Protein AF-0000000086678252 (afdb_homodimer)

Radius of gyration: 26.41 Å; Cα contacts (8 Å, |Δi|>4): 945; chains: 2; bounding box: 83×71×54 Å

Structure (mmCIF, N/CA/C/O backbone):
data_AF-0000000086678252-model_v1
#
loop_
_entity.id
_entity.type
_entity.pdbx_description
1 polymer 'Transcriptional regulator'
#
loop_
_atom_site.group_PDB
_atom_site.id
_atom_site.type_symbol
_atom_site.label_atom_id
_atom_site.label_alt_id
_atom_site.label_comp_id
_atom_site.label_asym_id
_atom_site.label_entity_id
_atom_site.label_seq_id
_atom_site.pdbx_PDB_ins_code
_atom_site.Cartn_x
_atom_site.Cartn_y
_atom_site.Cartn_z
_atom_site.occupancy
_atom_site.B_iso_or_equiv
_atom_site.auth_seq_id
_atom_site.auth_comp_id
_atom_site.auth_asym_id
_atom_site.auth_atom_id
_atom_site.pdbx_PDB_model_num
ATOM 1 N N . MET A 1 1 ? -42.594 -12.164 14.078 1 20.19 1 MET A N 1
ATOM 2 C CA . MET A 1 1 ? -42.688 -10.922 13.312 1 20.19 1 MET A CA 1
ATOM 3 C C . MET A 1 1 ? -41.281 -10.461 12.867 1 20.19 1 MET A C 1
ATOM 5 O O . MET A 1 1 ? -40.531 -9.883 13.656 1 20.19 1 MET A O 1
ATOM 9 N N . THR A 1 2 ? -40.469 -11.289 12.227 1 27.05 2 THR A N 1
ATOM 10 C CA . THR A 1 2 ? -39.094 -11.18 11.719 1 27.05 2 THR A CA 1
ATOM 11 C C . THR A 1 2 ? -38.938 -9.883 10.922 1 27.05 2 THR A C 1
ATOM 13 O O . THR A 1 2 ? -39.562 -9.695 9.891 1 27.05 2 THR A O 1
ATOM 16 N N . THR A 1 3 ? -38.969 -8.734 11.758 1 28.61 3 THR A N 1
ATOM 17 C CA . THR A 1 3 ? -38.844 -7.418 11.133 1 28.61 3 THR A CA 1
ATOM 18 C C . THR A 1 3 ? -37.969 -7.488 9.875 1 28.61 3 THR A C 1
ATOM 20 O O . THR A 1 3 ? -36.875 -8.031 9.906 1 28.61 3 THR A O 1
ATOM 23 N N . ALA A 1 4 ? -38.656 -7.559 8.883 1 27.05 4 ALA A N 1
ATOM 24 C CA . ALA A 1 4 ? -38.062 -7.48 7.555 1 27.05 4 ALA A CA 1
ATOM 25 C C . ALA A 1 4 ? -36.969 -6.434 7.508 1 27.05 4 ALA A C 1
ATOM 27 O O . ALA A 1 4 ? -37.219 -5.234 7.617 1 27.05 4 ALA A O 1
ATOM 28 N N . HIS A 1 5 ? -35.75 -6.414 8.359 1 36.12 5 HIS A N 1
ATOM 29 C CA . HIS A 1 5 ? -34.625 -5.574 8.039 1 36.12 5 HIS A CA 1
ATOM 30 C C . HIS A 1 5 ? -34.594 -5.23 6.555 1 36.12 5 HIS A C 1
ATOM 32 O O . HIS A 1 5 ? -34.125 -6.039 5.738 1 36.12 5 HIS A O 1
ATOM 38 N N . ASN A 1 6 ? -35.406 -4.836 6.051 1 33.75 6 ASN A N 1
ATOM 39 C CA . ASN A 1 6 ? -35.531 -4.328 4.688 1 33.75 6 ASN A CA 1
ATOM 40 C C . ASN A 1 6 ? -34.281 -3.562 4.277 1 33.75 6 ASN A C 1
ATOM 42 O O . ASN A 1 6 ? -33.719 -2.789 5.07 1 33.75 6 ASN A O 1
ATOM 46 N N . GLY A 1 7 ? -33.219 -3.535 3 1 47.19 7 GLY A N 1
ATOM 47 C CA . GLY A 1 7 ? -32.125 -3.742 2.057 1 47.19 7 GLY A CA 1
ATOM 48 C C . GLY A 1 7 ? -30.797 -3.191 2.543 1 47.19 7 GLY A C 1
ATOM 49 O O . GLY A 1 7 ? -29.844 -3.943 2.742 1 47.19 7 GLY A O 1
ATOM 50 N N . SER A 1 8 ? -30.344 -1.73 2.451 1 65.81 8 SER A N 1
ATOM 51 C CA . SER A 1 8 ? -28.969 -1.262 2.301 1 65.81 8 SER A CA 1
ATOM 52 C C . SER A 1 8 ? -28.297 -1.097 3.656 1 65.81 8 SER A C 1
ATOM 54 O O . SER A 1 8 ? -28.953 -0.755 4.645 1 65.81 8 SER A O 1
ATOM 56 N N . GLY A 1 9 ? -27.203 -1.793 4.023 1 78.81 9 GLY A N 1
ATOM 57 C CA . GLY A 1 9 ? -26.359 -1.684 5.199 1 78.81 9 GLY A CA 1
ATOM 58 C C . GLY A 1 9 ? -26.094 -0.249 5.621 1 78.81 9 GLY A C 1
ATOM 59 O O . GLY A 1 9 ? -26.453 0.687 4.898 1 78.81 9 GLY A O 1
ATOM 60 N N . PRO A 1 10 ? -25.812 -0.031 6.859 1 86.38 10 PRO A N 1
ATOM 61 C CA . PRO A 1 10 ? -25.594 1.315 7.395 1 86.38 10 PRO A CA 1
ATOM 62 C C . PRO A 1 10 ? -24.719 2.18 6.48 1 86.38 10 PRO A C 1
ATOM 64 O O . PRO A 1 10 ? -24.984 3.377 6.332 1 86.38 10 PRO A O 1
ATOM 67 N N . THR A 1 11 ? -23.797 1.61 5.898 1 88.06 11 TH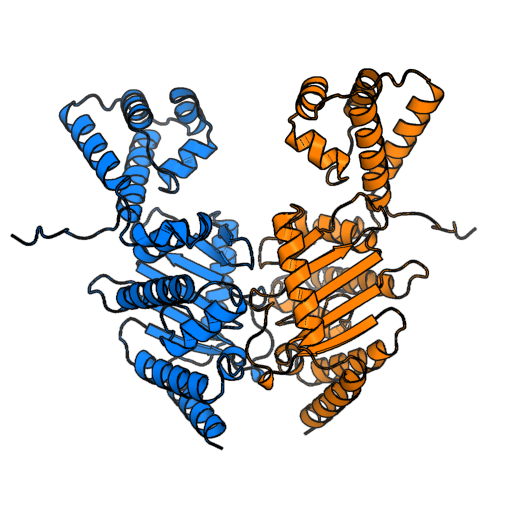R A N 1
ATOM 68 C CA . THR A 1 11 ? -22.891 2.365 5.043 1 88.06 11 THR A CA 1
ATOM 69 C C . THR A 1 11 ? -23.625 2.893 3.809 1 88.06 11 THR A C 1
ATOM 71 O O . THR A 1 11 ? -23.422 4.039 3.404 1 88.06 11 THR A O 1
ATOM 74 N N . VAL A 1 12 ? -24.469 2.111 3.229 1 87.5 12 VAL A N 1
ATOM 75 C CA . VAL A 1 12 ? -25.25 2.553 2.084 1 87.5 12 VAL A CA 1
ATOM 76 C C . VAL A 1 12 ? -26.156 3.717 2.496 1 87.5 12 VAL A C 1
ATOM 78 O O . VAL A 1 12 ? -26.281 4.703 1.765 1 87.5 12 VAL A O 1
ATOM 81 N N . ARG A 1 13 ? -26.719 3.576 3.645 1 89.12 13 ARG A N 1
ATOM 82 C CA . ARG A 1 13 ? -27.578 4.641 4.156 1 89.12 13 ARG A CA 1
ATOM 83 C C . ARG A 1 13 ? -26.781 5.922 4.387 1 89.12 13 ARG A C 1
ATOM 85 O O . ARG A 1 13 ? -27.266 7.02 4.113 1 89.12 13 ARG A O 1
ATOM 92 N N . ARG A 1 14 ? -25.656 5.746 4.871 1 92.5 14 ARG A N 1
ATOM 93 C CA . ARG A 1 14 ? -24.781 6.895 5.07 1 92.5 14 ARG A CA 1
ATOM 94 C C . ARG A 1 14 ? -24.438 7.566 3.744 1 92.5 14 ARG A C 1
ATOM 96 O O . ARG A 1 14 ? -24.453 8.797 3.641 1 92.5 14 ARG A O 1
ATOM 103 N N . MET A 1 15 ? -24.172 6.781 2.809 1 91.56 15 MET A N 1
ATOM 104 C CA . MET A 1 15 ? -23.859 7.297 1.479 1 91.56 15 MET A CA 1
ATOM 105 C C . MET A 1 15 ? -25.062 8.023 0.882 1 91.56 15 MET A C 1
ATOM 107 O O . MET A 1 15 ? -24.922 9.086 0.278 1 91.56 15 MET A O 1
ATOM 111 N N . GLN A 1 16 ? -26.219 7.469 1.061 1 90.38 16 GLN A N 1
ATOM 112 C CA . GLN A 1 16 ? -27.453 8.07 0.56 1 90.38 16 GLN A CA 1
ATOM 113 C C . GLN A 1 16 ? -27.734 9.406 1.237 1 90.38 16 GLN A C 1
ATOM 115 O O . GLN A 1 16 ? -28.078 10.383 0.573 1 90.38 16 GLN A O 1
ATOM 120 N N . LEU A 1 17 ? -27.578 9.383 2.482 1 93.19 17 LEU A N 1
ATOM 121 C CA . LEU A 1 17 ? -27.766 10.625 3.229 1 93.19 17 LEU A CA 1
ATOM 122 C C . LEU A 1 17 ? -26.766 11.688 2.789 1 93.19 17 LEU A C 1
ATOM 124 O O . LEU A 1 17 ? -27.141 12.844 2.594 1 93.19 17 LEU A O 1
ATOM 128 N N . GLY A 1 18 ? -25.578 11.312 2.705 1 94.5 18 GLY A N 1
ATOM 129 C CA . GLY A 1 18 ? -24.547 12.227 2.225 1 94.5 18 GLY A CA 1
ATOM 130 C C . GLY A 1 18 ? -24.875 12.812 0.864 1 94.5 18 GLY A C 1
ATOM 131 O O . GLY A 1 18 ? -24.734 14.023 0.657 1 94.5 18 GLY A O 1
ATOM 132 N N . ALA A 1 19 ? -25.328 11.977 -0.01 1 92.38 19 ALA A N 1
ATOM 133 C CA . ALA A 1 19 ? -25.703 12.414 -1.352 1 92.38 19 ALA A CA 1
ATOM 134 C C . ALA A 1 19 ? -26.844 13.414 -1.3 1 92.38 19 ALA A C 1
ATOM 136 O O . ALA A 1 19 ? -26.859 14.391 -2.053 1 92.38 19 ALA A O 1
ATOM 137 N N . LYS A 1 20 ? -27.75 13.164 -0.479 1 93.31 20 LYS A N 1
ATOM 138 C CA . LYS A 1 20 ? -28.875 14.07 -0.322 1 93.31 20 LYS A CA 1
ATOM 139 C C . LYS A 1 20 ? -28.422 15.438 0.188 1 93.31 20 LYS A C 1
ATOM 141 O O . LYS A 1 20 ? -28.875 16.469 -0.31 1 93.31 20 LYS A O 1
ATOM 146 N N . LEU A 1 21 ? -27.562 15.422 1.12 1 95.94 21 LEU A N 1
ATOM 147 C CA . LEU A 1 21 ? -27.047 16.672 1.656 1 95.94 21 LEU A CA 1
ATOM 148 C C . LEU A 1 21 ? -26.266 17.438 0.587 1 95.94 21 LEU A C 1
ATOM 150 O O . LEU A 1 21 ? -26.375 18.656 0.5 1 95.94 21 LEU A O 1
ATOM 154 N N . ARG A 1 22 ? -25.531 16.75 -0.145 1 95.31 22 ARG A N 1
ATOM 155 C CA . ARG A 1 22 ? -24.812 17.375 -1.239 1 95.31 22 ARG A CA 1
ATOM 156 C C . ARG A 1 22 ? -25.766 18.047 -2.221 1 95.31 22 ARG A C 1
ATOM 158 O O . ARG A 1 22 ? -25.547 19.188 -2.633 1 95.31 22 ARG A O 1
ATOM 165 N N . ALA A 1 23 ? -26.766 17.312 -2.604 1 94.62 23 ALA A N 1
ATOM 166 C CA . ALA A 1 23 ? -27.75 17.844 -3.547 1 94.62 23 ALA A CA 1
ATOM 167 C C . ALA A 1 23 ? -28.375 19.125 -3.014 1 94.62 23 ALA A C 1
ATOM 169 O O . ALA A 1 23 ? -28.562 20.094 -3.758 1 94.62 23 ALA A O 1
ATOM 170 N N . LEU A 1 24 ? -28.703 19.109 -1.791 1 96.19 24 LEU A N 1
ATOM 171 C CA . LEU A 1 24 ? -29.297 20.281 -1.156 1 96.19 24 LEU A CA 1
ATOM 172 C C . LEU A 1 24 ? -28.328 21.453 -1.154 1 96.19 24 LEU A C 1
ATOM 174 O O . LEU A 1 24 ? -28.703 22.594 -1.446 1 96.19 24 LEU A O 1
ATOM 178 N N . ARG A 1 25 ? -27.078 21.109 -0.819 1 97.69 25 ARG A N 1
ATOM 179 C CA . ARG A 1 25 ? -26.047 22.156 -0.797 1 97.69 25 ARG A CA 1
ATOM 180 C C . ARG A 1 25 ? -25.875 22.781 -2.176 1 97.69 25 ARG A C 1
ATOM 182 O O . ARG A 1 25 ? -25.875 24 -2.314 1 97.69 25 ARG A O 1
ATOM 189 N N . GLU A 1 26 ? -25.781 21.938 -3.135 1 96.5 26 GLU A N 1
ATOM 190 C CA . GLU A 1 26 ? -25.547 22.391 -4.504 1 96.5 26 GLU A CA 1
ATOM 191 C C . GLU A 1 26 ? -26.734 23.156 -5.051 1 96.5 26 GLU A C 1
ATOM 193 O O . GLU A 1 26 ? -26.578 24.125 -5.793 1 96.5 26 GLU A O 1
ATOM 198 N N . ALA A 1 27 ? -27.875 22.781 -4.727 1 96 27 ALA A N 1
ATOM 199 C CA . ALA A 1 27 ? -29.094 23.438 -5.184 1 96 27 ALA A CA 1
ATOM 200 C C . ALA A 1 27 ? -29.156 24.875 -4.695 1 96 27 ALA A C 1
ATOM 202 O O . ALA A 1 27 ? -29.781 25.734 -5.336 1 96 27 ALA A O 1
ATOM 203 N N . ARG A 1 28 ? -28.422 25.172 -3.605 1 96.5 28 ARG A N 1
ATOM 204 C CA . ARG A 1 28 ? -28.438 26.5 -3.023 1 96.5 28 ARG A CA 1
ATOM 205 C C . ARG A 1 28 ? -27.172 27.281 -3.381 1 96.5 28 ARG A C 1
ATOM 207 O O . ARG A 1 28 ? -26.953 28.375 -2.881 1 96.5 28 ARG A O 1
ATOM 214 N N . GLY A 1 29 ? -26.297 26.594 -4.121 1 97.12 29 GLY A N 1
ATOM 215 C CA . GLY A 1 29 ? -25.047 27.234 -4.539 1 97.12 29 GLY A CA 1
ATOM 216 C C . GLY A 1 29 ? -24.094 27.469 -3.391 1 97.12 29 GLY A C 1
ATOM 217 O O . GLY A 1 29 ? -23.281 28.406 -3.424 1 97.12 29 GLY A O 1
ATOM 218 N N . ILE A 1 30 ? -24.203 26.703 -2.439 1 97.56 30 ILE A N 1
ATOM 219 C CA . ILE A 1 30 ? -23.359 26.844 -1.264 1 97.56 30 ILE A CA 1
ATOM 220 C C . ILE A 1 30 ? -22.078 26.016 -1.448 1 97.56 30 ILE A C 1
ATOM 222 O O . ILE A 1 30 ? -22.141 24.875 -1.904 1 97.56 30 ILE A O 1
ATOM 226 N N . THR A 1 31 ? -21 26.609 -1.121 1 97.44 31 THR A N 1
ATOM 227 C CA . THR A 1 31 ? -19.734 25.906 -1.237 1 97.44 31 THR A CA 1
ATOM 228 C C . THR A 1 31 ? -19.5 25 -0.033 1 97.44 31 THR A C 1
ATOM 230 O O . THR A 1 31 ? -20.141 25.172 1.011 1 97.44 31 THR A O 1
ATOM 233 N N . ARG A 1 32 ? -18.656 24 -0.153 1 96.5 32 ARG A N 1
ATOM 234 C CA . ARG A 1 32 ? -18.281 23.141 0.969 1 96.5 32 ARG A CA 1
ATOM 235 C C . ARG A 1 32 ? -17.641 23.953 2.09 1 96.5 32 ARG A C 1
ATOM 237 O O . ARG A 1 32 ? -17.828 23.656 3.27 1 96.5 32 ARG A O 1
ATOM 244 N N . GLU A 1 33 ? -16.906 24.922 1.659 1 95.94 33 GLU A N 1
ATOM 245 C CA . GLU A 1 33 ? -16.25 25.781 2.637 1 95.94 33 GLU A CA 1
ATOM 246 C C . GLU A 1 33 ? -17.281 26.484 3.525 1 95.94 33 GLU A C 1
ATOM 248 O O . GLU A 1 33 ? -17.141 26.484 4.75 1 95.94 33 GLU A O 1
ATOM 253 N N . ALA A 1 34 ? -18.203 27.031 2.916 1 96.56 34 ALA A N 1
ATOM 254 C CA . ALA A 1 34 ? -19.25 27.734 3.65 1 96.56 34 ALA A CA 1
ATOM 255 C C . ALA A 1 34 ? -20.016 26.781 4.562 1 96.56 34 ALA A C 1
ATOM 257 O O . ALA A 1 34 ? -20.344 27.125 5.699 1 96.56 34 ALA A O 1
ATOM 258 N N . ALA A 1 35 ? -20.375 25.641 4.051 1 97.69 35 ALA A N 1
ATOM 259 C CA . ALA A 1 35 ? -21.062 24.625 4.848 1 97.69 35 ALA A CA 1
ATOM 260 C C . ALA A 1 35 ? -20.234 24.203 6.051 1 97.69 35 ALA A C 1
ATOM 262 O O . ALA A 1 35 ? -20.75 24.031 7.152 1 97.69 35 ALA A O 1
ATOM 263 N N . GLY A 1 36 ? -18.938 23.938 5.754 1 97 36 GLY A N 1
ATOM 264 C CA . GLY A 1 36 ? -18.031 23.594 6.836 1 97 36 GLY A CA 1
ATOM 265 C C . GLY A 1 36 ? -18.016 24.625 7.945 1 97 36 GLY A C 1
ATOM 266 O O . GLY A 1 36 ? -18.062 24.281 9.125 1 97 36 GLY A O 1
ATOM 267 N N . HIS A 1 37 ? -17.922 25.844 7.527 1 94.81 37 HIS A N 1
ATOM 268 C CA . HIS A 1 37 ? -17.922 26.938 8.484 1 94.81 37 HIS A CA 1
ATOM 269 C C . HIS A 1 37 ? -19.188 26.906 9.359 1 94.81 37 HIS A C 1
ATOM 271 O O . HIS A 1 37 ? -19.109 27.141 10.57 1 94.81 37 HIS A O 1
ATOM 277 N N . GLU A 1 38 ? -20.266 26.625 8.781 1 94.19 38 GLU A N 1
ATOM 278 C CA . GLU A 1 38 ? -21.531 26.625 9.492 1 94.19 38 GLU A CA 1
ATOM 279 C C . GLU A 1 38 ? -21.531 25.609 10.641 1 94.19 38 GLU A C 1
ATOM 281 O O . GLU A 1 38 ? -22.141 25.859 11.688 1 94.19 38 GLU A O 1
ATOM 286 N N . ILE A 1 39 ? -20.891 24.578 10.484 1 94.5 39 ILE A N 1
ATOM 287 C CA . ILE A 1 39 ? -20.922 23.531 11.508 1 94.5 39 ILE A CA 1
ATOM 288 C C . ILE A 1 39 ? -19.594 23.5 12.242 1 94.5 39 ILE A C 1
ATOM 290 O O . ILE A 1 39 ? -19.234 22.484 12.844 1 94.5 39 ILE A O 1
ATOM 294 N N . ARG A 1 40 ? -18.75 24.516 12.062 1 93.38 40 ARG A N 1
ATOM 295 C CA . ARG A 1 40 ? -17.453 24.656 12.711 1 93.38 40 ARG A CA 1
ATOM 296 C C . ARG A 1 40 ? -16.516 23.516 12.312 1 93.38 40 ARG A C 1
ATOM 298 O O . ARG A 1 40 ? -15.852 22.922 13.164 1 93.38 40 ARG A O 1
ATOM 305 N N . GLY A 1 41 ? -16.672 23.172 11.086 1 92.69 41 GLY A N 1
ATOM 306 C CA . GLY A 1 41 ? -15.836 22.141 10.523 1 92.69 41 GLY A CA 1
ATOM 307 C C . GLY A 1 41 ? -15.078 22.594 9.289 1 92.69 41 GLY A C 1
ATOM 308 O O . GLY A 1 41 ? -14.977 23.781 9.016 1 92.69 41 GLY A O 1
ATOM 309 N N . SER A 1 42 ? -14.469 21.719 8.641 1 93.56 42 SER A N 1
ATOM 310 C CA . SER A 1 42 ? -13.641 22 7.465 1 93.56 42 SER A CA 1
ATOM 311 C C . SER A 1 42 ? -14.359 21.594 6.184 1 93.56 42 SER A C 1
ATOM 313 O O . SER A 1 42 ? -15.383 20.906 6.227 1 93.56 42 SER A O 1
ATOM 315 N N . GLU A 1 43 ? -13.828 22.141 5.145 1 93.62 43 GLU A N 1
ATOM 316 C CA . GLU A 1 43 ? -14.266 21.703 3.822 1 93.62 43 GLU A CA 1
ATOM 317 C C . GLU A 1 43 ? -14.102 20.203 3.656 1 93.62 43 GLU A C 1
ATOM 319 O O . GLU A 1 43 ? -14.969 19.531 3.078 1 93.62 43 GLU A O 1
ATOM 324 N N . SER A 1 44 ? -13.047 19.734 4.223 1 91.94 44 SER A N 1
ATOM 325 C CA . SER A 1 44 ? -12.766 18.297 4.121 1 91.94 44 SER A CA 1
ATOM 326 C C . SER A 1 44 ? -13.812 17.484 4.871 1 91.94 44 SER A C 1
ATOM 328 O O . SER A 1 44 ? -14.211 16.406 4.414 1 91.94 44 SER A O 1
ATOM 330 N N . LYS A 1 45 ? -14.117 17.938 5.961 1 93.25 45 LYS A N 1
ATOM 331 C CA . LYS A 1 45 ? -15.141 17.25 6.734 1 93.25 45 LYS A CA 1
ATOM 332 C C . LYS A 1 45 ? -16.453 17.156 5.949 1 93.25 45 LYS A C 1
ATOM 334 O O . LYS A 1 45 ? -17.094 16.094 5.922 1 93.25 45 LYS A O 1
ATOM 339 N N . ILE A 1 46 ? -16.891 18.281 5.309 1 95.81 46 ILE A N 1
ATOM 340 C CA . ILE A 1 46 ? -18.109 18.297 4.516 1 95.81 46 ILE A CA 1
ATOM 341 C C . ILE A 1 46 ? -18 17.312 3.359 1 95.81 46 ILE A C 1
ATOM 343 O O . ILE A 1 46 ? -18.938 16.547 3.092 1 95.81 46 ILE A O 1
ATOM 347 N N . SER A 1 47 ? -16.906 17.281 2.762 1 92.5 47 SER A N 1
ATOM 348 C CA . SER A 1 47 ? -16.688 16.359 1.664 1 92.5 47 SER A CA 1
ATOM 349 C C . SER A 1 47 ? -16.828 14.906 2.131 1 92.5 47 SER A C 1
ATOM 351 O O . SER A 1 47 ? -17.531 14.109 1.496 1 92.5 47 SER A O 1
ATOM 353 N N . ARG A 1 48 ? -16.25 14.586 3.242 1 90.75 48 ARG A N 1
ATOM 354 C CA . ARG A 1 48 ? -16.312 13.227 3.771 1 90.75 48 ARG A CA 1
ATOM 355 C C . ARG A 1 48 ? -17.734 12.852 4.176 1 90.75 48 ARG A C 1
ATOM 357 O O . ARG A 1 48 ? -18.156 11.719 3.982 1 90.75 48 ARG A O 1
ATOM 364 N N . MET A 1 49 ? -18.391 13.758 4.711 1 93.06 49 MET A N 1
ATOM 365 C CA . MET A 1 49 ? -19.797 13.555 5.059 1 93.06 49 MET A CA 1
ATOM 366 C C . MET A 1 49 ? -20.641 13.273 3.812 1 93.06 49 MET A C 1
ATOM 368 O O . MET A 1 49 ? -21.406 12.312 3.781 1 93.06 49 MET A O 1
ATOM 372 N N . GLU A 1 50 ? -20.469 14.055 2.82 1 93.25 50 GLU A N 1
ATOM 373 C CA . GLU A 1 50 ? -21.266 13.961 1.605 1 93.25 50 GLU A CA 1
ATOM 374 C C . GLU A 1 50 ? -20.969 12.664 0.852 1 93.25 50 GLU A C 1
ATOM 376 O O . GLU A 1 50 ? -21.797 12.188 0.08 1 93.25 50 GLU A O 1
ATOM 381 N N . LEU A 1 51 ? -19.812 12.133 1.13 1 88.12 51 LEU A N 1
ATOM 382 C CA . LEU A 1 51 ? -19.422 10.875 0.498 1 88.12 51 LEU A CA 1
ATOM 383 C C . LEU A 1 51 ? -19.766 9.688 1.385 1 88.12 51 LEU A C 1
ATOM 385 O O . LEU A 1 51 ? -19.562 8.531 0.997 1 88.12 51 LEU A O 1
ATOM 389 N N . GLY A 1 52 ? -20.281 9.961 2.553 1 89.44 52 GLY A N 1
ATOM 390 C CA . GLY A 1 52 ? -20.688 8.906 3.465 1 89.44 52 GLY A CA 1
ATOM 391 C C . GLY A 1 52 ? -19.5 8.219 4.133 1 89.44 52 GLY A C 1
ATOM 392 O O . GLY A 1 52 ? -19.578 7.031 4.461 1 89.44 52 GLY A O 1
ATOM 393 N N . ARG A 1 53 ? -18.453 8.961 4.32 1 86.62 53 ARG A N 1
ATOM 394 C CA . ARG A 1 53 ? -17.219 8.352 4.836 1 86.62 53 ARG A CA 1
ATOM 395 C C . ARG A 1 53 ? -17.125 8.523 6.348 1 86.62 53 ARG A C 1
ATOM 397 O O . ARG A 1 53 ? -16.297 7.883 6.996 1 86.62 53 ARG A O 1
ATOM 404 N N . VAL A 1 54 ? -17.922 9.359 6.887 1 88.5 54 VAL A N 1
ATOM 405 C CA . VAL A 1 54 ? -17.922 9.57 8.336 1 88.5 54 VAL A CA 1
ATOM 406 C C . VAL A 1 54 ? -19.344 9.555 8.859 1 88.5 54 VAL A C 1
ATOM 408 O O . VAL A 1 54 ? -20.297 9.742 8.094 1 88.5 54 VAL A O 1
ATOM 411 N N . SER A 1 55 ? -19.438 9.289 10.102 1 90.19 55 SER A N 1
ATOM 412 C CA . SER A 1 55 ? -20.75 9.344 10.742 1 90.19 55 SER A CA 1
ATOM 413 C C . SER A 1 55 ? -21.266 10.773 10.812 1 90.19 55 SER A C 1
ATOM 415 O O . SER A 1 55 ? -20.516 11.727 10.617 1 90.19 55 SER A O 1
ATOM 417 N N . PHE A 1 56 ? -22.609 10.852 11.016 1 94.12 56 PHE A N 1
ATOM 418 C CA . PHE A 1 56 ? -23.281 12.141 11.07 1 94.12 56 PHE A CA 1
ATOM 419 C C . PHE A 1 56 ? -23.641 12.508 12.508 1 94.12 56 PHE A C 1
ATOM 421 O O . PHE A 1 56 ? -24.234 11.703 13.227 1 94.12 56 PHE A O 1
ATOM 428 N N . LYS A 1 57 ? -23.203 13.641 12.844 1 95.12 57 LYS A N 1
ATOM 429 C CA . LYS A 1 57 ? -23.766 14.188 14.078 1 95.12 57 LYS A CA 1
ATOM 430 C C . LYS A 1 57 ? -25.109 14.867 13.82 1 95.12 57 LYS A C 1
ATOM 432 O O . LYS A 1 57 ? -25.219 15.695 12.914 1 95.12 57 LYS A O 1
ATOM 437 N N . GLU A 1 58 ? -26 14.531 14.664 1 94.94 58 GLU A N 1
ATOM 438 C CA . GLU A 1 58 ? -27.344 15.078 14.477 1 94.94 58 GLU A CA 1
ATOM 439 C C . GLU A 1 58 ? -27.328 16.594 14.461 1 94.94 58 GLU A C 1
ATOM 441 O O . GLU A 1 58 ? -27.984 17.219 13.633 1 94.94 58 GLU A O 1
ATOM 446 N N . ARG A 1 59 ? -26.594 17.125 15.328 1 94.69 59 ARG A N 1
ATOM 447 C CA . ARG A 1 59 ? -26.516 18.578 15.414 1 94.69 59 ARG A CA 1
ATOM 448 C C . ARG A 1 59 ? -25.984 19.172 14.117 1 94.69 59 ARG A C 1
ATOM 450 O O . ARG A 1 59 ? -26.453 20.219 13.656 1 94.69 59 ARG A O 1
ATOM 457 N N . ASP A 1 60 ? -25.031 18.562 13.562 1 96.56 60 ASP A N 1
ATOM 458 C CA . ASP A 1 60 ? -24.453 19.047 12.305 1 96.56 60 ASP A CA 1
ATOM 459 C C . ASP A 1 60 ? -25.484 18.969 11.172 1 96.56 60 ASP A C 1
ATOM 461 O O . ASP A 1 60 ? -25.578 19.891 10.367 1 96.56 60 ASP A O 1
ATOM 465 N N . VAL A 1 61 ? -26.25 17.875 11.156 1 96.62 61 VAL A N 1
ATOM 466 C CA . VAL A 1 61 ? -27.234 17.688 10.102 1 96.62 61 VAL A CA 1
ATOM 467 C C . VAL A 1 61 ? -28.312 18.766 10.219 1 96.62 61 VAL A C 1
ATOM 469 O O . VAL A 1 61 ? -28.703 19.359 9.211 1 96.62 61 VAL A O 1
ATOM 472 N N . VAL A 1 62 ? -28.703 19.078 11.398 1 95.62 62 VAL A N 1
ATOM 473 C CA . VAL A 1 62 ? -29.719 20.094 11.625 1 95.62 62 VAL A CA 1
ATOM 474 C C . VAL A 1 62 ? -29.203 21.453 11.141 1 95.62 62 VAL A C 1
ATOM 476 O O . VAL A 1 62 ? -29.922 22.172 10.43 1 95.62 62 VAL A O 1
ATOM 479 N N . ASP A 1 63 ? -28.031 21.75 11.469 1 96.81 63 ASP A N 1
ATOM 480 C CA . ASP A 1 63 ? -27.438 23.031 11.078 1 96.81 63 ASP A CA 1
ATOM 481 C C . ASP A 1 63 ? -27.312 23.125 9.555 1 96.81 63 ASP A C 1
ATOM 483 O O . ASP A 1 63 ? -27.562 24.188 8.977 1 96.81 63 ASP A O 1
ATOM 487 N N . LEU A 1 64 ? -26.969 22.047 8.992 1 97.75 64 LEU A N 1
ATOM 488 C CA . LEU A 1 64 ? -26.812 22.047 7.543 1 97.75 64 LEU A CA 1
ATOM 489 C C . LEU A 1 64 ? -28.156 22.203 6.855 1 97.75 64 LEU A C 1
ATOM 491 O O . LEU A 1 64 ? -28.281 22.922 5.867 1 97.75 64 LEU A O 1
ATOM 495 N N . LEU A 1 65 ? -29.141 21.5 7.367 1 97.06 65 LEU A N 1
ATOM 496 C CA . LEU A 1 65 ? -30.469 21.609 6.781 1 97.06 65 LEU A CA 1
ATOM 497 C C . LEU A 1 65 ? -30.984 23.047 6.867 1 97.06 65 LEU A C 1
ATOM 499 O O . LEU A 1 65 ? -31.578 23.547 5.918 1 97.06 65 LEU A O 1
ATOM 503 N N . LYS A 1 66 ? -30.672 23.672 7.941 1 96.5 66 LYS A N 1
ATOM 504 C CA . LYS A 1 66 ? -31.031 25.078 8.094 1 96.5 66 LYS A CA 1
ATOM 505 C C . LYS A 1 66 ? -30.312 25.938 7.066 1 96.5 66 LYS A C 1
ATOM 507 O O . LYS A 1 66 ? -30.922 26.781 6.414 1 96.5 66 LYS A O 1
ATOM 512 N N . LEU A 1 67 ? -29.094 25.672 6.969 1 97.31 67 LEU A N 1
ATOM 513 C CA . LEU A 1 67 ? -28.297 26.406 6 1 97.31 67 LEU A CA 1
ATOM 514 C C . LEU A 1 67 ? -28.812 26.203 4.586 1 97.31 67 LEU A C 1
ATOM 516 O O . LEU A 1 67 ? -28.797 27.125 3.764 1 97.31 67 LEU A O 1
ATOM 520 N N . TYR A 1 68 ? -29.297 25.016 4.355 1 97.81 68 TYR A N 1
ATOM 521 C CA . TYR A 1 68 ? -29.75 24.656 3.018 1 97.81 68 TYR A CA 1
ATOM 522 C C . TYR A 1 68 ? -31.203 25.047 2.811 1 97.81 68 TYR A C 1
ATOM 524 O O . TYR A 1 68 ? -31.797 24.734 1.782 1 97.81 68 TYR A O 1
ATOM 532 N N . ARG A 1 69 ? -31.812 25.656 3.76 1 96.5 69 ARG A N 1
ATOM 533 C CA . ARG A 1 69 ? -33.156 26.219 3.705 1 96.5 69 ARG A CA 1
ATOM 534 C C . ARG A 1 69 ? -34.219 25.125 3.631 1 96.5 69 ARG A C 1
ATOM 536 O O . ARG A 1 69 ? -35.188 25.234 2.889 1 96.5 69 ARG A O 1
ATOM 543 N N . VAL A 1 70 ? -33.875 24.094 4.23 1 95.44 70 VAL A N 1
ATOM 544 C CA . VAL A 1 70 ? -34.875 23.047 4.434 1 95.44 70 VAL A CA 1
ATOM 545 C C . VAL A 1 70 ? -35.656 23.328 5.719 1 95.44 70 VAL A C 1
ATOM 547 O O . VAL A 1 70 ? -35.25 22.922 6.805 1 95.44 70 VAL A O 1
ATOM 550 N N . ASP A 1 71 ? -36.812 23.828 5.668 1 89.38 71 ASP A N 1
ATOM 551 C CA . ASP A 1 71 ? -37.562 24.359 6.805 1 89.38 71 ASP A CA 1
ATOM 552 C C . ASP A 1 71 ? -38.75 23.453 7.152 1 89.38 71 ASP A C 1
ATOM 554 O O . ASP A 1 71 ? -39.312 23.547 8.25 1 89.38 71 ASP A O 1
ATOM 558 N N . ASP A 1 72 ? -39.125 22.625 6.23 1 94.44 72 ASP A N 1
ATOM 559 C CA . ASP A 1 72 ? -40.25 21.734 6.477 1 94.44 72 ASP A CA 1
ATOM 560 C C . ASP A 1 72 ? -39.969 20.766 7.613 1 94.44 72 ASP A C 1
ATOM 562 O O . ASP A 1 72 ? -39.062 19.938 7.504 1 94.44 72 ASP A O 1
ATOM 566 N N . PRO A 1 73 ? -40.688 20.859 8.688 1 94.38 73 PRO A N 1
ATOM 567 C CA . PRO A 1 73 ? -40.438 20 9.852 1 94.38 73 PRO A CA 1
ATOM 568 C C . PRO A 1 73 ? -40.5 18.516 9.523 1 94.38 73 PRO A C 1
ATOM 570 O O . PRO A 1 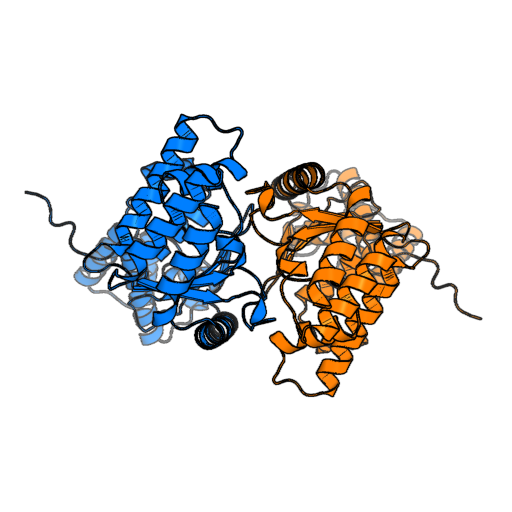73 ? -39.781 17.703 10.109 1 94.38 73 PRO A O 1
ATOM 573 N N . VAL A 1 74 ? -41.344 18.219 8.648 1 95.25 74 VAL A N 1
ATOM 574 C CA . VAL A 1 74 ? -41.5 16.828 8.25 1 95.25 74 VAL A CA 1
ATOM 575 C C . VAL A 1 74 ? -40.219 16.344 7.562 1 95.25 74 VAL A C 1
ATOM 577 O O . VAL A 1 74 ? -39.75 15.227 7.824 1 95.25 74 VAL A O 1
ATOM 580 N N . GLU A 1 75 ? -39.75 17.172 6.699 1 93.81 75 GLU A N 1
ATOM 581 C CA . GLU A 1 75 ? -38.5 16.812 5.984 1 93.81 75 GLU A CA 1
ATOM 582 C C . GLU A 1 75 ? -37.312 16.734 6.938 1 93.81 75 GLU A C 1
ATOM 584 O O . GLU A 1 75 ? -36.469 15.852 6.805 1 93.81 75 GLU A O 1
ATOM 589 N N . VAL A 1 76 ? -37.25 17.609 7.836 1 95.38 76 VAL A N 1
ATOM 590 C CA . VAL A 1 76 ? -36.156 17.609 8.82 1 95.38 76 VAL A CA 1
ATOM 591 C C . VAL A 1 76 ? -36.219 16.328 9.656 1 95.38 76 VAL A C 1
ATOM 593 O O . VAL A 1 76 ? -35.219 15.664 9.859 1 95.38 76 VAL A O 1
ATOM 596 N N . GLU A 1 77 ? -37.375 16.031 10.062 1 94.75 77 GLU A N 1
ATOM 597 C CA . GLU A 1 77 ? -37.562 14.812 10.859 1 94.75 77 GLU A CA 1
ATOM 598 C C . GLU A 1 77 ? -37.156 13.57 10.062 1 94.75 77 GLU A C 1
ATOM 600 O O . GLU A 1 77 ? -36.562 12.648 10.602 1 94.75 77 GLU A O 1
ATOM 605 N N . ARG A 1 78 ? -37.562 13.562 8.867 1 94.06 78 ARG A N 1
ATOM 606 C CA . ARG A 1 78 ? -37.219 12.453 7.988 1 94.06 78 ARG A CA 1
ATOM 607 C C . ARG A 1 78 ? -35.719 12.32 7.855 1 94.06 78 ARG A C 1
ATOM 609 O O . ARG A 1 78 ? -35.156 11.219 7.93 1 94.06 78 ARG A O 1
ATOM 616 N N . MET A 1 79 ? -35.031 13.422 7.688 1 94.06 79 MET A N 1
ATOM 617 C CA . MET A 1 79 ? -33.562 13.422 7.527 1 94.06 79 MET A CA 1
ATOM 618 C C . MET A 1 79 ? -32.875 12.977 8.812 1 94.06 79 MET A C 1
ATOM 620 O O . MET A 1 79 ? -31.859 12.289 8.773 1 94.06 79 MET A O 1
ATOM 624 N N . LEU A 1 80 ? -33.406 13.328 9.867 1 94.81 80 LEU A N 1
ATOM 625 C CA . LEU A 1 80 ? -32.844 12.93 11.156 1 94.81 80 LEU A CA 1
ATOM 626 C C . LEU A 1 80 ? -33.062 11.43 11.383 1 94.81 80 LEU A C 1
ATOM 628 O O . LEU A 1 80 ? -32.188 10.773 11.961 1 94.81 80 LEU A O 1
ATOM 632 N N . ALA A 1 81 ? -34.188 10.977 10.945 1 93.56 81 ALA A N 1
ATOM 633 C CA . ALA A 1 81 ? -34.406 9.531 11.016 1 93.56 81 ALA A CA 1
ATOM 634 C C . ALA A 1 81 ? -33.406 8.781 10.156 1 93.56 81 ALA A C 1
ATOM 636 O O . ALA A 1 81 ? -32.875 7.758 10.578 1 93.56 81 ALA A O 1
ATOM 637 N N . LEU A 1 82 ? -33.156 9.305 9 1 91.25 82 LEU A N 1
ATOM 638 C CA . LEU A 1 82 ? -32.156 8.727 8.117 1 91.25 82 LEU A CA 1
ATOM 639 C C . LEU A 1 82 ? -30.781 8.773 8.758 1 91.25 82 LEU A C 1
ATOM 641 O O . LEU A 1 82 ? -29.969 7.855 8.578 1 91.25 82 LEU A O 1
ATOM 645 N N . THR A 1 83 ? -30.469 9.828 9.453 1 94.12 83 THR A N 1
ATOM 646 C CA . THR A 1 83 ? -29.203 9.992 10.156 1 94.12 83 THR A CA 1
ATOM 647 C C . THR A 1 83 ? -29.016 8.891 11.195 1 94.12 83 THR A C 1
ATOM 649 O O . THR A 1 83 ? -27.938 8.297 11.297 1 94.12 83 THR A O 1
ATOM 652 N N . LYS A 1 84 ? -30.031 8.625 11.922 1 93.31 84 LYS A N 1
ATOM 653 C CA . LYS A 1 84 ? -29.969 7.57 12.93 1 93.31 84 LYS A CA 1
ATOM 654 C C . LYS A 1 84 ? -29.719 6.211 12.289 1 93.31 84 LYS A C 1
ATOM 656 O O . LYS A 1 84 ? -28.922 5.418 12.789 1 93.31 84 LYS A O 1
ATOM 661 N N . GLU A 1 85 ? -30.375 5.973 11.219 1 91.38 85 GLU A N 1
ATOM 662 C CA . GLU A 1 85 ? -30.188 4.723 10.484 1 91.38 85 GLU A CA 1
ATOM 663 C C . GLU A 1 85 ? -28.781 4.633 9.914 1 91.38 85 GLU A C 1
ATOM 665 O O . GLU A 1 85 ? -28.156 3.562 9.93 1 91.38 85 GLU A O 1
ATOM 670 N N . ALA A 1 86 ? -28.328 5.723 9.414 1 91.5 86 ALA A N 1
ATOM 671 C CA . ALA A 1 86 ? -27 5.793 8.812 1 91.5 86 ALA A CA 1
ATOM 672 C C . ALA A 1 86 ? -25.922 5.539 9.852 1 91.5 86 ALA A C 1
ATOM 674 O O . ALA A 1 86 ? -24.828 5.051 9.516 1 91.5 86 ALA A O 1
ATOM 675 N N . ASN A 1 87 ? -26.25 5.82 11.078 1 91.69 87 ASN A N 1
ATOM 676 C CA . ASN A 1 87 ? -25.266 5.691 12.156 1 91.69 87 ASN A CA 1
ATOM 677 C C . ASN A 1 87 ? -25.391 4.352 12.867 1 91.69 87 ASN A C 1
ATOM 679 O O . ASN A 1 87 ? -24.656 4.078 13.82 1 91.69 87 ASN A O 1
ATOM 683 N N . ALA A 1 88 ? -26.328 3.514 12.445 1 90.75 88 ALA A N 1
ATOM 684 C CA . ALA A 1 88 ? -26.516 2.209 13.078 1 90.75 88 ALA A CA 1
ATOM 685 C C . ALA A 1 88 ? -25.281 1.335 12.906 1 90.75 88 ALA A C 1
ATOM 687 O O . ALA A 1 88 ? -24.578 1.426 11.891 1 90.75 88 ALA A O 1
ATOM 688 N N . PRO A 1 89 ? -25.047 0.501 13.93 1 90.25 89 PRO A N 1
ATOM 689 C CA . PRO A 1 89 ? -23.891 -0.391 13.805 1 90.25 89 PRO A CA 1
ATOM 690 C C . PRO A 1 89 ? -24.078 -1.436 12.703 1 90.25 89 PRO A C 1
ATOM 692 O O . PRO A 1 89 ? -25.188 -1.898 12.461 1 90.25 89 PRO A O 1
ATOM 695 N N . GLY A 1 90 ? -22.984 -1.803 12.055 1 89.69 90 GLY A N 1
ATOM 696 C CA . GLY A 1 90 ? -23.016 -2.873 11.07 1 89.69 90 GLY A CA 1
ATOM 697 C C . GLY A 1 90 ? -23 -4.258 11.695 1 89.69 90 GLY A C 1
ATOM 698 O O . GLY A 1 90 ? -22.812 -4.398 12.906 1 89.69 90 GLY A O 1
ATOM 699 N N . TRP A 1 91 ? -23.297 -5.258 10.898 1 91.62 91 TRP A N 1
ATOM 700 C CA . TRP A 1 91 ? -23.359 -6.637 11.375 1 91.62 91 TRP A CA 1
ATOM 701 C C . TRP A 1 91 ? -22.016 -7.074 11.969 1 91.62 91 TRP A C 1
ATOM 703 O O . TRP A 1 91 ? -21.953 -8.055 12.711 1 91.62 91 TRP A O 1
ATOM 713 N N . TRP A 1 92 ? -20.938 -6.414 11.617 1 93.75 92 TRP A N 1
ATOM 714 C CA . TRP A 1 92 ? -19.609 -6.812 12.047 1 93.75 92 TRP A CA 1
ATOM 715 C C . TRP A 1 92 ? -19.266 -6.203 13.406 1 93.75 92 TRP A C 1
ATOM 717 O O . TRP A 1 92 ? -18.156 -6.395 13.922 1 93.75 92 TRP A O 1
ATOM 727 N N . GLN A 1 93 ? -20.156 -5.441 14.016 1 92.94 93 GLN A N 1
ATOM 728 C CA . GLN A 1 93 ? -19.906 -4.711 15.25 1 92.94 93 GLN A CA 1
ATOM 729 C C . GLN A 1 93 ? -19.344 -5.637 16.328 1 92.94 93 GLN A C 1
ATOM 731 O O . GLN A 1 93 ? -18.422 -5.258 17.062 1 92.94 93 GLN A O 1
ATOM 736 N N . PRO A 1 94 ? -19.797 -6.883 16.438 1 92.19 94 PRO A N 1
ATOM 737 C CA . PRO A 1 94 ? -19.266 -7.773 17.469 1 92.19 94 PRO A CA 1
ATOM 738 C C . PRO A 1 94 ? -17.781 -8.086 17.281 1 92.19 94 PRO A C 1
ATOM 740 O O . PRO A 1 94 ? -17.125 -8.539 18.203 1 92.19 94 PRO A O 1
ATOM 743 N N . TYR A 1 95 ? -17.281 -7.863 16.125 1 91.94 95 TYR A N 1
ATOM 744 C CA . TYR A 1 95 ? -15.898 -8.203 15.805 1 91.94 95 TYR A CA 1
ATOM 745 C C . TYR A 1 95 ? -14.992 -6.984 15.945 1 91.94 95 TYR A C 1
ATOM 747 O O . TYR A 1 95 ? -13.789 -7.062 15.68 1 91.94 95 TYR A O 1
ATOM 755 N N . ASN A 1 96 ? -15.469 -5.824 16.359 1 90.5 96 ASN A N 1
ATOM 756 C CA . ASN A 1 96 ? -14.766 -4.543 16.312 1 90.5 96 ASN A CA 1
ATOM 757 C C . ASN A 1 96 ? -13.516 -4.559 17.188 1 90.5 96 ASN A C 1
ATOM 759 O O . ASN A 1 96 ? -12.523 -3.908 16.859 1 90.5 96 ASN A O 1
ATOM 763 N N . GLU A 1 97 ? -13.508 -5.32 18.156 1 89.06 97 GLU A N 1
ATOM 764 C CA . GLU A 1 97 ? -12.367 -5.352 19.062 1 89.06 97 GLU A CA 1
ATOM 765 C C . GLU A 1 97 ? -11.172 -6.051 18.406 1 89.06 97 GLU A C 1
ATOM 767 O O . GLU A 1 97 ? -10.023 -5.801 18.781 1 89.06 97 GLU A O 1
ATOM 772 N N . GLN A 1 98 ? -11.383 -6.863 17.406 1 88.06 98 GLN A N 1
ATOM 773 C CA . GLN A 1 98 ? -10.344 -7.699 16.812 1 88.06 98 GLN A CA 1
ATOM 774 C C . GLN A 1 98 ? -9.688 -7.004 15.625 1 88.06 98 GLN A C 1
ATOM 776 O O . GLN A 1 98 ? -8.609 -7.402 15.188 1 88.06 98 GLN A O 1
ATOM 781 N N . TYR A 1 99 ? -10.328 -5.988 15.18 1 91.19 99 TYR A N 1
ATOM 782 C CA . TYR A 1 99 ? -9.82 -5.41 13.938 1 91.19 99 TYR A CA 1
ATOM 783 C C . TYR A 1 99 ? -9.641 -3.904 14.07 1 91.19 99 TYR A C 1
ATOM 785 O O . TYR A 1 99 ? -10.422 -3.238 14.758 1 91.19 99 TYR A O 1
ATOM 793 N N . PRO A 1 100 ? -8.609 -3.447 13.398 1 91.44 100 PRO A N 1
ATOM 794 C CA . PRO A 1 100 ? -8.414 -1.997 13.398 1 91.44 100 PRO A CA 1
ATOM 795 C C . PRO A 1 100 ? -9.547 -1.244 12.711 1 91.44 100 PRO A C 1
ATOM 797 O O . PRO A 1 100 ? -10.289 -1.83 11.922 1 91.44 100 PRO A O 1
ATOM 800 N N . THR A 1 101 ? -9.641 0.04 12.984 1 91 101 THR A N 1
ATOM 801 C CA . THR A 1 101 ? -10.727 0.878 12.477 1 91 101 THR A CA 1
ATOM 802 C C . THR A 1 101 ? -10.703 0.916 10.953 1 91 101 THR A C 1
ATOM 804 O O . THR A 1 101 ? -11.758 0.944 10.312 1 91 101 THR A O 1
ATOM 807 N N . TRP A 1 102 ? -9.516 0.898 10.438 1 90.25 102 TRP A N 1
ATOM 808 C CA . TRP A 1 102 ? -9.445 0.981 8.984 1 90.25 102 TRP A CA 1
ATOM 809 C C . TRP A 1 102 ? -10.039 -0.263 8.336 1 90.25 102 TRP A C 1
ATOM 811 O O . TRP A 1 102 ? -10.625 -0.186 7.254 1 90.25 102 TRP A O 1
ATOM 821 N N . PHE A 1 103 ? -9.93 -1.393 8.898 1 94.75 103 PHE A N 1
ATOM 822 C CA . PHE A 1 103 ? -10.531 -2.584 8.312 1 94.75 103 PHE A CA 1
ATOM 823 C C . PHE A 1 103 ? -12.039 -2.584 8.531 1 94.75 103 PHE A C 1
ATOM 825 O O . PHE A 1 103 ? -12.797 -3.029 7.668 1 94.75 103 PHE A O 1
ATOM 832 N N . GLN A 1 104 ? -12.445 -2.092 9.688 1 92.38 104 GLN A N 1
ATOM 833 C CA . GLN A 1 104 ? -13.883 -1.964 9.93 1 92.38 104 GLN A CA 1
ATOM 834 C C . GLN A 1 104 ? -14.547 -1.116 8.852 1 92.38 104 GLN A C 1
ATOM 836 O O . GLN A 1 104 ? -15.641 -1.445 8.383 1 92.38 104 GLN A O 1
ATOM 841 N N . ASN A 1 105 ? -13.914 -0.043 8.484 1 91.19 105 ASN A N 1
ATOM 842 C CA . ASN A 1 105 ? -14.406 0.798 7.398 1 91.19 105 ASN A CA 1
ATOM 843 C C . ASN A 1 105 ? -14.539 0.012 6.098 1 91.19 105 ASN A C 1
ATOM 845 O O . ASN A 1 105 ? -15.516 0.171 5.367 1 91.19 105 ASN A O 1
ATOM 849 N N . TYR A 1 106 ? -13.594 -0.812 5.855 1 96.06 106 TYR A N 1
ATOM 850 C CA . TYR A 1 106 ? -13.633 -1.635 4.652 1 96.06 106 TYR A CA 1
ATOM 851 C C . TYR A 1 106 ? -14.852 -2.543 4.648 1 96.06 106 TYR A C 1
ATOM 853 O O . TYR A 1 106 ? -15.508 -2.715 3.613 1 96.06 106 TYR A O 1
ATOM 861 N N . LEU A 1 107 ? -15.148 -3.143 5.777 1 95.38 107 LEU A N 1
ATOM 862 C CA . LEU A 1 107 ? -16.281 -4.055 5.879 1 95.38 107 LEU A CA 1
ATOM 863 C C . LEU A 1 107 ? -17.578 -3.367 5.465 1 95.38 107 LEU A C 1
ATOM 865 O O . LEU A 1 107 ? -18.406 -3.959 4.77 1 95.38 107 LEU A O 1
ATOM 869 N N . GLY A 1 108 ? -17.734 -2.145 5.906 1 92.88 108 GLY A N 1
ATOM 870 C CA . GLY A 1 108 ? -18.906 -1.366 5.504 1 92.88 108 GLY A CA 1
ATOM 871 C C . GLY A 1 108 ? -18.953 -1.094 4.012 1 92.88 108 GLY A C 1
ATOM 872 O O . GLY A 1 108 ? -20 -1.23 3.387 1 92.88 108 GLY A O 1
ATOM 873 N N . LEU A 1 109 ? -17.859 -0.758 3.453 1 93.88 109 LEU A N 1
ATOM 874 C CA . LEU A 1 109 ? -17.781 -0.477 2.025 1 93.88 109 LEU A CA 1
ATOM 875 C C . LEU A 1 109 ? -18.016 -1.741 1.207 1 93.88 109 LEU A C 1
ATOM 877 O O . LEU A 1 109 ? -18.734 -1.711 0.208 1 93.88 109 LEU A O 1
ATOM 881 N N . GLU A 1 110 ? -17.406 -2.799 1.644 1 95.94 110 GLU A N 1
ATOM 882 C CA . GLU A 1 110 ? -17.594 -4.082 0.978 1 95.94 110 GLU A CA 1
ATOM 883 C C . GLU A 1 110 ? -19.062 -4.477 0.945 1 95.94 110 GLU A C 1
ATOM 885 O O . GLU A 1 110 ? -19.578 -4.879 -0.099 1 95.94 110 GLU A O 1
ATOM 890 N N . GLU A 1 111 ? -19.672 -4.301 2.037 1 93.06 111 GLU A N 1
ATOM 891 C CA . GLU A 1 111 ? -21.094 -4.629 2.135 1 93.06 111 GLU A CA 1
ATOM 892 C C . GLU A 1 111 ? -21.922 -3.758 1.198 1 93.06 111 GLU A C 1
ATOM 894 O O . GLU A 1 111 ? -22.906 -4.227 0.611 1 93.06 111 GLU A O 1
ATOM 899 N N . ALA A 1 112 ? -21.562 -2.566 1.071 1 92.12 112 ALA A N 1
ATOM 900 C CA . ALA A 1 112 ? -22.328 -1.587 0.296 1 92.12 112 ALA A CA 1
ATOM 901 C C . ALA A 1 112 ? -22.047 -1.731 -1.196 1 92.12 112 ALA A C 1
ATOM 903 O O . ALA A 1 112 ? -22.75 -1.159 -2.027 1 92.12 112 ALA A O 1
ATOM 904 N N . SER A 1 113 ? -21.062 -2.5 -1.572 1 95.06 113 SER A N 1
ATOM 905 C CA . SER A 1 113 ? -20.594 -2.557 -2.953 1 95.06 113 SER A CA 1
ATOM 906 C C . SER A 1 113 ? -21.547 -3.369 -3.826 1 95.06 113 SER A C 1
ATOM 908 O O . SER A 1 113 ? -22.156 -4.34 -3.359 1 95.06 113 SER A O 1
ATOM 910 N N . THR A 1 114 ? -21.672 -2.951 -5.082 1 95.31 114 THR A N 1
ATOM 911 C CA . THR A 1 114 ? -22.391 -3.727 -6.082 1 95.31 114 THR A CA 1
ATOM 912 C C . THR A 1 114 ? -21.422 -4.488 -6.98 1 95.31 114 THR A C 1
ATOM 914 O O . THR A 1 114 ? -21.781 -5.512 -7.566 1 95.31 114 THR A O 1
ATOM 917 N N . LEU A 1 115 ? -20.234 -3.961 -7.109 1 97.38 115 LEU A N 1
ATOM 918 C CA . LEU A 1 115 ? -19.188 -4.594 -7.895 1 97.38 115 LEU A CA 1
ATOM 919 C C . LEU A 1 115 ? -17.844 -4.488 -7.184 1 97.38 115 LEU A C 1
ATOM 921 O O . LEU A 1 115 ? -17.453 -3.406 -6.742 1 97.38 115 LEU A O 1
ATOM 925 N N . ILE A 1 116 ? -17.219 -5.605 -7.027 1 98.44 116 ILE A N 1
ATOM 926 C CA . ILE A 1 116 ? -15.891 -5.688 -6.445 1 98.44 116 ILE A CA 1
ATOM 927 C C . ILE A 1 116 ? -14.906 -6.227 -7.484 1 98.44 116 ILE A C 1
ATOM 929 O O . ILE A 1 116 ? -15.062 -7.348 -7.977 1 98.44 116 ILE A O 1
ATOM 933 N N . ARG A 1 117 ? -13.938 -5.461 -7.863 1 98.62 117 ARG A N 1
ATOM 934 C CA . ARG A 1 117 ? -12.836 -5.879 -8.734 1 98.62 117 ARG A CA 1
ATOM 935 C C . ARG A 1 117 ? -11.523 -5.961 -7.957 1 98.62 117 ARG A C 1
ATOM 937 O O . ARG A 1 117 ? -11.133 -5.004 -7.289 1 98.62 117 ARG A O 1
ATOM 944 N N . THR A 1 118 ? -10.891 -7.121 -8.008 1 97.94 118 THR A N 1
ATOM 945 C CA . THR A 1 118 ? -9.711 -7.254 -7.16 1 97.94 118 THR A CA 1
ATOM 946 C C . THR A 1 118 ? -8.609 -8.016 -7.887 1 97.94 118 THR A C 1
ATOM 948 O O . THR A 1 118 ? -8.891 -8.906 -8.695 1 97.94 118 THR A O 1
ATOM 951 N N . TYR A 1 119 ? -7.422 -7.602 -7.715 1 97.56 119 TYR A N 1
ATOM 952 C CA . TYR A 1 119 ? -6.203 -8.312 -8.094 1 97.56 119 TYR A CA 1
ATOM 953 C C . TYR A 1 119 ? -5.426 -8.742 -6.855 1 97.56 119 TYR A C 1
ATOM 955 O O . TYR A 1 119 ? -5.145 -7.93 -5.973 1 97.56 119 TYR A O 1
ATOM 963 N N . GLU A 1 120 ? -5.098 -10.039 -6.781 1 96.62 120 GLU A N 1
ATOM 964 C CA . GLU A 1 120 ? -4.379 -10.586 -5.633 1 96.62 120 GLU A CA 1
ATOM 965 C C . GLU A 1 120 ? -3.082 -11.266 -6.066 1 96.62 120 GLU A C 1
ATOM 967 O O . GLU A 1 120 ? -3.08 -12.07 -7 1 96.62 120 GLU A O 1
ATOM 972 N N . VAL A 1 121 ? -2.072 -11 -5.309 1 94.5 121 VAL A N 1
ATOM 973 C CA . VAL A 1 121 ? -0.741 -11.438 -5.711 1 94.5 121 VAL A CA 1
ATOM 974 C C . VAL A 1 121 ? -0.268 -12.562 -4.793 1 94.5 121 VAL A C 1
ATOM 976 O O . VAL A 1 121 ? 0.485 -13.445 -5.219 1 94.5 121 VAL A O 1
ATOM 979 N N . GLN A 1 122 ? -0.783 -12.562 -3.572 1 93.38 122 GLN A N 1
ATOM 980 C CA . GLN A 1 122 ? -0.197 -13.484 -2.607 1 93.38 122 GLN A CA 1
ATOM 981 C C . GLN A 1 122 ? -1.263 -14.391 -1.992 1 93.38 122 GLN A C 1
ATOM 983 O O . GLN A 1 122 ? -0.957 -15.484 -1.522 1 93.38 122 GLN A O 1
ATOM 988 N N . PHE A 1 123 ? -2.484 -13.93 -2.039 1 95.25 123 PHE A N 1
ATOM 989 C CA . PHE A 1 123 ? -3.543 -14.648 -1.345 1 95.25 123 PHE A CA 1
ATOM 990 C C . PHE A 1 123 ? -4.762 -14.82 -2.244 1 95.25 123 PHE A C 1
ATOM 992 O O . PHE A 1 123 ? -4.973 -14.039 -3.17 1 95.25 123 PHE A O 1
ATOM 999 N N . VAL A 1 124 ? -5.492 -15.898 -1.908 1 98.06 124 VAL A N 1
ATOM 1000 C CA . VAL A 1 124 ? -6.848 -15.977 -2.439 1 98.06 124 VAL A CA 1
ATOM 1001 C C . VAL A 1 124 ? -7.699 -14.844 -1.863 1 98.06 124 VAL A C 1
ATOM 1003 O O . VAL A 1 124 ? -7.613 -14.547 -0.67 1 98.06 124 VAL A O 1
ATOM 1006 N N . PRO A 1 125 ? -8.5 -14.172 -2.701 1 97.69 125 PRO A N 1
ATOM 1007 C CA . PRO A 1 125 ? -9.367 -13.125 -2.154 1 97.69 125 PRO A CA 1
ATOM 1008 C C . PRO A 1 125 ? -10.18 -13.609 -0.953 1 97.69 125 PRO A C 1
ATOM 1010 O O . PRO A 1 125 ? -10.672 -14.734 -0.947 1 97.69 125 PRO A O 1
ATOM 1013 N N . GLY A 1 126 ? -10.305 -12.734 0.026 1 97.5 126 GLY A N 1
ATOM 1014 C CA . GLY A 1 126 ? -10.977 -13.094 1.267 1 97.5 126 GLY A CA 1
ATOM 1015 C C . GLY A 1 126 ? -12.344 -13.711 1.05 1 97.5 126 GLY A C 1
ATOM 1016 O O . GLY A 1 126 ? -12.703 -14.68 1.721 1 97.5 126 GLY A O 1
ATOM 1017 N N . LEU A 1 127 ? -13.109 -13.219 0.139 1 98.06 127 LEU A N 1
ATOM 1018 C CA . LEU A 1 127 ? -14.477 -13.656 -0.105 1 98.06 127 LEU A CA 1
ATOM 1019 C C . LEU A 1 127 ? -14.508 -15.055 -0.695 1 98.06 127 LEU A C 1
ATOM 1021 O O . LEU A 1 127 ? -15.57 -15.695 -0.745 1 98.06 127 LEU A O 1
ATOM 1025 N N . LEU A 1 128 ? -13.344 -15.578 -1.131 1 98.5 128 LEU A N 1
ATOM 1026 C CA . LEU A 1 128 ? -13.297 -16.875 -1.796 1 98.5 128 LEU A CA 1
ATOM 1027 C C . LEU A 1 128 ? -12.492 -17.875 -0.979 1 98.5 128 LEU A C 1
ATOM 1029 O O . LEU A 1 128 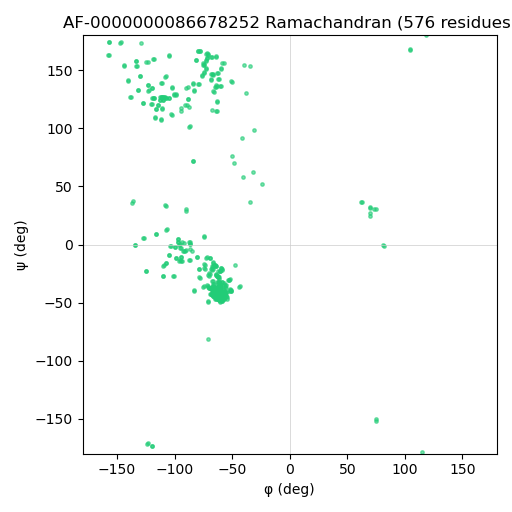? -12.219 -18.984 -1.447 1 98.5 128 LEU A O 1
ATOM 1033 N N . GLN A 1 129 ? -12.148 -17.547 0.177 1 98.62 129 GLN A N 1
ATOM 1034 C CA . GLN A 1 129 ? -11.297 -18.422 0.991 1 98.62 129 GLN A CA 1
ATOM 1035 C C . GLN A 1 129 ? -12.117 -19.484 1.711 1 98.62 129 GLN A C 1
ATOM 1037 O O . GLN A 1 129 ? -13.211 -19.203 2.195 1 98.62 129 GLN A O 1
ATOM 1042 N N . THR A 1 130 ? -11.586 -20.703 1.739 1 98.56 130 THR A N 1
ATOM 1043 C CA . THR A 1 130 ? -12.125 -21.703 2.648 1 98.56 130 THR A CA 1
ATOM 1044 C C . THR A 1 130 ? -11.766 -21.375 4.094 1 98.56 130 THR A C 1
ATOM 1046 O O . THR A 1 130 ? -10.906 -20.531 4.348 1 98.56 130 THR A O 1
ATOM 1049 N N . GLU A 1 131 ? -12.492 -22.016 4.988 1 98.56 131 GLU A N 1
ATOM 1050 C CA . GLU A 1 131 ? -12.219 -21.781 6.402 1 98.56 131 GLU A CA 1
ATOM 1051 C C . GLU A 1 131 ? -10.773 -22.141 6.75 1 98.56 131 GLU A C 1
ATOM 1053 O O . GLU A 1 131 ? -10.086 -21.391 7.438 1 98.56 131 GLU A O 1
ATOM 1058 N N . ALA A 1 132 ? -10.297 -23.266 6.281 1 98.5 132 ALA A N 1
ATOM 1059 C CA . ALA A 1 132 ? -8.945 -23.734 6.578 1 98.5 132 ALA A CA 1
ATOM 1060 C C . ALA A 1 132 ? -7.902 -22.781 6.008 1 98.5 132 ALA A C 1
ATOM 1062 O O . ALA A 1 132 ? -6.906 -22.484 6.668 1 98.5 132 ALA A O 1
ATOM 1063 N N . TYR A 1 133 ? -8.078 -22.359 4.824 1 98.31 133 TYR A N 1
ATOM 1064 C CA . TYR A 1 133 ? -7.164 -21.406 4.199 1 98.31 133 TYR A CA 1
ATOM 1065 C C . TYR A 1 133 ? -7.156 -20.078 4.945 1 98.31 133 TYR A C 1
ATOM 1067 O O . TYR A 1 133 ? -6.094 -19.516 5.219 1 98.31 133 TYR A O 1
ATOM 1075 N N . ALA A 1 134 ? -8.367 -19.609 5.309 1 97.94 134 ALA A N 1
ATOM 1076 C CA . ALA A 1 134 ? -8.484 -18.375 6.07 1 97.94 134 ALA A CA 1
ATOM 1077 C C . ALA A 1 134 ? -7.727 -18.469 7.395 1 97.94 134 ALA A C 1
ATOM 1079 O O . ALA A 1 134 ? -7.016 -17.547 7.781 1 97.94 134 ALA A O 1
ATOM 1080 N N . ARG A 1 135 ? -7.91 -19.578 8.047 1 97.38 135 ARG A N 1
ATOM 1081 C CA . ARG A 1 135 ? -7.223 -19.797 9.312 1 97.38 135 ARG A CA 1
ATOM 1082 C C . ARG A 1 135 ? -5.711 -19.734 9.133 1 97.38 135 ARG A C 1
ATOM 1084 O O . ARG A 1 135 ? -5.016 -19.094 9.922 1 97.38 135 ARG A O 1
ATOM 1091 N N . ALA A 1 136 ? -5.219 -20.375 8.133 1 96.81 136 ALA A N 1
ATOM 1092 C CA . ALA A 1 136 ? -3.783 -20.375 7.852 1 96.81 136 ALA A CA 1
ATOM 1093 C C . ALA A 1 136 ? -3.27 -18.969 7.555 1 96.81 136 ALA A C 1
ATOM 1095 O O . ALA A 1 136 ? -2.201 -18.578 8.031 1 96.81 136 ALA A O 1
ATOM 1096 N N . VAL A 1 137 ? -4.02 -18.203 6.758 1 95.94 137 VAL A N 1
ATOM 1097 C CA . VAL A 1 137 ? -3.627 -16.844 6.391 1 95.94 137 VAL A CA 1
ATOM 1098 C C . VAL A 1 137 ? -3.596 -15.953 7.633 1 95.94 137 VAL A C 1
ATOM 1100 O O . VAL A 1 137 ? -2.631 -15.227 7.855 1 95.94 137 VAL A O 1
ATOM 1103 N N . ILE A 1 138 ? -4.637 -16.031 8.453 1 94.62 138 ILE A N 1
ATOM 1104 C CA . ILE A 1 138 ? -4.758 -15.188 9.641 1 94.62 138 ILE A CA 1
ATOM 1105 C C . ILE A 1 138 ? -3.623 -15.508 10.617 1 94.62 138 ILE A C 1
ATOM 1107 O O . ILE A 1 138 ? -3.086 -14.602 11.266 1 94.62 138 ILE A O 1
ATOM 1111 N N . MET A 1 139 ? -3.193 -16.703 10.641 1 93.12 139 MET A N 1
ATOM 1112 C CA . MET A 1 139 ? -2.145 -17.141 11.555 1 93.12 139 MET A CA 1
ATOM 1113 C C . MET A 1 139 ? -0.797 -16.531 11.172 1 93.12 139 MET A C 1
ATOM 1115 O O . MET A 1 139 ? 0.096 -16.406 12.008 1 93.12 139 MET A O 1
ATOM 1119 N N . LEU A 1 140 ? -0.626 -16.188 9.977 1 89.94 140 LEU A N 1
ATOM 1120 C CA . LEU A 1 140 ? 0.635 -15.617 9.523 1 89.94 140 LEU A CA 1
ATOM 1121 C C . LEU A 1 140 ? 0.938 -14.32 10.266 1 89.94 140 LEU A C 1
ATOM 1123 O O . LEU A 1 140 ? 2.102 -14.016 10.539 1 89.94 140 LEU A O 1
ATOM 1127 N N . GLY A 1 141 ? -0.05 -13.562 10.578 1 84.88 141 GLY A N 1
ATOM 1128 C CA . GLY A 1 141 ? 0.145 -12.281 11.25 1 84.88 141 GLY A CA 1
ATOM 1129 C C . GLY A 1 141 ? -0.224 -12.32 12.719 1 84.88 141 GLY A C 1
ATOM 1130 O O . GLY A 1 141 ? 0.039 -11.367 13.453 1 84.88 141 GLY A O 1
ATOM 1131 N N . HIS A 1 142 ? -0.844 -13.391 13.203 1 85.19 142 HIS A N 1
ATOM 1132 C CA . HIS A 1 142 ? -1.394 -13.414 14.555 1 85.19 142 HIS A CA 1
ATOM 1133 C C . HIS A 1 142 ? -1.062 -14.727 15.258 1 85.19 142 HIS A C 1
ATOM 1135 O O . HIS A 1 142 ? -1.896 -15.273 15.984 1 85.19 142 HIS A O 1
ATOM 1141 N N . ALA A 1 143 ? 0.107 -15.141 14.969 1 78.88 143 ALA A N 1
ATOM 1142 C CA . ALA A 1 143 ? 0.52 -16.438 15.516 1 78.88 143 ALA A CA 1
ATOM 1143 C C . ALA A 1 143 ? 0.505 -16.406 17.047 1 78.88 143 ALA A C 1
ATOM 1145 O O . ALA A 1 143 ? 0.298 -17.438 17.688 1 78.88 143 ALA A O 1
ATOM 1146 N N . GLN A 1 144 ? 0.598 -15.242 17.594 1 82.12 144 GLN A N 1
ATOM 1147 C CA . GLN A 1 144 ? 0.722 -15.133 19.047 1 82.12 144 GLN A CA 1
ATOM 1148 C C . GLN A 1 144 ? -0.645 -14.961 19.703 1 82.12 144 GLN A C 1
ATOM 1150 O O . GLN A 1 144 ? -0.763 -15.039 20.922 1 82.12 144 GLN A O 1
ATOM 1155 N N . ASN A 1 145 ? -1.627 -14.836 18.875 1 82.94 145 ASN A N 1
ATOM 1156 C CA . ASN A 1 145 ? -2.961 -14.625 19.438 1 82.94 145 ASN A CA 1
ATOM 1157 C C . ASN A 1 145 ? -3.527 -15.914 20.031 1 82.94 145 ASN A C 1
ATOM 1159 O O . ASN A 1 145 ? -3.123 -17.016 19.656 1 82.94 145 ASN A O 1
ATOM 1163 N N . ASP A 1 146 ? -4.391 -15.711 20.938 1 87.94 146 ASP A N 1
ATOM 1164 C CA . ASP A 1 146 ? -5.051 -16.875 21.5 1 87.94 146 ASP A CA 1
ATOM 1165 C C . ASP A 1 146 ? -6.039 -17.5 20.516 1 87.94 146 ASP A C 1
ATOM 1167 O O . ASP A 1 146 ? -6.367 -16.875 19.5 1 87.94 146 ASP A O 1
ATOM 1171 N N . ALA A 1 147 ? -6.406 -18.688 20.844 1 91.5 147 ALA A N 1
ATOM 1172 C CA . ALA A 1 147 ? -7.246 -19.484 19.953 1 91.5 147 ALA A CA 1
ATOM 1173 C C . ALA A 1 147 ? -8.609 -18.828 19.75 1 91.5 147 ALA A C 1
ATOM 1175 O O . ALA A 1 147 ? -9.18 -18.891 18.656 1 91.5 147 ALA A O 1
ATOM 1176 N N . ALA A 1 148 ? -9.109 -18.234 20.734 1 92.56 148 ALA A N 1
ATOM 1177 C CA . ALA A 1 148 ? -10.422 -17.594 20.656 1 92.56 148 ALA A CA 1
ATOM 1178 C C . ALA A 1 148 ? -10.391 -16.422 19.688 1 92.56 148 ALA A C 1
ATOM 1180 O O . ALA A 1 148 ? -11.328 -16.219 18.906 1 92.56 148 ALA A O 1
ATOM 1181 N N . ASP A 1 149 ? -9.383 -15.711 19.75 1 93.62 149 ASP A N 1
ATOM 1182 C CA . ASP A 1 149 ? -9.211 -14.594 18.828 1 93.62 149 ASP A CA 1
ATOM 1183 C C . ASP A 1 149 ? -9.117 -15.078 17.391 1 93.62 149 ASP A C 1
ATOM 1185 O O . ASP A 1 149 ? -9.75 -14.516 16.484 1 93.62 149 ASP A O 1
ATOM 1189 N N . LEU A 1 150 ? -8.336 -16.094 17.219 1 94.75 150 LEU A N 1
ATOM 1190 C CA . LEU A 1 150 ? -8.211 -16.672 15.891 1 94.75 150 LEU A CA 1
ATOM 1191 C C . LEU A 1 150 ? -9.562 -17.141 15.375 1 94.75 150 LEU A C 1
ATOM 1193 O O . LEU A 1 150 ? -9.93 -16.844 14.234 1 94.75 150 LEU A O 1
ATOM 1197 N N . ASP A 1 151 ? -10.297 -17.797 16.188 1 96.06 151 ASP A N 1
ATOM 1198 C CA . ASP A 1 151 ? -11.609 -18.312 15.797 1 96.06 151 ASP A CA 1
ATOM 1199 C C . ASP A 1 151 ? -12.547 -17.172 15.414 1 96.06 151 ASP A C 1
ATOM 1201 O O . ASP A 1 151 ? -13.32 -17.281 14.461 1 96.06 151 ASP A O 1
ATOM 1205 N N . ARG A 1 152 ? -12.5 -16.094 16.125 1 95.75 152 ARG A N 1
ATOM 1206 C CA . ARG A 1 152 ? -13.352 -14.945 15.844 1 95.75 152 ARG A CA 1
ATOM 1207 C C . ARG A 1 152 ? -12.992 -14.305 14.508 1 95.75 152 ARG A C 1
ATOM 1209 O O . ARG A 1 152 ? -13.875 -13.914 13.742 1 95.75 152 ARG A O 1
ATOM 1216 N N . ARG A 1 153 ? -11.727 -14.25 14.273 1 96.25 153 ARG A N 1
ATOM 1217 C CA . ARG A 1 153 ? -11.273 -13.688 13 1 96.25 153 ARG A CA 1
ATOM 1218 C C . ARG A 1 153 ? -11.695 -14.57 11.836 1 96.25 153 ARG A C 1
ATOM 1220 O O . ARG A 1 153 ? -12.125 -14.062 10.789 1 96.25 153 ARG A O 1
ATOM 1227 N N . VAL A 1 154 ? -11.555 -15.828 12.047 1 97.25 154 VAL A N 1
ATOM 1228 C CA . VAL A 1 154 ? -11.977 -16.766 11.008 1 97.25 154 VAL A CA 1
ATOM 1229 C C . VAL A 1 154 ? -13.484 -16.672 10.797 1 97.25 154 VAL A C 1
ATOM 1231 O O . VAL A 1 154 ? -13.961 -16.656 9.664 1 97.25 154 VAL A O 1
ATOM 1234 N N . ALA A 1 155 ? -14.211 -16.531 11.867 1 97.19 155 ALA A N 1
ATOM 1235 C CA . ALA A 1 155 ? -15.664 -16.406 11.797 1 97.19 155 ALA A CA 1
ATOM 1236 C C . ALA A 1 155 ? -16.062 -15.172 10.992 1 97.19 155 ALA A C 1
ATOM 1238 O O . ALA A 1 155 ? -17.016 -15.211 10.211 1 97.19 155 ALA A O 1
ATOM 1239 N N . LEU A 1 156 ? -15.398 -14.109 11.227 1 97.06 156 LEU A N 1
ATOM 1240 C CA . LEU A 1 156 ? -15.695 -12.906 10.453 1 97.06 156 LEU A CA 1
ATOM 1241 C C . LEU A 1 156 ? -15.453 -13.133 8.969 1 97.06 156 LEU A C 1
ATOM 1243 O O . LEU A 1 156 ? -16.266 -12.734 8.133 1 97.06 156 LEU A O 1
ATOM 1247 N N . ARG A 1 157 ? -14.328 -13.789 8.688 1 97.25 157 ARG A N 1
ATOM 1248 C CA . ARG A 1 157 ? -14.023 -14.094 7.297 1 97.25 157 ARG A CA 1
ATOM 1249 C C . ARG A 1 157 ? -15.125 -14.938 6.664 1 97.25 157 ARG A C 1
ATOM 1251 O O . ARG A 1 157 ? -15.555 -14.664 5.543 1 97.25 157 ARG A O 1
ATOM 1258 N N . MET A 1 158 ? -15.578 -15.867 7.344 1 97.5 158 MET A N 1
ATOM 1259 C CA . MET A 1 158 ? -16.625 -16.734 6.828 1 97.5 158 MET A CA 1
ATOM 1260 C C . MET A 1 158 ? -17.938 -15.977 6.672 1 97.5 158 MET A C 1
ATOM 1262 O O . MET A 1 158 ? -18.672 -16.188 5.711 1 97.5 158 MET A O 1
ATOM 1266 N N . ALA A 1 159 ? -18.172 -15.109 7.609 1 96.31 159 ALA A N 1
ATOM 1267 C CA . ALA A 1 159 ? -19.375 -14.281 7.516 1 96.31 159 ALA A CA 1
ATOM 1268 C C . ALA A 1 159 ? -19.328 -13.383 6.281 1 96.31 159 ALA A C 1
ATOM 1270 O O . ALA A 1 159 ? -20.344 -13.195 5.605 1 96.31 159 ALA A O 1
ATOM 1271 N N . ARG A 1 160 ? -18.188 -12.844 5.965 1 96.94 160 ARG A N 1
ATOM 1272 C CA . ARG A 1 160 ? -18 -12 4.789 1 96.94 160 ARG A CA 1
ATOM 1273 C C . ARG A 1 160 ? -18.328 -12.766 3.508 1 96.94 160 ARG A C 1
ATOM 1275 O O . ARG A 1 160 ? -18.891 -12.203 2.57 1 96.94 160 ARG A O 1
ATOM 1282 N N . ARG A 1 161 ? -18 -13.945 3.455 1 95.5 161 ARG A N 1
ATOM 1283 C CA . ARG A 1 161 ? -18.188 -14.781 2.27 1 95.5 161 ARG A CA 1
ATOM 1284 C C . ARG A 1 161 ? -19.656 -14.844 1.874 1 95.5 161 ARG A C 1
ATOM 1286 O O . ARG A 1 161 ? -19.984 -14.984 0.693 1 95.5 161 ARG A O 1
ATOM 1293 N N . THR A 1 162 ? -20.5 -14.781 2.855 1 93.88 162 THR A N 1
ATOM 1294 C CA . THR A 1 162 ? -21.922 -14.922 2.617 1 93.88 162 THR A CA 1
ATOM 1295 C C . THR A 1 162 ? -22.453 -13.766 1.772 1 93.88 162 THR A C 1
ATOM 1297 O O . THR A 1 162 ? -23.547 -13.852 1.202 1 93.88 162 THR A O 1
ATOM 1300 N N . LEU A 1 163 ? -21.719 -12.719 1.727 1 93.44 163 LEU A N 1
ATOM 1301 C CA . LEU A 1 163 ? -22.094 -11.57 0.92 1 93.44 163 LEU A CA 1
ATOM 1302 C C . LEU A 1 163 ? -22.344 -11.977 -0.527 1 93.44 163 LEU A C 1
ATOM 1304 O O . LEU A 1 163 ? -23.281 -11.477 -1.165 1 93.44 163 LEU A O 1
ATOM 1308 N N . LEU A 1 164 ? -21.516 -12.852 -1.063 1 94.75 164 LEU A N 1
ATOM 1309 C CA . LEU A 1 164 ? -21.594 -13.266 -2.463 1 94.75 164 LEU A CA 1
ATOM 1310 C C . LEU A 1 164 ? -22.875 -14.055 -2.73 1 94.75 164 LEU A C 1
ATOM 1312 O O . LEU A 1 164 ? -23.312 -14.164 -3.875 1 94.75 164 LEU A O 1
ATOM 1316 N N . ASP A 1 165 ? -23.453 -14.594 -1.681 1 92.88 165 ASP A N 1
ATOM 1317 C CA . ASP A 1 165 ? -24.594 -15.484 -1.843 1 92.88 165 ASP A CA 1
ATOM 1318 C C . ASP A 1 165 ? -25.906 -14.758 -1.589 1 92.88 165 ASP A C 1
ATOM 1320 O O . ASP A 1 165 ? -26.984 -15.328 -1.753 1 92.88 165 ASP A O 1
ATOM 1324 N N . ARG A 1 166 ? -25.828 -13.539 -1.249 1 90.19 166 ARG A N 1
ATOM 1325 C CA . ARG A 1 166 ? -27.016 -12.734 -1.03 1 90.19 166 ARG A CA 1
ATOM 1326 C C . ARG A 1 166 ? -27.672 -12.367 -2.355 1 90.19 166 ARG A C 1
ATOM 1328 O O . ARG A 1 166 ? -27 -12.227 -3.375 1 90.19 166 ARG A O 1
ATOM 1335 N N . ALA A 1 167 ? -29.016 -12.234 -2.4 1 86.44 167 ALA A N 1
ATOM 1336 C CA . ALA A 1 167 ? -29.781 -11.867 -3.592 1 86.44 167 ALA A CA 1
ATOM 1337 C C . ALA A 1 167 ? -29.281 -10.539 -4.172 1 86.44 167 ALA A C 1
ATOM 1339 O O . ALA A 1 167 ? -29.141 -10.406 -5.387 1 86.44 167 ALA A O 1
ATOM 1340 N N . ASN A 1 168 ? -29 -9.609 -3.303 1 85.25 168 ASN A N 1
ATOM 1341 C CA . ASN A 1 168 ? -28.484 -8.312 -3.748 1 85.25 168 ASN A CA 1
ATOM 1342 C C . ASN A 1 168 ? -27.016 -8.148 -3.414 1 85.25 168 ASN A C 1
ATOM 1344 O O . ASN A 1 168 ? -26.562 -7.043 -3.115 1 85.25 168 ASN A O 1
ATOM 1348 N N . GLY A 1 169 ? -26.297 -9.273 -3.461 1 90.88 169 GLY A N 1
ATOM 1349 C CA . GLY A 1 169 ? -24.875 -9.211 -3.158 1 90.88 169 GLY A CA 1
ATOM 1350 C C . GLY A 1 169 ? -24.047 -8.672 -4.309 1 90.88 169 GLY A C 1
ATOM 1351 O O . GLY A 1 169 ? -24.531 -8.555 -5.434 1 90.88 169 GLY A O 1
ATOM 1352 N N . PRO A 1 170 ? -22.859 -8.344 -4.02 1 95.94 170 PRO A N 1
ATOM 1353 C CA . PRO A 1 170 ? -22 -7.781 -5.055 1 95.94 170 PRO A CA 1
ATOM 1354 C C . PRO A 1 170 ? -21.547 -8.82 -6.082 1 95.94 170 PRO A C 1
ATOM 1356 O O . PRO A 1 170 ? -21.531 -10.016 -5.785 1 95.94 170 PRO A O 1
ATOM 1359 N N . ARG A 1 171 ? -21.281 -8.359 -7.305 1 97.62 171 ARG A N 1
ATOM 1360 C CA . ARG A 1 171 ? -20.5 -9.148 -8.25 1 97.62 171 ARG A CA 1
ATOM 1361 C C . ARG A 1 171 ? -19 -9.039 -7.938 1 97.62 171 ARG A C 1
ATOM 1363 O O . ARG A 1 171 ? -18.516 -7.961 -7.594 1 97.62 171 ARG A O 1
ATOM 1370 N N . LEU A 1 172 ? -18.328 -10.156 -8.023 1 98.44 172 LEU A N 1
ATOM 1371 C CA . LEU A 1 172 ? -16.891 -10.195 -7.781 1 98.44 172 LEU A CA 1
ATOM 1372 C C . LEU A 1 172 ? -16.141 -10.555 -9.062 1 98.44 172 LEU A C 1
ATOM 1374 O O . LEU A 1 172 ? -16.391 -11.594 -9.672 1 98.44 172 LEU A O 1
ATOM 1378 N N . TRP A 1 173 ? -15.305 -9.688 -9.477 1 98.56 173 TRP A N 1
ATOM 1379 C CA . TRP A 1 173 ? -14.344 -9.953 -10.547 1 98.56 173 TRP A CA 1
ATOM 1380 C C . TRP A 1 173 ? -12.914 -9.984 -10 1 98.56 173 TRP A C 1
ATOM 1382 O O . TRP A 1 173 ? -12.344 -8.938 -9.695 1 98.56 173 TRP A O 1
ATOM 1392 N N . ALA A 1 174 ? -12.344 -11.172 -9.93 1 98.5 174 ALA A N 1
ATOM 1393 C CA . ALA A 1 174 ? -11.039 -11.352 -9.297 1 98.5 174 ALA A CA 1
ATOM 1394 C C . ALA A 1 174 ? -10.016 -11.898 -10.281 1 98.5 174 ALA A C 1
ATOM 1396 O O . ALA A 1 174 ? -10.336 -12.781 -11.086 1 98.5 174 ALA A O 1
ATOM 1397 N N . VAL A 1 175 ? -8.859 -11.359 -10.297 1 98.31 175 VAL A N 1
ATOM 1398 C CA . VAL A 1 175 ? -7.703 -11.922 -10.992 1 98.31 175 VAL A CA 1
ATOM 1399 C C . VAL A 1 175 ? -6.656 -12.375 -9.977 1 98.31 175 VAL A C 1
ATOM 1401 O O . VAL A 1 175 ? -6.227 -11.586 -9.133 1 98.31 175 VAL A O 1
ATOM 1404 N N . LEU A 1 176 ? -6.266 -13.641 -10.055 1 97.94 176 LEU A N 1
ATOM 1405 C CA . LEU A 1 176 ? -5.215 -14.195 -9.203 1 97.94 176 LEU A CA 1
ATOM 1406 C C . LEU A 1 176 ? -3.895 -14.281 -9.969 1 97.94 176 LEU A C 1
ATOM 1408 O O . LEU A 1 176 ? -3.854 -14.789 -11.086 1 97.94 176 LEU A O 1
ATOM 1412 N N . ASP A 1 177 ? -2.869 -13.758 -9.375 1 96.94 177 ASP A N 1
ATOM 1413 C CA . ASP A 1 177 ? -1.533 -14.117 -9.844 1 96.94 177 ASP A CA 1
ATOM 1414 C C . ASP A 1 177 ? -1.277 -15.609 -9.688 1 96.94 177 ASP A C 1
ATOM 1416 O O . ASP A 1 177 ? -1.698 -16.219 -8.703 1 96.94 177 ASP A O 1
ATOM 1420 N N . GLU A 1 178 ? -0.615 -16.188 -10.594 1 97 178 GLU A N 1
ATOM 1421 C CA . GLU A 1 178 ? -0.287 -17.609 -10.523 1 97 178 GLU A CA 1
ATOM 1422 C C . GLU A 1 178 ? 0.4 -17.953 -9.203 1 97 178 GLU A C 1
ATOM 1424 O O . GLU A 1 178 ? 0.258 -19.078 -8.695 1 97 178 GLU A O 1
ATOM 1429 N N . ALA A 1 179 ? 1.122 -17.047 -8.641 1 96.06 179 ALA A N 1
ATOM 1430 C CA . ALA A 1 179 ? 1.832 -17.25 -7.375 1 96.06 179 ALA A CA 1
ATOM 1431 C C . ALA A 1 179 ? 0.875 -17.688 -6.27 1 96.06 179 ALA A C 1
ATOM 1433 O O . ALA A 1 179 ? 1.247 -18.469 -5.395 1 96.06 179 ALA A O 1
ATOM 1434 N N . VAL A 1 180 ? -0.341 -17.188 -6.289 1 97 180 VAL A N 1
ATOM 1435 C CA . VAL A 1 180 ? -1.347 -17.484 -5.273 1 97 180 VAL A CA 1
ATOM 1436 C C . VAL A 1 180 ? -1.649 -18.984 -5.273 1 97 180 VAL A C 1
ATOM 1438 O O . VAL A 1 180 ? -1.884 -19.578 -4.219 1 97 180 VAL A O 1
ATOM 1441 N N . LEU A 1 181 ? -1.562 -19.578 -6.449 1 97.81 181 LEU A N 1
ATOM 1442 C CA . LEU A 1 181 ? -1.939 -20.984 -6.617 1 97.81 181 LEU A CA 1
ATOM 1443 C C . LEU A 1 181 ? -0.742 -21.906 -6.395 1 97.81 181 LEU A C 1
ATOM 1445 O O . LEU A 1 181 ? -0.89 -23.125 -6.367 1 97.81 181 LEU A O 1
ATOM 1449 N N . ARG A 1 182 ? 0.402 -21.297 -6.199 1 96.06 182 ARG A N 1
ATOM 1450 C CA . ARG A 1 182 ? 1.614 -22.094 -6.078 1 96.06 182 ARG A CA 1
ATOM 1451 C C . ARG A 1 182 ? 2.111 -22.125 -4.637 1 96.06 182 ARG A C 1
ATOM 1453 O O . ARG A 1 182 ? 2.971 -22.938 -4.285 1 96.06 182 ARG A O 1
ATOM 1460 N N . ARG A 1 183 ? 1.648 -21.281 -3.848 1 96 183 ARG A N 1
ATOM 1461 C CA . ARG A 1 183 ? 2.119 -21.156 -2.471 1 96 183 ARG A CA 1
ATOM 1462 C C . ARG A 1 183 ? 1.235 -21.953 -1.519 1 96 183 ARG A C 1
ATOM 1464 O O . ARG A 1 183 ? 0.06 -21.625 -1.335 1 96 183 ARG A O 1
ATOM 1471 N N . PRO A 1 184 ? 1.739 -22.969 -0.875 1 96.75 184 PRO A N 1
ATOM 1472 C CA . PRO A 1 184 ? 0.89 -23.781 -0.009 1 96.75 184 PRO A CA 1
ATOM 1473 C C . PRO A 1 184 ? 0.727 -23.203 1.389 1 96.75 184 PRO A C 1
ATOM 1475 O O . PRO A 1 184 ? 1.201 -23.781 2.369 1 96.75 184 PRO A O 1
ATOM 1478 N N . ILE A 1 185 ? 0.001 -22.141 1.479 1 96.06 185 ILE A N 1
ATOM 1479 C CA . ILE A 1 185 ? -0.344 -21.562 2.773 1 96.06 185 ILE A CA 1
ATOM 1480 C C . ILE A 1 185 ? -1.179 -22.547 3.578 1 96.06 185 ILE A C 1
ATOM 1482 O O . ILE A 1 185 ? -2.246 -22.984 3.133 1 96.06 185 ILE A O 1
ATOM 1486 N N . GLY A 1 186 ? -0.705 -22.891 4.758 1 95.5 186 GLY A N 1
ATOM 1487 C CA . GLY A 1 186 ? -1.393 -23.875 5.574 1 95.5 186 GLY A CA 1
ATOM 1488 C C . GLY A 1 186 ? -1.067 -25.297 5.184 1 95.5 186 GLY A C 1
ATOM 1489 O O . GLY A 1 186 ? -1.629 -26.25 5.738 1 95.5 186 GLY A O 1
ATOM 1490 N N . GLY A 1 187 ? -0.256 -25.516 4.184 1 96.12 187 GLY A N 1
ATOM 1491 C CA . GLY A 1 187 ? 0.125 -26.828 3.723 1 96.12 187 GLY A CA 1
ATOM 1492 C C . GLY A 1 187 ? -0.562 -27.234 2.432 1 96.12 187 GLY A C 1
ATOM 1493 O O . GLY A 1 187 ? -1.538 -26.609 2.018 1 96.12 187 GLY A O 1
ATOM 1494 N N . HIS A 1 188 ? -0.095 -28.297 1.828 1 96.56 188 HIS A N 1
ATOM 1495 C CA . HIS A 1 188 ? -0.559 -28.734 0.516 1 96.56 188 HIS A CA 1
ATOM 1496 C C . HIS A 1 188 ? -2.027 -29.141 0.559 1 96.56 188 HIS A C 1
ATOM 1498 O O . HIS A 1 188 ? -2.779 -28.875 -0.382 1 96.56 188 HIS A O 1
ATOM 1504 N N . ASP A 1 189 ? -2.393 -29.75 1.614 1 97.38 189 ASP A N 1
ATOM 1505 C CA . ASP A 1 189 ? -3.779 -30.188 1.718 1 97.38 189 ASP A CA 1
ATOM 1506 C C . ASP A 1 189 ? -4.734 -29 1.76 1 97.38 189 ASP A C 1
ATOM 1508 O O . ASP A 1 189 ? -5.781 -29.016 1.103 1 97.38 189 ASP A O 1
ATOM 1512 N N . VAL A 1 190 ? -4.367 -28.031 2.516 1 98.12 190 VAL A N 1
ATOM 1513 C CA . VAL A 1 190 ? -5.184 -26.828 2.623 1 98.12 190 VAL A CA 1
ATOM 1514 C C . VAL A 1 190 ? -5.27 -26.141 1.263 1 98.12 190 VAL A C 1
ATOM 1516 O O . VAL A 1 190 ? -6.348 -25.719 0.837 1 98.12 190 VAL A O 1
ATOM 1519 N N . LEU A 1 191 ? -4.16 -26.078 0.589 1 98.19 191 LEU A N 1
ATOM 1520 C CA . LEU A 1 191 ? -4.156 -25.453 -0.729 1 98.19 191 LEU A CA 1
ATOM 1521 C C . LEU A 1 191 ? -5.012 -26.25 -1.711 1 98.19 191 LEU A C 1
ATOM 1523 O O . LEU A 1 191 ? -5.766 -25.672 -2.494 1 98.19 191 LEU A O 1
ATOM 1527 N N . ARG A 1 192 ? -4.867 -27.531 -1.646 1 98.19 192 ARG A N 1
ATOM 1528 C CA . ARG A 1 192 ? -5.66 -28.375 -2.527 1 98.19 192 ARG A CA 1
ATOM 1529 C C . ARG A 1 192 ? -7.152 -28.125 -2.334 1 98.19 192 ARG A C 1
ATOM 1531 O O . ARG A 1 192 ? -7.891 -27.953 -3.307 1 98.19 192 ARG A O 1
ATOM 1538 N N . GLN A 1 193 ? -7.582 -28.078 -1.109 1 98.44 193 GLN A N 1
ATOM 1539 C CA . GLN A 1 193 ? -8.984 -27.812 -0.792 1 98.44 193 GLN A CA 1
ATOM 1540 C C . GLN A 1 193 ? -9.406 -26.438 -1.267 1 98.44 193 GLN A C 1
ATOM 1542 O O . GLN A 1 193 ? -10.508 -26.25 -1.784 1 98.44 193 GLN A O 1
ATOM 1547 N N . GLN A 1 194 ? -8.539 -25.531 -1.076 1 98.75 194 GLN A N 1
ATOM 1548 C CA . GLN A 1 194 ? -8.82 -24.156 -1.482 1 98.75 194 GLN A CA 1
ATOM 1549 C C . GLN A 1 194 ? -8.969 -24.047 -2.998 1 98.75 194 GLN A C 1
ATOM 1551 O O . GLN A 1 194 ? -9.891 -23.391 -3.49 1 98.75 194 GLN A O 1
ATOM 1556 N N . VAL A 1 195 ? -8.078 -24.688 -3.725 1 98.75 195 VAL A N 1
ATOM 1557 C CA . VAL A 1 195 ? -8.141 -24.656 -5.184 1 98.75 195 VAL A CA 1
ATOM 1558 C C . VAL A 1 195 ? -9.406 -25.359 -5.664 1 98.75 195 VAL A C 1
ATOM 1560 O O . VAL A 1 195 ? -10.07 -24.891 -6.586 1 98.75 195 VAL A O 1
ATOM 1563 N N . ALA A 1 196 ? -9.719 -26.438 -5.02 1 98.69 196 ALA A N 1
ATOM 1564 C CA . ALA A 1 196 ? -10.961 -27.125 -5.344 1 98.69 196 ALA A CA 1
ATOM 1565 C C . ALA A 1 196 ? -12.164 -26.219 -5.117 1 98.69 196 ALA A C 1
ATOM 1567 O O . ALA A 1 196 ? -13.102 -26.203 -5.918 1 98.69 196 ALA A O 1
ATOM 1568 N N . HIS A 1 197 ? -12.102 -25.531 -4.043 1 98.62 197 HIS A N 1
ATOM 1569 C CA . HIS A 1 197 ? -13.172 -24.594 -3.734 1 98.62 197 HIS A CA 1
ATOM 1570 C C . HIS A 1 197 ? -13.273 -23.5 -4.797 1 98.62 197 HIS A C 1
ATOM 1572 O O . HIS A 1 197 ? -14.375 -23.125 -5.203 1 98.62 197 HIS A O 1
ATOM 1578 N N . LEU A 1 198 ? -12.125 -22.953 -5.223 1 98.81 198 LEU A N 1
ATOM 1579 C CA . LEU A 1 198 ? -12.117 -21.969 -6.293 1 98.81 198 LEU A CA 1
ATOM 1580 C C . LEU A 1 198 ? -12.773 -22.516 -7.551 1 98.81 198 LEU A C 1
ATOM 1582 O O . LEU A 1 198 ? -13.516 -21.797 -8.234 1 98.81 198 LEU A O 1
ATOM 1586 N N . LEU A 1 199 ? -12.438 -23.75 -7.832 1 98.56 199 LEU A N 1
ATOM 1587 C CA . LEU A 1 199 ? -13.023 -24.406 -9 1 98.56 199 LEU A CA 1
ATOM 1588 C C . LEU A 1 199 ? -14.547 -24.406 -8.914 1 98.56 199 LEU A C 1
ATOM 1590 O O . LEU A 1 199 ? -15.227 -24.094 -9.898 1 98.56 199 LEU A O 1
ATOM 1594 N N . GLU A 1 200 ? -15.047 -24.703 -7.762 1 98.12 200 GLU A N 1
ATOM 1595 C CA . GLU A 1 200 ? -16.484 -24.672 -7.539 1 98.12 200 GLU A CA 1
ATOM 1596 C C . GLU A 1 200 ? -17.047 -23.266 -7.723 1 98.12 200 GLU A C 1
ATOM 1598 O O . GLU A 1 200 ? -18.109 -23.078 -8.328 1 98.12 200 GLU A O 1
ATOM 1603 N N . ARG A 1 201 ? -16.344 -22.281 -7.277 1 97.56 201 ARG A N 1
ATOM 1604 C CA . ARG A 1 201 ? -16.828 -20.906 -7.277 1 97.56 201 ARG A CA 1
ATOM 1605 C C . ARG A 1 201 ? -16.812 -20.328 -8.688 1 97.56 201 ARG A C 1
ATOM 1607 O O . ARG A 1 201 ? -17.469 -19.312 -8.953 1 97.56 201 ARG A O 1
ATOM 1614 N N . CYS A 1 202 ? -16.094 -20.938 -9.586 1 97.5 202 CYS A N 1
ATOM 1615 C CA . CYS A 1 202 ? -16.078 -20.5 -10.977 1 97.5 202 CYS A CA 1
ATOM 1616 C C . CYS A 1 202 ? -17.484 -20.562 -11.578 1 97.5 202 CYS A C 1
ATOM 1618 O O . CYS A 1 202 ? -17.781 -19.859 -12.539 1 97.5 202 CYS A O 1
ATOM 1620 N N . GLN A 1 203 ? -18.344 -21.359 -10.945 1 96.12 203 GLN A N 1
ATOM 1621 C CA . GLN A 1 203 ? -19.688 -21.562 -11.477 1 96.12 203 GLN A CA 1
ATOM 1622 C C . GLN A 1 203 ? -20.688 -20.594 -10.844 1 96.12 203 GLN A C 1
ATOM 1624 O O . GLN A 1 203 ? -21.844 -20.5 -11.273 1 96.12 203 GLN A O 1
ATOM 1629 N N . HIS A 1 204 ? -20.25 -19.953 -9.852 1 95.5 204 HIS A N 1
ATOM 1630 C CA . HIS A 1 204 ? -21.141 -19.031 -9.164 1 95.5 204 HIS A CA 1
ATOM 1631 C C . HIS A 1 204 ? -21.516 -17.859 -10.062 1 95.5 204 HIS A C 1
ATOM 1633 O O . HIS A 1 204 ? -20.656 -17.25 -10.688 1 95.5 204 HIS A O 1
ATOM 1639 N N . PRO A 1 205 ? -22.719 -17.5 -10.188 1 94.19 205 PRO A N 1
ATOM 1640 C CA . PRO A 1 205 ? -23.172 -16.484 -11.141 1 94.19 205 PRO A CA 1
ATOM 1641 C C . PRO A 1 205 ? -22.578 -15.102 -10.852 1 94.19 205 PRO A C 1
ATOM 1643 O O . PRO A 1 205 ? -22.438 -14.289 -11.766 1 94.19 205 PRO A O 1
ATOM 1646 N N . ASN A 1 206 ? -22.219 -14.797 -9.602 1 95.75 206 ASN A N 1
ATOM 1647 C CA . ASN A 1 206 ? -21.719 -13.477 -9.234 1 95.75 206 ASN A CA 1
ATOM 1648 C C . ASN A 1 206 ? -20.188 -13.445 -9.211 1 95.75 206 ASN A C 1
ATOM 1650 O O . ASN A 1 206 ? -19.594 -12.453 -8.797 1 95.75 206 ASN A O 1
ATOM 1654 N N . VAL A 1 207 ? -19.562 -14.523 -9.602 1 97.88 207 VAL A N 1
ATOM 1655 C CA . VAL A 1 207 ? -18.109 -14.602 -9.477 1 97.88 207 VAL A CA 1
ATOM 1656 C C . VAL A 1 207 ? -17.469 -14.789 -10.852 1 97.88 207 VAL A C 1
ATOM 1658 O O . VAL A 1 207 ? -17.828 -15.727 -11.578 1 97.88 207 VAL A O 1
ATOM 1661 N N . ARG A 1 208 ? -16.672 -13.922 -11.195 1 98.25 208 ARG A N 1
ATOM 1662 C CA . ARG A 1 208 ? -15.758 -14.062 -12.328 1 98.25 208 ARG A CA 1
ATOM 1663 C C . ARG A 1 208 ? -14.312 -14.172 -11.859 1 98.25 208 ARG A C 1
ATOM 1665 O O . ARG A 1 208 ? -13.789 -13.25 -11.227 1 98.25 208 ARG A O 1
ATOM 1672 N N . LEU A 1 209 ? -13.719 -15.258 -12.117 1 98.62 209 LEU A N 1
ATOM 1673 C CA . LEU A 1 209 ? -12.367 -15.539 -11.641 1 98.62 209 LEU A CA 1
ATOM 1674 C C . LEU A 1 209 ? -11.414 -15.758 -12.805 1 98.62 209 LEU A C 1
ATOM 1676 O O . LEU A 1 209 ? -11.703 -16.531 -13.727 1 98.62 209 LEU A O 1
ATOM 1680 N N . GLN A 1 210 ? -10.328 -15.016 -12.836 1 98.69 210 GLN A N 1
ATOM 1681 C CA . GLN A 1 210 ? -9.273 -15.172 -13.828 1 98.69 210 GLN A CA 1
ATOM 1682 C C . GLN A 1 210 ? -7.922 -15.422 -13.164 1 98.69 210 GLN A C 1
ATOM 1684 O O . GLN A 1 210 ? -7.762 -15.172 -11.961 1 98.69 210 GLN A O 1
ATOM 1689 N N . VAL A 1 211 ? -7.039 -16.016 -13.891 1 98.5 211 VAL A N 1
ATOM 1690 C CA . VAL A 1 211 ? -5.668 -16.25 -13.453 1 98.5 211 VAL A CA 1
ATOM 1691 C C . VAL A 1 211 ? -4.695 -15.609 -14.453 1 98.5 211 VAL A C 1
ATOM 1693 O O . VAL A 1 211 ? -4.883 -15.719 -15.664 1 98.5 211 VAL A O 1
ATOM 1696 N N . ILE A 1 212 ? -3.754 -14.891 -13.953 1 97.5 212 ILE A N 1
ATOM 1697 C CA . ILE A 1 212 ? -2.678 -14.406 -14.812 1 97.5 212 ILE A CA 1
ATOM 1698 C C . ILE A 1 212 ? -1.428 -15.258 -14.602 1 97.5 212 ILE A C 1
ATOM 1700 O O . ILE A 1 212 ? -0.825 -15.234 -13.523 1 97.5 212 ILE A O 1
ATOM 1704 N N . PRO A 1 213 ? -1.044 -16.031 -15.602 1 96.69 213 PRO A N 1
ATOM 1705 C CA . PRO A 1 213 ? 0.121 -16.922 -15.469 1 96.69 213 PRO A CA 1
ATOM 1706 C C . PRO A 1 213 ? 1.441 -16.141 -15.477 1 96.69 213 PRO A C 1
ATOM 1708 O O . PRO A 1 213 ? 1.507 -15.023 -15.984 1 96.69 213 PRO A O 1
ATOM 1711 N N . PHE A 1 214 ? 2.484 -16.703 -14.961 1 95.56 214 PHE A N 1
ATOM 1712 C CA . PHE A 1 214 ? 3.814 -16.109 -14.969 1 95.56 214 PHE A CA 1
ATOM 1713 C C . PHE A 1 214 ? 4.27 -15.812 -16.391 1 95.56 214 PHE A C 1
ATOM 1715 O O . PHE A 1 214 ? 4.887 -14.773 -16.656 1 95.56 214 PHE A O 1
ATOM 1722 N N . LEU A 1 215 ? 3.955 -16.656 -17.219 1 93.88 215 LEU A N 1
ATOM 1723 C CA . LEU A 1 215 ? 4.445 -16.578 -18.594 1 93.88 215 LEU A CA 1
ATOM 1724 C C . LEU A 1 215 ? 3.885 -15.352 -19.297 1 93.88 215 LEU A C 1
ATOM 1726 O O . LEU A 1 215 ? 4.391 -14.953 -20.344 1 93.88 215 LEU A O 1
ATOM 1730 N N . SER A 1 216 ? 2.826 -14.766 -18.766 1 93.06 216 SER A N 1
ATOM 1731 C CA . SER A 1 216 ? 2.266 -13.547 -19.312 1 93.06 216 SER A CA 1
ATOM 1732 C C . SER A 1 216 ? 3.229 -12.375 -19.156 1 93.06 216 SER A C 1
ATOM 1734 O O . SER A 1 216 ? 3.059 -11.328 -19.797 1 93.06 216 SER A O 1
ATOM 1736 N N . GLY A 1 217 ? 4.234 -12.547 -18.297 1 93 217 GLY A N 1
ATOM 1737 C CA . GLY A 1 217 ? 5.191 -11.469 -18.078 1 93 217 GLY A CA 1
ATOM 1738 C C . GLY A 1 217 ? 4.633 -10.344 -17.234 1 93 217 GLY A C 1
ATOM 1739 O O . GLY A 1 217 ? 3.859 -10.578 -16.297 1 93 217 GLY A O 1
ATOM 1740 N N . GLY A 1 218 ? 5.184 -9.156 -17.5 1 91.44 218 GLY A N 1
ATOM 1741 C CA . GLY A 1 218 ? 4.711 -7.992 -16.766 1 91.44 218 GLY A CA 1
ATOM 1742 C C . GLY A 1 218 ? 3.344 -7.516 -17.219 1 91.44 218 GLY A C 1
ATOM 1743 O O . GLY A 1 218 ? 2.936 -7.77 -18.359 1 91.44 218 GLY A O 1
ATOM 1744 N N . HIS A 1 219 ? 2.656 -6.855 -16.312 1 89.81 219 HIS A N 1
ATOM 1745 C CA . HIS A 1 219 ? 1.316 -6.371 -16.625 1 89.81 219 HIS A CA 1
ATOM 1746 C C . HIS A 1 219 ? 1.026 -5.055 -15.914 1 89.81 219 HIS A C 1
ATOM 1748 O O . HIS A 1 219 ? 1.819 -4.609 -15.078 1 89.81 219 HIS A O 1
ATOM 1754 N N . ALA A 1 220 ? -0.082 -4.492 -16.219 1 81.81 220 ALA A N 1
ATOM 1755 C CA . ALA A 1 220 ? -0.396 -3.119 -15.836 1 81.81 220 ALA A CA 1
ATOM 1756 C C . ALA A 1 220 ? -0.65 -3.012 -14.336 1 81.81 220 ALA A C 1
ATOM 1758 O O . ALA A 1 220 ? -0.504 -1.937 -13.75 1 81.81 220 ALA A O 1
ATOM 1759 N N . ALA A 1 221 ? -1.085 -4.078 -13.68 1 79.31 221 ALA A N 1
ATOM 1760 C CA . ALA A 1 221 ? -1.396 -4.051 -12.25 1 79.31 221 ALA A CA 1
ATOM 1761 C C . ALA A 1 221 ? -0.168 -4.402 -11.414 1 79.31 221 ALA A C 1
ATOM 1763 O O . ALA A 1 221 ? -0.293 -4.93 -10.305 1 79.31 221 ALA A O 1
ATOM 1764 N N . ALA A 1 222 ? 0.982 -4.094 -11.867 1 75.38 222 ALA A N 1
ATOM 1765 C CA . ALA A 1 222 ? 2.244 -4.504 -11.258 1 75.38 222 ALA A CA 1
ATOM 1766 C C . ALA A 1 222 ? 2.523 -3.707 -9.984 1 75.38 222 ALA A C 1
ATOM 1768 O O . ALA A 1 222 ? 3.512 -3.957 -9.289 1 75.38 222 ALA A O 1
ATOM 1769 N N . GLY A 1 223 ? 1.659 -2.928 -9.5 1 78.19 223 GLY A N 1
ATOM 1770 C CA . GLY A 1 223 ? 1.857 -2.148 -8.289 1 78.19 223 GLY A CA 1
ATOM 1771 C C . GLY A 1 223 ? 1.485 -2.904 -7.023 1 78.19 223 GLY A C 1
ATOM 1772 O O . GLY A 1 223 ? 1.707 -2.416 -5.914 1 78.19 223 GLY A O 1
ATOM 1773 N N . GLY A 1 224 ? 0.966 -4.094 -7.18 1 90.06 224 GLY A N 1
ATOM 1774 C CA . GLY A 1 224 ? 0.555 -4.887 -6.031 1 90.06 224 GLY A CA 1
ATOM 1775 C C . GLY A 1 224 ? -0.94 -5.137 -5.984 1 90.06 224 GLY A C 1
ATOM 1776 O O . GLY A 1 224 ? -1.669 -4.754 -6.902 1 90.06 224 GLY A O 1
ATOM 1777 N N . ALA A 1 225 ? -1.294 -5.828 -4.918 1 95.81 225 ALA A N 1
ATOM 1778 C CA . ALA A 1 225 ? -2.697 -6.191 -4.746 1 95.81 225 ALA A CA 1
ATOM 1779 C C . ALA A 1 225 ? -3.553 -4.957 -4.465 1 95.81 225 ALA A C 1
ATOM 1781 O O . ALA A 1 225 ? -3.131 -4.055 -3.74 1 95.81 225 ALA A O 1
ATOM 1782 N N . PHE A 1 226 ? -4.754 -4.906 -5.012 1 97.12 226 PHE A N 1
ATOM 1783 C CA . PHE A 1 226 ? -5.711 -3.842 -4.734 1 97.12 226 PHE A CA 1
ATOM 1784 C C . PHE A 1 226 ? -7.133 -4.301 -5.023 1 97.12 226 PHE A C 1
ATOM 1786 O O . PHE A 1 226 ? -7.34 -5.312 -5.699 1 97.12 226 PHE A O 1
ATOM 1793 N N . THR A 1 227 ? -8.102 -3.582 -4.492 1 98.12 227 THR A N 1
ATOM 1794 C CA . THR A 1 227 ? -9.531 -3.814 -4.703 1 98.12 227 THR A CA 1
ATOM 1795 C C . THR A 1 227 ? -10.242 -2.514 -5.062 1 98.12 227 THR A C 1
ATOM 1797 O O . THR A 1 227 ? -9.984 -1.471 -4.461 1 98.12 227 THR A O 1
ATOM 1800 N N . ILE A 1 228 ? -11.047 -2.551 -6.074 1 98.25 228 ILE A N 1
ATOM 1801 C CA . ILE A 1 228 ? -11.891 -1.419 -6.445 1 98.25 228 ILE A CA 1
ATOM 1802 C C . ILE A 1 228 ? -13.352 -1.736 -6.121 1 98.25 228 ILE A C 1
ATOM 1804 O O . ILE A 1 228 ? -13.883 -2.756 -6.566 1 98.25 228 ILE A O 1
ATOM 1808 N N . LEU A 1 229 ? -13.984 -0.849 -5.379 1 97.31 229 LEU A N 1
ATOM 1809 C CA . LEU A 1 229 ? -15.367 -1.013 -4.957 1 97.31 229 LEU A CA 1
ATOM 1810 C C . LEU A 1 229 ? -16.281 -0.013 -5.668 1 97.31 229 LEU A C 1
ATOM 1812 O O . LEU A 1 229 ? -16.016 1.191 -5.652 1 97.31 229 LEU A O 1
ATOM 1816 N N . ARG A 1 230 ? -17.312 -0.527 -6.281 1 95.94 230 ARG A N 1
ATOM 1817 C CA . ARG A 1 230 ? -18.328 0.305 -6.898 1 95.94 230 ARG A CA 1
ATOM 1818 C C . ARG A 1 230 ? -19.625 0.269 -6.09 1 95.94 230 ARG A C 1
ATOM 1820 O O . ARG A 1 230 ? -20.031 -0.789 -5.602 1 95.94 230 ARG A O 1
ATOM 1827 N N . PHE A 1 231 ? -20.297 1.358 -6.059 1 92.81 231 PHE A N 1
ATOM 1828 C CA . PHE A 1 231 ? -21.484 1.494 -5.219 1 92.81 231 PHE A CA 1
ATOM 1829 C C . PHE A 1 231 ? -22.719 1.783 -6.066 1 92.81 231 PHE A C 1
ATOM 1831 O O . PHE A 1 231 ? -22.609 2.119 -7.246 1 92.81 231 PHE A O 1
ATOM 1838 N N . PRO A 1 232 ? -23.906 1.537 -5.539 1 87.06 232 PRO A N 1
ATOM 1839 C CA . PRO A 1 232 ? -25.141 1.642 -6.312 1 87.06 232 PRO A CA 1
ATOM 1840 C C . PRO A 1 232 ? -25.531 3.088 -6.617 1 87.06 232 PRO A C 1
ATOM 1842 O O . PRO A 1 232 ? -26.344 3.338 -7.516 1 87.06 232 PRO A O 1
ATOM 1845 N N . LEU A 1 233 ? -24.922 3.984 -6.012 1 84.75 233 LEU A N 1
ATOM 1846 C CA . LEU A 1 233 ? -25.234 5.383 -6.273 1 84.75 233 LEU A CA 1
ATOM 1847 C C . LEU A 1 233 ? -24.391 5.934 -7.41 1 84.75 233 LEU A C 1
ATOM 1849 O O . LEU A 1 233 ? -23.156 5.934 -7.32 1 84.75 233 LEU A O 1
ATOM 1853 N N . GLU A 1 234 ? -24.953 6.402 -8.469 1 77.94 234 GLU A N 1
ATOM 1854 C CA . GLU A 1 234 ? -24.281 6.805 -9.695 1 77.94 234 GLU A CA 1
ATOM 1855 C C . GLU A 1 234 ? -23.312 7.961 -9.445 1 77.94 234 GLU A C 1
ATOM 1857 O O . GLU A 1 234 ? -22.266 8.055 -10.086 1 77.94 234 GLU A O 1
ATOM 1862 N N . ASP A 1 235 ? -23.578 8.734 -8.5 1 78.56 235 ASP A N 1
ATOM 1863 C CA . ASP A 1 235 ? -22.781 9.938 -8.32 1 78.56 235 ASP A CA 1
ATOM 1864 C C . ASP A 1 235 ? -21.641 9.695 -7.344 1 78.56 235 ASP A C 1
ATOM 1866 O O . ASP A 1 235 ? -20.812 10.578 -7.109 1 78.56 235 ASP A O 1
ATOM 1870 N N . LEU A 1 236 ? -21.641 8.484 -6.965 1 83.25 236 LEU A N 1
ATOM 1871 C CA . LEU A 1 236 ? -20.562 8.195 -6.027 1 83.25 236 LEU A CA 1
ATOM 1872 C C . LEU A 1 236 ? -19.391 7.547 -6.742 1 83.25 236 LEU A C 1
ATOM 1874 O O . LEU A 1 236 ? -19.562 6.605 -7.523 1 83.25 236 LEU A O 1
ATOM 1878 N N . ALA A 1 237 ? -18.25 8.062 -6.539 1 85.31 237 ALA A N 1
ATOM 1879 C CA . ALA A 1 237 ? -17.031 7.531 -7.125 1 85.31 237 ALA A CA 1
ATOM 1880 C C . ALA A 1 237 ? -16.703 6.156 -6.555 1 85.31 237 ALA A C 1
ATOM 1882 O O . ALA A 1 237 ? -17 5.875 -5.391 1 85.31 237 ALA A O 1
ATOM 1883 N N . ASP A 1 238 ? -16.125 5.336 -7.383 1 94.38 238 ASP A N 1
ATOM 1884 C CA . ASP A 1 238 ? -15.539 4.098 -6.879 1 94.38 238 ASP A CA 1
ATOM 1885 C C . ASP A 1 238 ? -14.469 4.391 -5.828 1 94.38 238 ASP A C 1
ATOM 1887 O O . ASP A 1 238 ? -13.922 5.496 -5.777 1 94.38 238 ASP A O 1
ATOM 1891 N N . THR A 1 239 ? -14.211 3.418 -4.965 1 95.44 239 THR A N 1
ATOM 1892 C CA . THR A 1 239 ? -13.141 3.512 -3.975 1 95.44 239 THR A CA 1
ATOM 1893 C C . THR A 1 239 ? -12.102 2.42 -4.195 1 95.44 239 THR A C 1
ATOM 1895 O O . THR A 1 239 ? -12.445 1.246 -4.34 1 95.44 239 THR A O 1
ATOM 1898 N N . VAL A 1 240 ? -10.828 2.848 -4.32 1 97.44 240 VAL A N 1
ATOM 1899 C CA . VAL A 1 240 ? -9.727 1.89 -4.363 1 97.44 240 VAL A CA 1
ATOM 1900 C C . VAL A 1 240 ? -9.25 1.586 -2.947 1 97.44 240 VAL A C 1
ATOM 1902 O O . VAL A 1 240 ? -8.977 2.502 -2.168 1 97.44 240 VAL A O 1
ATOM 1905 N N . TYR A 1 241 ? -9.242 0.323 -2.646 1 97.06 241 TYR A N 1
ATOM 1906 C CA . TYR A 1 241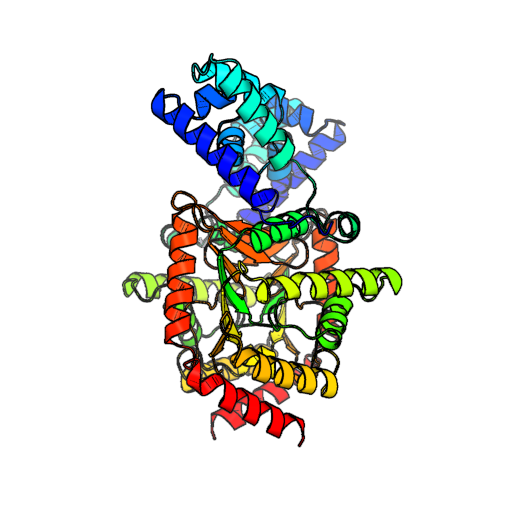 ? -8.773 -0.16 -1.353 1 97.06 241 TYR A CA 1
ATOM 1907 C C . TYR A 1 241 ? -7.461 -0.921 -1.499 1 97.06 241 TYR A C 1
ATOM 1909 O O . TYR A 1 241 ? -7.367 -1.859 -2.293 1 97.06 241 TYR A O 1
ATOM 1917 N N . ILE A 1 242 ? -6.391 -0.534 -0.715 1 96.62 242 ILE A N 1
ATOM 1918 C CA . ILE A 1 242 ? -5.094 -1.2 -0.678 1 96.62 242 ILE A CA 1
ATOM 1919 C C . ILE A 1 242 ? -4.719 -1.525 0.767 1 96.62 242 ILE A C 1
ATOM 1921 O O . ILE A 1 242 ? -4.578 -0.623 1.595 1 96.62 242 ILE A O 1
ATOM 1925 N N . GLU A 1 243 ? -4.512 -2.809 0.981 1 94.25 243 GLU A N 1
ATOM 1926 C CA . GLU A 1 243 ? -4.227 -3.254 2.342 1 94.25 243 GLU A CA 1
ATOM 1927 C C . GLU A 1 243 ? -2.736 -3.523 2.535 1 94.25 243 GLU A C 1
ATOM 1929 O O . GLU A 1 243 ? -2.084 -4.09 1.656 1 94.25 243 GLU A O 1
ATOM 1934 N N . GLN A 1 244 ? -2.217 -3.039 3.652 1 93.31 244 GLN A N 1
ATOM 1935 C CA . GLN A 1 244 ? -0.842 -3.307 4.062 1 93.31 244 GLN A CA 1
ATOM 1936 C C . GLN A 1 244 ? -0.8 -4.02 5.41 1 93.31 244 GLN A C 1
ATOM 1938 O O . GLN A 1 244 ? -1.842 -4.383 5.961 1 93.31 244 GLN A O 1
ATOM 1943 N N . LEU A 1 245 ? 0.398 -4.203 5.965 1 92.94 245 LEU A N 1
ATOM 1944 C CA . LEU A 1 245 ? 0.578 -4.961 7.199 1 92.94 245 LEU A CA 1
ATOM 1945 C C . LEU A 1 245 ? -0.061 -4.238 8.375 1 92.94 245 LEU A C 1
ATOM 1947 O O . LEU A 1 245 ? -0.692 -4.867 9.227 1 92.94 245 LEU A O 1
ATOM 1951 N N . THR A 1 246 ? 0.067 -2.914 8.414 1 93.44 246 THR A N 1
ATOM 1952 C CA . THR A 1 246 ? -0.391 -2.203 9.602 1 93.44 246 THR A CA 1
ATOM 1953 C C . THR A 1 246 ? -1.354 -1.08 9.227 1 93.44 246 THR A C 1
ATOM 1955 O O . THR A 1 246 ? -1.74 -0.274 10.078 1 93.44 246 THR A O 1
ATOM 1958 N N . SER A 1 247 ? -1.692 -1.012 7.93 1 92.94 247 SER A N 1
ATOM 1959 C CA . SER A 1 247 ? -2.521 0.101 7.48 1 92.94 247 SER A CA 1
ATOM 1960 C C . SER A 1 247 ? -3.264 -0.246 6.195 1 92.94 247 SER A C 1
ATOM 1962 O O . SER A 1 247 ? -3.125 -1.354 5.672 1 92.94 247 SER A O 1
ATOM 1964 N N . ALA A 1 248 ? -4.109 0.657 5.805 1 94.5 248 ALA A N 1
ATOM 1965 C CA . ALA A 1 248 ? -4.777 0.57 4.508 1 94.5 248 ALA A CA 1
ATOM 1966 C C . ALA A 1 248 ? -4.961 1.954 3.891 1 94.5 248 ALA A C 1
ATOM 1968 O O . ALA A 1 248 ? -4.957 2.963 4.602 1 94.5 248 ALA A O 1
ATOM 1969 N N . LEU A 1 249 ? -5.031 1.941 2.592 1 94.31 249 LEU A N 1
ATOM 1970 C CA . LEU A 1 249 ? -5.348 3.162 1.86 1 94.31 249 LEU A CA 1
ATOM 1971 C C . LEU A 1 249 ? -6.73 3.072 1.223 1 94.31 249 LEU A C 1
ATOM 1973 O O . LEU A 1 249 ? -7.117 2.02 0.712 1 94.31 249 LEU A O 1
ATOM 1977 N N . TYR A 1 250 ? -7.441 4.168 1.293 1 93.75 250 TYR A N 1
ATOM 1978 C CA . TYR A 1 250 ? -8.68 4.395 0.562 1 93.75 250 TYR A CA 1
ATOM 1979 C C . TYR A 1 250 ? -8.539 5.559 -0.411 1 93.75 250 TYR A C 1
ATOM 1981 O O . TYR A 1 250 ? -8.414 6.711 0.006 1 93.75 250 TYR A O 1
ATOM 1989 N N . LEU A 1 251 ? -8.516 5.246 -1.687 1 94 251 LEU A N 1
ATOM 1990 C CA . LEU A 1 251 ? -8.367 6.281 -2.703 1 94 251 LEU A CA 1
ATOM 1991 C C . LEU A 1 251 ? -9.68 6.504 -3.451 1 94 251 LEU A C 1
ATOM 1993 O O . LEU A 1 251 ? -10.273 5.555 -3.969 1 94 251 LEU A O 1
ATOM 1997 N N . ASP A 1 252 ? -10.109 7.754 -3.473 1 90.94 252 ASP A N 1
ATOM 1998 C CA . ASP A 1 252 ? -11.367 8.039 -4.156 1 90.94 252 ASP A CA 1
ATOM 1999 C C . ASP A 1 252 ? -11.242 9.266 -5.055 1 90.94 252 ASP A C 1
ATOM 2001 O O . ASP A 1 252 ? -12.211 9.672 -5.703 1 90.94 252 ASP A O 1
ATOM 2005 N N . LYS A 1 253 ? -10.039 9.883 -5.074 1 91.38 253 LYS A N 1
ATOM 2006 C CA . LYS A 1 253 ? -9.82 10.961 -6.035 1 91.38 253 LYS A CA 1
ATOM 2007 C C . LYS A 1 253 ? -9.906 10.445 -7.469 1 91.38 253 LYS A C 1
ATOM 2009 O O . LYS A 1 253 ? -9.398 9.367 -7.781 1 91.38 253 LYS A O 1
ATOM 2014 N N . PRO A 1 254 ? -10.578 11.18 -8.336 1 93.44 254 PRO A N 1
ATOM 2015 C CA . PRO A 1 254 ? -10.797 10.711 -9.711 1 93.44 254 PRO A CA 1
ATOM 2016 C C . PRO A 1 254 ? -9.508 10.273 -10.398 1 93.44 254 PRO A C 1
ATOM 2018 O O . PRO A 1 254 ? -9.484 9.258 -11.086 1 93.44 254 PRO A O 1
ATOM 2021 N N . GLU A 1 255 ? -8.398 10.977 -10.188 1 95 255 GLU A N 1
ATOM 2022 C CA . GLU A 1 255 ? -7.137 10.656 -10.844 1 95 255 GLU A CA 1
ATOM 2023 C C . GLU A 1 255 ? -6.625 9.281 -10.414 1 95 255 GLU A C 1
ATOM 2025 O O . GLU A 1 255 ? -6.113 8.523 -11.242 1 95 255 GLU A O 1
ATOM 2030 N N . ASP A 1 256 ? -6.766 8.984 -9.195 1 95.12 256 ASP A N 1
ATOM 2031 C CA . ASP A 1 256 ? -6.352 7.68 -8.688 1 95.12 256 ASP A CA 1
ATOM 2032 C C . ASP A 1 256 ? -7.273 6.574 -9.188 1 95.12 256 ASP A C 1
ATOM 2034 O O . ASP A 1 256 ? -6.809 5.559 -9.711 1 95.12 256 ASP A O 1
ATOM 2038 N N . VAL A 1 257 ? -8.547 6.793 -9.055 1 96.06 257 VAL A N 1
ATOM 2039 C CA . VAL A 1 257 ? -9.531 5.785 -9.43 1 96.06 257 VAL A CA 1
ATOM 2040 C C . VAL A 1 257 ? -9.406 5.465 -10.914 1 96.06 257 VAL A C 1
ATOM 2042 O O . VAL A 1 257 ? -9.453 4.297 -11.312 1 96.06 257 VAL A O 1
ATOM 2045 N N . ASP A 1 258 ? -9.195 6.477 -11.703 1 96.25 258 ASP A N 1
ATOM 2046 C CA . ASP A 1 258 ? -9.047 6.285 -13.141 1 96.25 258 ASP A CA 1
ATOM 2047 C C . ASP A 1 258 ? -7.84 5.406 -13.461 1 96.25 258 ASP A C 1
ATOM 2049 O O . ASP A 1 258 ? -7.922 4.512 -14.305 1 96.25 258 ASP A O 1
ATOM 2053 N N . ARG A 1 259 ? -6.781 5.641 -12.797 1 94.94 259 ARG A N 1
ATOM 2054 C CA . ARG A 1 259 ? -5.559 4.883 -13.047 1 94.94 259 ARG A CA 1
ATOM 2055 C C . ARG A 1 259 ? -5.73 3.42 -12.648 1 94.94 259 ARG A C 1
ATOM 2057 O O . ARG A 1 259 ? -5.348 2.521 -13.406 1 94.94 259 ARG A O 1
ATOM 2064 N N . TYR A 1 260 ? -6.293 3.188 -11.578 1 96.75 260 TYR A N 1
ATOM 2065 C CA . TYR A 1 260 ? -6.5 1.815 -11.125 1 96.75 260 TYR A CA 1
ATOM 2066 C C . TYR A 1 260 ? -7.535 1.107 -11.984 1 96.75 260 TYR A C 1
ATOM 2068 O O . TYR A 1 260 ? -7.418 -0.09 -12.258 1 96.75 260 TYR A O 1
ATOM 2076 N N . THR A 1 261 ? -8.531 1.842 -12.367 1 96.5 261 THR A N 1
ATOM 2077 C CA . THR A 1 261 ? -9.539 1.273 -13.258 1 96.5 261 THR A CA 1
ATOM 2078 C C . THR A 1 261 ? -8.922 0.887 -14.602 1 96.5 261 THR A C 1
ATOM 2080 O O . THR A 1 261 ? -9.211 -0.183 -15.141 1 96.5 261 THR A O 1
ATOM 2083 N N . ALA A 1 262 ? -8.094 1.741 -15.07 1 95.44 262 ALA A N 1
ATOM 2084 C CA . ALA A 1 262 ? -7.383 1.419 -16.312 1 95.44 262 ALA A CA 1
ATOM 2085 C C . ALA A 1 262 ? -6.504 0.184 -16.125 1 95.44 262 ALA A C 1
ATOM 2087 O O . ALA A 1 262 ? -6.473 -0.694 -17 1 95.44 262 ALA A O 1
ATOM 2088 N N . ALA A 1 263 ? -5.84 0.095 -15.07 1 95.12 263 ALA A N 1
ATOM 2089 C CA . ALA A 1 263 ? -4.941 -1.021 -14.797 1 95.12 263 ALA A CA 1
ATOM 2090 C C . ALA A 1 263 ? -5.707 -2.338 -14.711 1 95.12 263 ALA A C 1
ATOM 2092 O O . ALA A 1 263 ? -5.312 -3.334 -15.328 1 95.12 263 ALA A O 1
ATOM 2093 N N . VAL A 1 264 ? -6.773 -2.35 -14.016 1 95.94 264 VAL A N 1
ATOM 2094 C CA . VAL A 1 264 ? -7.516 -3.594 -13.828 1 95.94 264 VAL A CA 1
ATOM 2095 C C . VAL A 1 264 ? -8.203 -3.988 -15.133 1 95.94 264 VAL A C 1
ATOM 2097 O O . VAL A 1 264 ? -8.32 -5.176 -15.445 1 95.94 264 VAL A O 1
ATOM 2100 N N . SER A 1 265 ? -8.656 -3.023 -15.891 1 95.81 265 SER A N 1
ATOM 2101 C CA . SER A 1 265 ? -9.258 -3.316 -17.188 1 95.81 265 SER A CA 1
ATOM 2102 C C . SER A 1 265 ? -8.266 -3.996 -18.109 1 95.81 265 SER A C 1
ATOM 2104 O O . SER A 1 265 ? -8.602 -4.977 -18.781 1 95.81 265 SER A O 1
ATOM 2106 N N . LYS A 1 266 ? -7.082 -3.461 -18.094 1 95.25 266 LYS A N 1
ATOM 2107 C CA . LYS A 1 266 ? -6.031 -4.082 -18.891 1 95.25 266 LYS A CA 1
ATOM 2108 C C . LYS A 1 266 ? -5.695 -5.477 -18.375 1 95.25 266 LYS A C 1
ATOM 2110 O O . LYS A 1 266 ? -5.445 -6.395 -19.156 1 95.25 266 LYS A O 1
ATOM 2115 N N . LEU A 1 267 ? -5.688 -5.578 -17.109 1 96 267 LEU A N 1
ATOM 2116 C CA . LEU A 1 267 ? -5.406 -6.863 -16.469 1 96 267 LEU A CA 1
ATOM 2117 C C . LEU A 1 267 ? -6.449 -7.906 -16.875 1 96 267 LEU A C 1
ATOM 2119 O O . LEU A 1 267 ? -6.109 -9.062 -17.125 1 96 267 LEU A O 1
ATOM 2123 N N . PHE A 1 268 ? -7.695 -7.516 -16.953 1 96.62 268 PHE A N 1
ATOM 2124 C CA . PHE A 1 268 ? -8.773 -8.414 -17.328 1 96.62 268 PHE A CA 1
ATOM 2125 C C . PHE A 1 268 ? -8.562 -8.953 -18.75 1 96.62 268 PHE A C 1
ATOM 2127 O O . PHE A 1 268 ? -8.93 -10.086 -19.047 1 96.62 268 PHE A O 1
ATOM 2134 N N . ILE A 1 269 ? -7.887 -8.141 -19.531 1 95.25 269 ILE A N 1
ATOM 2135 C CA . ILE A 1 269 ? -7.621 -8.516 -20.906 1 95.25 269 ILE A CA 1
ATOM 2136 C C . ILE A 1 269 ? -6.398 -9.422 -20.969 1 95.25 269 ILE A C 1
ATOM 2138 O O . ILE A 1 269 ? -6.383 -10.406 -21.719 1 95.25 269 ILE A O 1
ATOM 2142 N N . GLU A 1 270 ? -5.391 -9.156 -20.203 1 94.94 270 GLU A N 1
ATOM 2143 C CA . GLU A 1 270 ? -4.109 -9.852 -20.25 1 94.94 270 GLU A CA 1
ATOM 2144 C C . GLU A 1 270 ? -4.195 -11.211 -19.562 1 94.94 270 GLU A C 1
ATOM 2146 O O . GLU A 1 270 ? -3.463 -12.141 -19.906 1 94.94 270 GLU A O 1
ATOM 2151 N N . ALA A 1 271 ? -5.074 -11.328 -18.578 1 97.56 271 ALA A N 1
ATOM 2152 C CA . ALA A 1 271 ? -5.258 -12.594 -17.859 1 97.56 271 ALA A CA 1
ATOM 2153 C C . ALA A 1 271 ? -5.961 -13.625 -18.734 1 97.56 271 ALA A C 1
ATOM 2155 O O . ALA A 1 271 ? -6.539 -13.281 -19.766 1 97.56 271 ALA A O 1
ATOM 2156 N N . GLU A 1 272 ? -5.832 -14.867 -18.359 1 97.88 272 GLU A N 1
ATOM 2157 C CA . GLU A 1 272 ? -6.598 -15.906 -19.047 1 97.88 272 GLU A CA 1
ATOM 2158 C C . GLU A 1 272 ? -8.094 -15.672 -18.922 1 97.88 272 GLU A C 1
ATOM 2160 O O . GLU A 1 272 ? -8.578 -15.281 -17.859 1 97.88 272 GLU A O 1
ATOM 2165 N N . PRO A 1 273 ? -8.828 -15.852 -20.031 1 97.62 273 PRO A N 1
ATOM 2166 C CA . PRO A 1 273 ? -10.273 -15.617 -19.922 1 97.62 273 PRO A CA 1
ATOM 2167 C C . PRO A 1 273 ? -10.945 -16.516 -18.891 1 97.62 273 PRO A C 1
ATOM 2169 O O . PRO A 1 273 ? -10.461 -17.625 -18.641 1 97.62 273 PRO A O 1
ATOM 2172 N N . PRO A 1 274 ? -12.016 -16.047 -18.312 1 97.44 274 PRO A N 1
ATOM 2173 C CA . PRO A 1 274 ? -12.695 -16.812 -17.281 1 97.44 274 PRO A CA 1
ATOM 2174 C C . PRO A 1 274 ? -13.031 -18.234 -17.719 1 97.44 274 PRO A C 1
ATOM 2176 O O . PRO A 1 274 ? -13.039 -19.156 -16.891 1 97.44 274 PRO A O 1
ATOM 2179 N N . SER A 1 275 ? -13.273 -18.5 -18.938 1 97.62 275 SER A N 1
ATOM 2180 C CA . SER A 1 275 ? -13.641 -19.812 -19.469 1 97.62 275 SER A CA 1
ATOM 2181 C C . SER A 1 275 ? -12.484 -20.797 -19.344 1 97.62 275 SER A C 1
ATOM 2183 O O . SER A 1 275 ? -12.695 -22.016 -19.375 1 97.62 275 SER A O 1
ATOM 2185 N N . ARG A 1 276 ? -11.25 -20.297 -19.156 1 97.94 276 ARG A N 1
ATOM 2186 C CA . ARG A 1 276 ? -10.07 -21.141 -19.078 1 97.94 276 ARG A CA 1
ATOM 2187 C C . ARG A 1 276 ? -9.672 -21.375 -17.625 1 97.94 276 ARG A C 1
ATOM 2189 O O . ARG A 1 276 ? -8.859 -22.266 -17.328 1 97.94 276 ARG A O 1
ATOM 2196 N N . THR A 1 277 ? -10.219 -20.672 -16.719 1 98.5 277 THR A N 1
ATOM 2197 C CA . THR A 1 277 ? -9.805 -20.703 -15.32 1 98.5 277 THR A CA 1
ATOM 2198 C C . THR A 1 277 ? -10.023 -22.094 -14.727 1 98.5 277 THR A C 1
ATOM 2200 O O . THR A 1 277 ? -9.141 -22.641 -14.07 1 98.5 277 THR A O 1
ATOM 2203 N N . PRO A 1 278 ? -11.164 -22.75 -15.047 1 98.56 278 PRO A N 1
ATOM 2204 C CA . PRO A 1 278 ? -11.367 -24.094 -14.492 1 98.56 278 PRO A CA 1
ATOM 2205 C C . PRO A 1 278 ? -10.281 -25.078 -14.922 1 98.56 278 PRO A C 1
ATOM 2207 O O . PRO A 1 278 ? -9.797 -25.875 -14.102 1 98.56 278 PRO A O 1
ATOM 2210 N N . ASP A 1 279 ? -9.867 -24.969 -16.125 1 98.5 279 ASP A N 1
ATOM 2211 C CA . ASP A 1 279 ? -8.82 -25.859 -16.609 1 98.5 279 ASP A CA 1
ATOM 2212 C C . ASP A 1 279 ? -7.496 -25.594 -15.898 1 98.5 279 ASP A C 1
ATOM 2214 O O . ASP A 1 279 ? -6.777 -26.531 -15.547 1 98.5 279 ASP A O 1
ATOM 2218 N N . ILE A 1 280 ? -7.211 -24.359 -15.734 1 98.38 280 ILE A N 1
ATOM 2219 C CA . ILE A 1 280 ? -5.996 -23.984 -15.016 1 98.38 280 ILE A CA 1
ATOM 2220 C C . ILE A 1 280 ? -6.023 -24.562 -13.609 1 98.38 280 ILE A C 1
ATOM 2222 O O . ILE A 1 280 ? -5.043 -25.156 -13.148 1 98.38 280 ILE A O 1
ATOM 2226 N N . LEU A 1 281 ? -7.156 -24.422 -12.945 1 98.69 281 LEU A N 1
ATOM 2227 C CA . LEU A 1 281 ? -7.289 -24.906 -11.57 1 98.69 281 LEU A CA 1
ATOM 2228 C C . LEU A 1 281 ? -7.199 -26.422 -11.508 1 98.69 281 LEU A C 1
ATOM 2230 O O . LEU A 1 281 ? -6.605 -26.969 -10.578 1 98.69 281 LEU A O 1
ATOM 2234 N N . ARG A 1 282 ? -7.773 -27.094 -12.469 1 98.38 282 ARG A N 1
ATOM 2235 C CA . ARG A 1 282 ? -7.676 -28.547 -12.516 1 98.38 282 ARG A CA 1
ATOM 2236 C C . ARG A 1 282 ? -6.23 -29 -12.688 1 98.38 282 ARG A C 1
ATOM 2238 O O . ARG A 1 282 ? -5.801 -29.969 -12.07 1 98.38 282 ARG A O 1
ATOM 2245 N N . ASN A 1 283 ? -5.504 -28.281 -13.516 1 97.94 283 ASN A N 1
ATOM 2246 C CA . ASN A 1 283 ? -4.086 -28.594 -13.695 1 97.94 283 ASN A CA 1
ATOM 2247 C C . ASN A 1 283 ? -3.307 -28.391 -12.398 1 97.94 283 ASN A C 1
ATOM 2249 O O . ASN A 1 283 ? -2.449 -29.219 -12.055 1 97.94 283 ASN A O 1
ATOM 2253 N N . VAL A 1 284 ? -3.623 -27.344 -11.711 1 97.69 284 VAL A N 1
ATOM 2254 C CA . VAL A 1 284 ? -2.98 -27.094 -10.43 1 97.69 284 VAL A CA 1
ATOM 2255 C C . VAL A 1 284 ? -3.285 -28.234 -9.461 1 97.69 284 VAL A C 1
ATOM 2257 O O . VAL A 1 284 ? -2.395 -28.703 -8.758 1 97.69 284 VAL A O 1
ATOM 2260 N N . LEU A 1 285 ? -4.535 -28.672 -9.438 1 97.62 285 LEU A N 1
ATOM 2261 C CA . LEU A 1 285 ? -4.949 -29.766 -8.555 1 97.62 285 LEU A CA 1
ATOM 2262 C C . LEU A 1 285 ? -4.191 -31.047 -8.883 1 97.62 285 LEU A C 1
ATOM 2264 O O . LEU A 1 285 ? -3.807 -31.797 -7.98 1 97.62 285 LEU A O 1
ATOM 2268 N N . ARG A 1 286 ? -3.939 -31.219 -10.125 1 96.19 286 ARG A N 1
ATOM 2269 C CA . ARG A 1 286 ? -3.186 -32.406 -10.547 1 96.19 286 ARG A CA 1
ATOM 2270 C C . ARG A 1 286 ? -1.744 -32.344 -10.055 1 96.19 286 ARG A C 1
ATOM 2272 O O . ARG A 1 286 ? -1.19 -33.344 -9.594 1 96.19 286 ARG A O 1
ATOM 2279 N N . ASP A 1 287 ? -1.184 -31.188 -10.148 1 93.25 287 ASP A N 1
ATOM 2280 C CA . ASP A 1 287 ? 0.198 -31 -9.727 1 93.25 287 ASP A CA 1
ATOM 2281 C C . ASP A 1 287 ? 0.336 -31.156 -8.211 1 93.25 287 ASP A C 1
ATOM 2283 O O . ASP A 1 287 ? 1.388 -31.578 -7.723 1 93.25 287 ASP A O 1
ATOM 2287 N N . LEU A 1 288 ? -0.716 -30.797 -7.465 1 91.62 288 LEU A N 1
ATOM 2288 C CA . LEU A 1 288 ? -0.682 -30.859 -6.008 1 91.62 288 LEU A CA 1
ATOM 2289 C C . LEU A 1 288 ? -0.891 -32.281 -5.523 1 91.62 288 LEU A C 1
ATOM 2291 O O . LEU A 1 288 ? -0.584 -32.625 -4.371 1 91.62 288 LEU A O 1
ATOM 2295 N N . THR A 1 289 ? -1.441 -33.125 -6.285 1 85.75 289 THR A N 1
ATOM 2296 C CA . THR A 1 289 ? -1.68 -34.5 -5.93 1 85.75 289 THR A CA 1
ATOM 2297 C C . THR A 1 289 ? -0.463 -35.375 -6.262 1 85.75 289 THR A C 1
ATOM 2299 O O . THR A 1 289 ? -0.278 -36.438 -5.684 1 85.75 289 THR A O 1
ATOM 2302 N N . ARG A 1 290 ? 0.487 -34.844 -7.047 1 75.94 290 ARG A N 1
ATOM 2303 C CA . ARG A 1 290 ? 1.7 -35.594 -7.367 1 75.94 290 ARG A CA 1
ATOM 2304 C C . ARG A 1 290 ? 2.752 -35.406 -6.277 1 75.94 290 ARG A C 1
ATOM 2306 O O . ARG A 1 290 ? 2.785 -34.406 -5.594 1 75.94 290 ARG A O 1
ATOM 2313 N N . MET B 1 1 ? 40.438 19.594 -10.273 1 21.12 1 MET B N 1
ATOM 2314 C CA . MET B 1 1 ? 40.156 19.766 -8.852 1 21.12 1 MET B CA 1
ATOM 2315 C C . MET B 1 1 ? 38.875 19.094 -8.461 1 21.12 1 MET B C 1
ATOM 2317 O O . MET B 1 1 ? 37.781 19.641 -8.695 1 21.12 1 MET B O 1
ATOM 2321 N N . THR B 1 2 ? 38.625 17.797 -8.719 1 27.14 2 THR B N 1
ATOM 2322 C CA . THR B 1 2 ? 37.5 16.891 -8.57 1 27.14 2 THR B CA 1
ATOM 2323 C C . THR B 1 2 ? 36.938 16.969 -7.156 1 27.14 2 THR B C 1
ATOM 2325 O O . THR B 1 2 ? 37.594 16.656 -6.184 1 27.14 2 THR B O 1
ATOM 2328 N N . THR B 1 3 ? 36.188 18.078 -6.945 1 30.16 3 THR B N 1
ATOM 2329 C CA . THR B 1 3 ? 35.688 18.375 -5.609 1 30.16 3 THR B CA 1
ATOM 2330 C C . THR B 1 3 ? 35.188 17.094 -4.93 1 30.16 3 THR B C 1
ATOM 2332 O O . THR B 1 3 ? 34.375 16.344 -5.5 1 30.16 3 THR B O 1
ATOM 2335 N N . ALA B 1 4 ? 36.062 16.531 -4.266 1 29.95 4 ALA B N 1
ATOM 2336 C CA . ALA B 1 4 ? 35.781 15.406 -3.377 1 29.95 4 ALA B CA 1
ATOM 2337 C C . ALA B 1 4 ? 34.375 15.523 -2.762 1 29.95 4 ALA B C 1
ATOM 2339 O O . ALA B 1 4 ? 34.156 16.375 -1.904 1 29.95 4 ALA B O 1
ATOM 2340 N N . HIS B 1 5 ? 33.156 15.523 -3.488 1 36.38 5 HIS B N 1
ATOM 2341 C CA . HIS B 1 5 ? 31.844 15.367 -2.889 1 36.38 5 HIS B CA 1
ATOM 2342 C C . HIS B 1 5 ? 31.891 14.43 -1.687 1 36.38 5 HIS B C 1
ATOM 2344 O O . HIS B 1 5 ? 31.641 13.227 -1.819 1 36.38 5 HIS B O 1
ATOM 2350 N N . ASN B 1 6 ? 32.875 14.5 -0.996 1 36.31 6 ASN B N 1
ATOM 2351 C CA . ASN B 1 6 ? 33.094 13.734 0.231 1 36.31 6 ASN B CA 1
ATOM 2352 C C . ASN B 1 6 ? 31.875 13.797 1.148 1 36.31 6 ASN B C 1
ATOM 2354 O O . ASN B 1 6 ? 31.453 14.875 1.566 1 36.31 6 ASN B O 1
ATOM 2358 N N . GLY B 1 7 ? 30.609 14.289 1.686 1 48 7 GLY B N 1
ATOM 2359 C CA . GLY B 1 7 ? 29.656 14.492 2.764 1 48 7 GLY B CA 1
ATOM 2360 C C . GLY B 1 7 ? 28.25 14.039 2.41 1 48 7 GLY B C 1
ATOM 2361 O O . GLY B 1 7 ? 27.969 13.68 1.263 1 48 7 GLY B O 1
ATOM 2362 N N . SER B 1 8 ? 27.156 14.055 3.562 1 66.06 8 SER B N 1
ATOM 2363 C CA . SER B 1 8 ? 25.797 13.539 3.656 1 66.06 8 SER B CA 1
ATOM 2364 C C . SER B 1 8 ? 24.844 14.297 2.736 1 66.06 8 SER B C 1
ATOM 2366 O O . SER B 1 8 ? 25.016 15.5 2.516 1 66.06 8 SER B O 1
ATOM 2368 N N . GLY B 1 9 ? 24.266 13.633 1.733 1 78.25 9 GLY B N 1
ATOM 2369 C CA . GLY B 1 9 ? 23.234 14.195 0.873 1 78.25 9 GLY B CA 1
ATOM 2370 C C . GLY B 1 9 ? 22.312 15.156 1.599 1 78.25 9 GLY B C 1
ATOM 2371 O O . GLY B 1 9 ? 22.359 15.266 2.826 1 78.25 9 GLY B O 1
ATOM 2372 N N . PRO B 1 10 ? 21.766 16.031 0.871 1 86.06 10 PRO B N 1
ATOM 2373 C CA . PRO B 1 10 ? 20.891 17.047 1.468 1 86.06 10 PRO B CA 1
ATOM 2374 C C . PRO B 1 10 ? 19.938 16.453 2.506 1 86.06 10 PRO B C 1
ATOM 2376 O O . PRO B 1 10 ? 19.672 17.094 3.535 1 86.06 10 PRO B O 1
ATOM 2379 N N . THR B 1 11 ? 19.5 15.312 2.279 1 88 11 THR B N 1
ATOM 2380 C CA . THR B 1 11 ? 18.547 14.703 3.193 1 88 11 THR B CA 1
ATOM 2381 C C . THR B 1 11 ? 19.219 14.383 4.531 1 88 11 THR B C 1
ATOM 2383 O O . THR B 1 11 ? 18.625 14.609 5.59 1 88 11 THR B O 1
ATOM 2386 N N . VAL B 1 12 ? 20.406 13.875 4.504 1 87.44 12 VAL B N 1
ATOM 2387 C CA . VAL B 1 12 ? 21.141 13.602 5.734 1 87.44 12 VAL B CA 1
ATOM 2388 C C . VAL B 1 12 ? 21.359 14.898 6.508 1 87.44 12 VAL B C 1
ATOM 2390 O O . VAL B 1 12 ? 21.188 14.93 7.73 1 87.44 12 VAL B O 1
ATOM 2393 N N . ARG B 1 13 ? 21.672 15.914 5.781 1 88.94 13 ARG B N 1
ATOM 2394 C CA . ARG B 1 13 ? 21.875 17.219 6.406 1 88.94 13 ARG B CA 1
ATOM 2395 C C . ARG B 1 13 ? 20.578 17.734 7.027 1 88.94 13 ARG B C 1
ATOM 2397 O O . ARG B 1 13 ? 20.594 18.312 8.109 1 88.94 13 ARG B O 1
ATOM 2404 N N . ARG B 1 14 ? 19.578 17.516 6.355 1 92.5 14 ARG B N 1
ATOM 2405 C CA . ARG B 1 14 ? 18.266 17.906 6.883 1 92.5 14 ARG B CA 1
ATOM 2406 C C . ARG B 1 14 ? 17.938 17.141 8.164 1 92.5 14 ARG B C 1
ATOM 2408 O O . ARG B 1 14 ? 17.453 17.719 9.133 1 92.5 14 ARG B O 1
ATOM 2415 N N . MET B 1 15 ? 18.219 15.922 8.125 1 91.5 15 MET B N 1
ATOM 2416 C CA . MET B 1 15 ? 18 15.086 9.305 1 91.5 15 MET B CA 1
ATOM 2417 C C . MET B 1 15 ? 18.859 15.539 10.469 1 91.5 15 MET B C 1
ATOM 2419 O O . MET B 1 15 ? 18.406 15.594 11.609 1 91.5 15 MET B O 1
ATOM 2423 N N . GLN B 1 16 ? 20.094 15.859 10.203 1 90.38 16 GLN B N 1
ATOM 2424 C CA . GLN B 1 16 ? 21.016 16.328 11.219 1 90.38 16 GLN B CA 1
ATOM 2425 C C . GLN B 1 16 ? 20.562 17.656 11.82 1 90.38 16 GLN B C 1
ATOM 2427 O O . GLN B 1 16 ? 20.578 17.828 13.047 1 90.38 16 GLN B O 1
ATOM 2432 N N . LEU B 1 17 ? 20.188 18.5 10.969 1 93.19 17 LEU B N 1
ATOM 2433 C CA . LEU B 1 17 ? 19.672 19.797 11.438 1 93.19 17 LEU B CA 1
ATOM 2434 C C . LEU B 1 17 ? 18.422 19.609 12.289 1 93.19 17 LEU B C 1
ATOM 2436 O O . LEU B 1 17 ? 18.297 20.234 13.336 1 93.19 17 LEU B O 1
ATOM 2440 N N . GLY B 1 18 ? 17.547 18.828 11.812 1 94.5 18 GLY B N 1
ATOM 2441 C CA . GLY B 1 18 ? 16.344 18.531 12.578 1 94.5 18 GLY B CA 1
ATOM 2442 C C . GLY B 1 18 ? 16.641 17.984 13.953 1 94.5 18 GLY B C 1
ATOM 2443 O O . GLY B 1 18 ? 16.047 18.406 14.945 1 94.5 18 GLY B O 1
ATOM 2444 N N . ALA B 1 19 ? 17.578 17.078 13.992 1 92.31 19 ALA B N 1
ATOM 2445 C CA . ALA B 1 19 ? 17.984 16.484 15.266 1 92.31 19 ALA B CA 1
ATOM 2446 C C . ALA B 1 19 ? 18.562 17.531 16.203 1 92.31 19 ALA B C 1
ATOM 2448 O O . ALA B 1 19 ? 18.312 17.5 17.406 1 92.31 19 ALA B O 1
ATOM 2449 N N . LYS B 1 20 ? 19.297 18.391 15.688 1 93.31 20 LYS B N 1
ATOM 2450 C CA . LYS B 1 20 ? 19.875 19.453 16.484 1 93.31 20 LYS B CA 1
ATOM 2451 C C . LYS B 1 20 ? 18.797 20.359 17.062 1 93.31 20 LYS B C 1
ATOM 2453 O O . LYS B 1 20 ? 18.844 20.734 18.234 1 93.31 20 LYS B O 1
ATOM 2458 N N . LEU B 1 21 ? 17.859 20.688 16.266 1 95.94 21 LEU B N 1
ATOM 2459 C CA . LEU B 1 21 ? 16.75 21.516 16.719 1 95.94 21 LEU B CA 1
ATOM 2460 C C . LEU B 1 21 ? 15.961 20.812 17.812 1 95.94 21 LEU B C 1
ATOM 2462 O O . LEU B 1 21 ? 15.547 21.438 18.797 1 95.94 21 LEU B O 1
ATOM 2466 N N . ARG B 1 22 ? 15.75 19.594 17.625 1 95.31 22 ARG B N 1
ATOM 2467 C CA . ARG B 1 22 ? 15.055 18.812 18.641 1 95.31 22 ARG B CA 1
ATOM 2468 C C . ARG B 1 22 ? 15.805 18.844 19.969 1 95.31 22 ARG B C 1
ATOM 2470 O O . ARG B 1 22 ? 15.195 19.047 21.016 1 95.31 22 ARG B O 1
ATOM 2477 N N . ALA B 1 23 ? 17.078 18.594 19.891 1 94.62 23 ALA B N 1
ATOM 2478 C CA . ALA B 1 23 ? 17.906 18.594 21.094 1 94.62 23 ALA B CA 1
ATOM 2479 C C . ALA B 1 23 ? 17.812 19.938 21.828 1 94.62 23 ALA B C 1
ATOM 2481 O O . ALA B 1 23 ? 17.703 19.969 23.047 1 94.62 23 ALA B O 1
ATOM 2482 N N . LEU B 1 24 ? 17.859 20.969 21.094 1 96.19 24 LEU B N 1
ATOM 2483 C CA . LEU B 1 24 ? 17.75 22.297 21.656 1 96.19 24 LEU B CA 1
ATOM 2484 C C . LEU B 1 24 ? 16.391 22.516 22.312 1 96.19 24 LEU B C 1
ATOM 2486 O O . LEU B 1 24 ? 16.312 23.062 23.422 1 96.19 24 LEU B O 1
ATOM 2490 N N . ARG B 1 25 ? 15.375 22.062 21.578 1 97.69 25 ARG B N 1
ATOM 2491 C CA . ARG B 1 25 ? 14.023 22.188 22.109 1 97.69 25 ARG B CA 1
ATOM 2492 C C . ARG B 1 25 ? 13.867 21.438 23.422 1 97.69 25 ARG B C 1
ATOM 2494 O O . ARG B 1 25 ? 13.375 21.984 24.422 1 97.69 25 ARG B O 1
ATOM 2501 N N . GLU B 1 26 ? 14.336 20.25 23.422 1 96.5 26 GLU B N 1
ATOM 2502 C CA . GLU B 1 26 ? 14.203 19.375 24.578 1 96.5 26 GLU B CA 1
ATOM 2503 C C . GLU B 1 26 ? 15.031 19.891 25.75 1 96.5 26 GLU B C 1
ATOM 2505 O O . GLU B 1 26 ? 14.617 19.781 26.906 1 96.5 26 GLU B O 1
ATOM 2510 N N . ALA B 1 27 ? 16.141 20.391 25.5 1 96 27 ALA B N 1
ATOM 2511 C CA . ALA B 1 27 ? 17.016 20.922 26.531 1 96 27 ALA B CA 1
ATOM 2512 C C . ALA B 1 27 ? 16.359 22.078 27.297 1 96 27 ALA B C 1
ATOM 2514 O O . ALA B 1 27 ? 16.672 22.312 28.453 1 96 27 ALA B O 1
ATOM 2515 N N . ARG B 1 28 ? 15.375 22.719 26.656 1 96.5 28 ARG B N 1
ATOM 2516 C CA . ARG B 1 28 ? 14.703 23.875 27.25 1 96.5 28 ARG B CA 1
ATOM 2517 C C . ARG B 1 28 ? 13.328 23.484 27.781 1 96.5 28 ARG B C 1
ATOM 2519 O O . ARG B 1 28 ? 12.555 24.328 28.219 1 96.5 28 ARG B O 1
ATOM 2526 N N . GLY B 1 29 ? 12.992 22.188 27.578 1 97.12 29 GLY B N 1
ATOM 2527 C CA . GLY B 1 29 ? 11.711 21.703 28.047 1 97.12 29 GLY B CA 1
ATOM 2528 C C . GLY B 1 29 ? 10.531 22.25 27.266 1 97.12 29 GLY B C 1
ATOM 2529 O O . GLY B 1 29 ? 9.43 22.375 27.812 1 97.12 29 GLY B O 1
ATOM 2530 N N . ILE B 1 30 ? 10.766 22.609 26.125 1 97.56 30 ILE B N 1
ATOM 2531 C CA . ILE B 1 30 ? 9.719 23.188 25.281 1 97.56 30 ILE B CA 1
ATOM 2532 C C . ILE B 1 30 ? 8.992 22.078 24.531 1 97.56 30 ILE B C 1
ATOM 2534 O O . ILE B 1 30 ? 9.625 21.156 24 1 97.56 30 ILE B O 1
ATOM 2538 N N . THR B 1 31 ? 7.73 22.188 24.531 1 97.44 31 THR B N 1
ATOM 2539 C CA . THR B 1 31 ? 6.934 21.188 23.828 1 97.44 31 THR B CA 1
ATOM 2540 C C . THR B 1 31 ? 6.883 21.484 22.328 1 97.44 31 THR B C 1
ATOM 2542 O O . THR B 1 31 ? 7.156 22.625 21.906 1 97.44 31 THR B O 1
ATOM 2545 N N . ARG B 1 32 ? 6.586 20.5 21.5 1 96.56 32 ARG B N 1
ATOM 2546 C CA . ARG B 1 32 ? 6.406 20.719 20.062 1 96.56 32 ARG B CA 1
ATOM 2547 C C . ARG B 1 32 ? 5.27 21.688 19.797 1 96.56 32 ARG B C 1
ATOM 2549 O O . ARG B 1 32 ? 5.332 22.484 18.844 1 96.56 32 ARG B O 1
ATOM 2556 N N . GLU B 1 33 ? 4.293 21.578 20.625 1 95.94 33 GLU B N 1
ATOM 2557 C CA . GLU B 1 33 ? 3.15 22.469 20.484 1 95.94 33 GLU B CA 1
ATOM 2558 C C . GLU B 1 33 ? 3.574 23.938 20.641 1 95.94 33 GLU B C 1
ATOM 2560 O O . GLU B 1 33 ? 3.207 24.781 19.828 1 95.94 33 GLU B O 1
ATOM 2565 N N . ALA B 1 34 ? 4.27 24.172 21.641 1 96.62 34 ALA B N 1
ATOM 2566 C CA . ALA B 1 34 ? 4.746 25.531 21.906 1 96.62 34 ALA B CA 1
ATOM 2567 C C . ALA B 1 34 ? 5.648 26.016 20.781 1 96.62 34 ALA B C 1
ATOM 2569 O O . ALA B 1 34 ? 5.559 27.172 20.359 1 96.62 34 ALA B O 1
ATOM 2570 N N . ALA B 1 35 ? 6.566 25.188 20.344 1 97.75 35 ALA B N 1
ATOM 2571 C CA . ALA B 1 35 ? 7.449 25.531 19.234 1 97.75 35 ALA B CA 1
ATOM 2572 C C . ALA B 1 35 ? 6.648 25.844 17.984 1 97.75 35 ALA B C 1
ATOM 2574 O O . ALA B 1 35 ? 6.973 26.781 17.25 1 97.75 35 ALA B O 1
ATOM 2575 N N . GLY B 1 36 ? 5.691 24.938 17.703 1 97.06 36 GLY B N 1
ATOM 2576 C CA . GLY B 1 36 ? 4.828 25.172 16.547 1 97.06 36 GLY B CA 1
ATOM 2577 C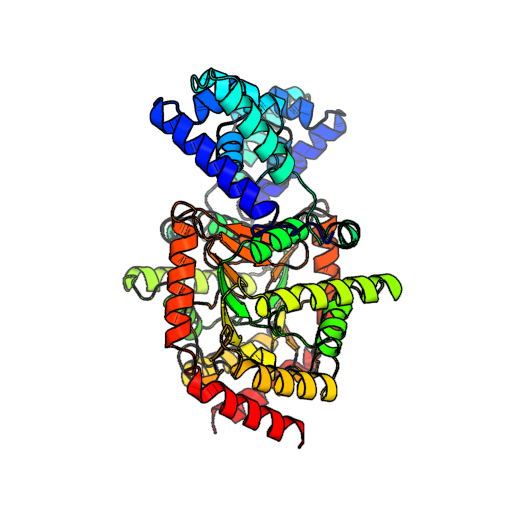 C . GLY B 1 36 ? 4.137 26.516 16.578 1 97.06 36 GLY B C 1
ATOM 2578 O O . GLY B 1 36 ? 4.098 27.234 15.578 1 97.06 36 GLY B O 1
ATOM 2579 N N . HIS B 1 37 ? 3.625 26.812 17.734 1 94.88 37 HIS B N 1
ATOM 2580 C CA . HIS B 1 37 ? 2.965 28.109 17.922 1 94.88 37 HIS B CA 1
ATOM 2581 C C . HIS B 1 37 ? 3.906 29.266 17.594 1 94.88 37 HIS B C 1
ATOM 2583 O O . HIS B 1 37 ? 3.5 30.234 16.969 1 94.88 37 HIS B O 1
ATOM 2589 N N . GLU B 1 38 ? 5.102 29.141 17.984 1 94.25 38 GLU B N 1
ATOM 2590 C CA . GLU B 1 38 ? 6.082 30.203 17.797 1 94.25 38 GLU B CA 1
ATOM 2591 C C . GLU B 1 38 ? 6.273 30.516 16.312 1 94.25 38 GLU B C 1
ATOM 2593 O O . GLU B 1 38 ? 6.5 31.672 15.953 1 94.25 38 GLU B O 1
ATOM 2598 N N . ILE B 1 39 ? 6.199 29.594 15.523 1 94.62 39 ILE B N 1
ATOM 2599 C CA . ILE B 1 39 ? 6.465 29.812 14.109 1 94.62 39 ILE B CA 1
ATOM 2600 C C . ILE B 1 39 ? 5.156 29.766 13.32 1 94.62 39 ILE B C 1
ATOM 2602 O O . ILE B 1 39 ? 5.156 29.531 12.117 1 94.62 39 ILE B O 1
ATOM 2606 N N . ARG B 1 40 ? 4.016 29.828 14.008 1 93.5 40 ARG B N 1
ATOM 2607 C CA . ARG B 1 40 ? 2.686 29.828 13.414 1 93.5 40 ARG B CA 1
ATOM 2608 C C . ARG B 1 40 ? 2.434 28.547 12.641 1 93.5 40 ARG B C 1
ATOM 2610 O O . ARG B 1 40 ? 1.926 28.578 11.516 1 93.5 40 ARG B O 1
ATOM 2617 N N . GLY B 1 41 ? 2.961 27.531 13.219 1 92.88 41 GLY B N 1
ATOM 2618 C CA . GLY B 1 41 ? 2.785 26.203 12.641 1 92.88 41 GLY B CA 1
ATOM 2619 C C . GLY B 1 41 ? 2.168 25.203 13.602 1 92.88 41 GLY B C 1
ATOM 2620 O O . GLY B 1 41 ? 1.616 25.594 14.633 1 92.88 41 GLY B O 1
ATOM 2621 N N . SER B 1 42 ? 2.131 24.016 13.258 1 93.62 42 SER B N 1
ATOM 2622 C CA . SER B 1 42 ? 1.521 22.953 14.039 1 93.62 42 SER B CA 1
ATOM 2623 C C . SER B 1 42 ? 2.582 22.094 14.719 1 93.62 42 SER B C 1
ATOM 2625 O O . SER B 1 42 ? 3.77 22.188 14.406 1 93.62 42 SER B O 1
ATOM 2627 N N . GLU B 1 43 ? 2.068 21.391 15.688 1 93.75 43 GLU B N 1
ATOM 2628 C CA . GLU B 1 43 ? 2.906 20.375 16.312 1 93.75 43 GLU B CA 1
ATOM 2629 C C . GLU B 1 43 ? 3.439 19.391 15.289 1 93.75 43 GLU B C 1
ATOM 2631 O O . GLU B 1 43 ? 4.602 18.984 15.352 1 93.75 43 GLU B O 1
ATOM 2636 N N . SER B 1 44 ? 2.598 19.109 14.352 1 92.12 44 SER B N 1
ATOM 2637 C CA . SER B 1 44 ? 2.986 18.156 13.312 1 92.12 44 SER B CA 1
ATOM 2638 C C . SER B 1 44 ? 4.105 18.719 12.445 1 92.12 44 SER B C 1
ATOM 2640 O O . SER B 1 44 ? 5.012 17.984 12.039 1 92.12 44 SER B O 1
ATOM 2642 N N . LYS B 1 45 ? 3.967 19.891 12.141 1 93.19 45 LYS B N 1
ATOM 2643 C CA . LYS B 1 45 ? 5.016 20.531 11.344 1 93.19 45 LYS B CA 1
ATOM 2644 C C . LYS B 1 45 ? 6.363 20.453 12.062 1 93.19 45 LYS B C 1
ATOM 2646 O O . LYS B 1 45 ? 7.383 20.156 11.438 1 93.19 45 LYS B O 1
ATOM 2651 N N . ILE B 1 46 ? 6.398 20.766 13.398 1 95.81 46 ILE B N 1
ATOM 2652 C CA . ILE B 1 46 ? 7.625 20.719 14.188 1 95.81 46 ILE B CA 1
ATOM 2653 C C . ILE B 1 46 ? 8.18 19.297 14.18 1 95.81 46 ILE B C 1
ATOM 2655 O O . ILE B 1 46 ? 9.383 19.078 13.992 1 95.81 46 ILE B O 1
ATOM 2659 N N . SER B 1 47 ? 7.328 18.375 14.32 1 92.44 47 SER B N 1
ATOM 2660 C CA . SER B 1 47 ? 7.758 16.984 14.297 1 92.44 47 SER B CA 1
ATOM 2661 C C . SER B 1 47 ? 8.414 16.625 12.961 1 92.44 47 SER B C 1
ATOM 2663 O O . SER B 1 47 ? 9.492 16.031 12.938 1 92.44 47 SER B O 1
ATOM 2665 N N . ARG B 1 48 ? 7.82 17.016 11.875 1 90.81 48 ARG B N 1
ATOM 2666 C CA . ARG B 1 48 ? 8.352 16.719 10.547 1 90.81 48 ARG B CA 1
ATOM 2667 C C . ARG B 1 48 ? 9.688 17.422 10.32 1 90.81 48 ARG B C 1
ATOM 2669 O O . ARG B 1 48 ? 10.594 16.859 9.695 1 90.81 48 ARG B O 1
ATOM 2676 N N . MET B 1 49 ? 9.781 18.578 10.781 1 93.12 49 MET B N 1
ATOM 2677 C CA . MET B 1 49 ? 11.039 19.312 10.695 1 93.12 49 MET B CA 1
ATOM 2678 C C . MET B 1 49 ? 12.141 18.609 11.477 1 93.12 49 MET B C 1
ATOM 2680 O O . MET B 1 49 ? 13.234 18.406 10.953 1 93.12 49 MET B O 1
ATOM 2684 N N . GLU B 1 50 ? 11.844 18.219 12.656 1 93.31 50 GLU B N 1
ATOM 2685 C CA . GLU B 1 50 ? 12.836 17.609 13.539 1 93.31 50 GLU B CA 1
ATOM 2686 C C . GLU B 1 50 ? 13.273 16.234 13.023 1 93.31 50 GLU B C 1
ATOM 2688 O O . GLU B 1 50 ? 14.359 15.758 13.352 1 93.31 50 GLU B O 1
ATOM 2693 N N . LEU B 1 51 ? 12.43 15.68 12.203 1 88.19 51 LEU B N 1
ATOM 2694 C CA . LEU B 1 51 ? 12.742 14.383 11.609 1 88.19 51 LEU B CA 1
ATOM 2695 C C . LEU B 1 51 ? 13.383 14.555 10.234 1 88.19 51 LEU B C 1
ATOM 2697 O O . LEU B 1 51 ? 13.766 13.57 9.602 1 88.19 51 LEU B O 1
ATOM 2701 N N . GLY B 1 52 ? 13.492 15.773 9.797 1 89.5 52 GLY B N 1
ATOM 2702 C CA . GLY B 1 52 ? 14.109 16.062 8.516 1 89.5 52 GLY B CA 1
ATOM 2703 C C . GLY B 1 52 ? 13.234 15.688 7.332 1 89.5 52 GLY B C 1
ATOM 2704 O O . GLY B 1 52 ? 13.742 15.336 6.262 1 89.5 52 GLY B O 1
ATOM 2705 N N . ARG B 1 53 ? 11.953 15.766 7.527 1 86.81 53 ARG B N 1
ATOM 2706 C CA . ARG B 1 53 ? 11.031 15.312 6.492 1 86.81 53 ARG B CA 1
ATOM 2707 C C . ARG B 1 53 ? 10.57 16.469 5.617 1 86.81 53 ARG B C 1
ATOM 2709 O O . ARG B 1 53 ? 9.984 16.266 4.555 1 86.81 53 ARG B O 1
ATOM 2716 N N . VAL B 1 54 ? 10.812 17.656 6.051 1 88.56 54 VAL B N 1
ATOM 2717 C CA . VAL B 1 54 ? 10.445 18.828 5.27 1 88.56 54 VAL B CA 1
ATOM 2718 C C . VAL B 1 54 ? 11.609 19.812 5.227 1 88.56 54 VAL B C 1
ATOM 2720 O O . VAL B 1 54 ? 12.516 19.75 6.059 1 88.56 54 VAL B O 1
ATOM 2723 N N . SER B 1 55 ? 11.562 20.625 4.242 1 90.25 55 SER B N 1
ATOM 2724 C CA . SER B 1 55 ? 12.562 21.688 4.148 1 90.25 55 SER B CA 1
ATOM 2725 C C . SER B 1 55 ? 12.391 22.719 5.262 1 90.25 55 SER B C 1
ATOM 2727 O O . SER B 1 55 ? 11.352 22.75 5.918 1 90.25 55 SER B O 1
ATOM 2729 N N . PHE B 1 56 ? 13.492 23.469 5.465 1 94.06 56 PHE B N 1
ATOM 2730 C CA . PHE B 1 56 ? 13.516 24.484 6.523 1 94.06 56 PHE B CA 1
ATOM 2731 C C . PHE B 1 56 ? 13.391 25.875 5.941 1 94.06 56 PHE B C 1
ATOM 2733 O O . PHE B 1 56 ? 14.125 26.25 5.016 1 94.06 56 PHE B O 1
ATOM 2740 N N . LYS B 1 57 ? 12.461 26.531 6.453 1 95.12 57 LYS B N 1
ATOM 2741 C CA . LYS B 1 57 ? 12.461 27.953 6.18 1 95.12 57 LYS B CA 1
ATOM 2742 C C . LYS B 1 57 ? 13.398 28.703 7.129 1 95.12 57 LYS B C 1
ATOM 2744 O O . LYS B 1 57 ? 13.336 28.516 8.344 1 95.12 57 LYS B O 1
ATOM 2749 N N . GLU B 1 58 ? 14.172 29.531 6.527 1 95 58 GLU B N 1
ATOM 2750 C CA . GLU B 1 58 ? 15.156 30.25 7.336 1 95 58 GLU B CA 1
ATOM 2751 C C . GLU B 1 58 ? 14.484 31.031 8.461 1 95 58 GLU B C 1
ATOM 2753 O O . GLU B 1 58 ? 14.961 31.031 9.594 1 95 58 GLU B O 1
ATOM 2758 N N . ARG B 1 59 ? 13.453 31.641 8.133 1 94.69 59 ARG B N 1
ATOM 2759 C CA . ARG B 1 59 ? 12.75 32.438 9.133 1 94.69 59 ARG B CA 1
ATOM 2760 C C . ARG B 1 59 ? 12.273 31.562 10.289 1 94.69 59 ARG B C 1
ATOM 2762 O O . ARG B 1 59 ? 12.336 31.969 11.445 1 94.69 59 ARG B O 1
ATOM 2769 N N . ASP B 1 60 ? 11.789 30.438 9.992 1 96.56 60 ASP B N 1
ATOM 2770 C CA . ASP B 1 60 ? 11.336 29.516 11.031 1 96.56 60 ASP B CA 1
ATOM 2771 C C . ASP B 1 60 ? 12.492 29.094 11.93 1 96.56 60 ASP B C 1
ATOM 2773 O O . ASP B 1 60 ? 12.344 29.016 13.156 1 96.56 60 ASP B O 1
ATOM 2777 N N . VAL B 1 61 ? 13.648 28.812 11.289 1 96.62 61 VAL B N 1
ATOM 2778 C CA . VAL B 1 61 ? 14.812 28.359 12.047 1 96.62 61 VAL B CA 1
ATOM 2779 C C . VAL B 1 61 ? 15.281 29.453 12.992 1 96.62 61 VAL B C 1
ATOM 2781 O O . VAL B 1 61 ? 15.562 29.203 14.164 1 96.62 61 VAL B O 1
ATOM 2784 N N . VAL B 1 62 ? 15.258 30.672 12.539 1 95.62 62 VAL B N 1
ATOM 2785 C CA . VAL B 1 62 ? 15.672 31.797 13.352 1 95.62 62 VAL B CA 1
ATOM 2786 C C . VAL B 1 62 ? 14.734 31.938 14.555 1 95.62 62 VAL B C 1
ATOM 2788 O O . VAL B 1 62 ? 15.195 32.094 15.688 1 95.62 62 VAL B O 1
ATOM 2791 N N . ASP B 1 63 ? 13.508 31.859 14.312 1 96.81 63 ASP B N 1
ATOM 2792 C CA . ASP B 1 63 ? 12.523 31.984 15.375 1 96.81 63 ASP B CA 1
ATOM 2793 C C . ASP B 1 63 ? 12.664 30.859 16.406 1 96.81 63 ASP B C 1
ATOM 2795 O O . ASP B 1 63 ? 12.555 31.094 17.609 1 96.81 63 ASP B O 1
ATOM 2799 N N . LEU B 1 64 ? 12.922 29.734 15.906 1 97.75 64 LEU B N 1
ATOM 2800 C CA . LEU B 1 64 ? 13.078 28.594 16.812 1 97.75 64 LEU B CA 1
ATOM 2801 C C . LEU B 1 64 ? 14.344 28.734 17.656 1 97.75 64 LEU B C 1
ATOM 2803 O O . LEU B 1 64 ? 14.328 28.438 18.844 1 97.75 64 LEU B O 1
ATOM 2807 N N . LEU B 1 65 ? 15.414 29.156 17.016 1 97.12 65 LEU B N 1
ATOM 2808 C CA . LEU B 1 65 ? 16.656 29.344 17.75 1 97.12 65 LEU B CA 1
ATOM 2809 C C . LEU B 1 65 ? 16.484 30.375 18.859 1 97.12 65 LEU B C 1
ATOM 2811 O O . LEU B 1 65 ? 16.984 30.188 19.969 1 97.12 65 LEU B O 1
ATOM 2815 N N . LYS B 1 66 ? 15.719 31.375 18.547 1 96.56 66 LYS B N 1
ATOM 2816 C CA . LYS B 1 66 ? 15.406 32.375 19.562 1 96.56 66 LYS B CA 1
ATOM 2817 C C . LYS B 1 66 ? 14.602 31.781 20.703 1 96.56 66 LYS B C 1
ATOM 2819 O O . LYS B 1 66 ? 14.914 32 21.875 1 96.56 66 LYS B O 1
ATOM 2824 N N . LEU B 1 67 ? 13.664 31.047 20.312 1 97.38 67 LEU B N 1
ATOM 2825 C CA . LEU B 1 67 ? 12.836 30.391 21.312 1 97.38 67 LEU B CA 1
ATOM 2826 C C . LEU B 1 67 ? 13.664 29.453 22.188 1 97.38 67 LEU B C 1
ATOM 2828 O O . LEU B 1 67 ? 13.414 29.328 23.391 1 97.38 67 LEU B O 1
ATOM 2832 N N . TYR B 1 68 ? 14.625 28.859 21.562 1 97.81 68 TYR B N 1
ATOM 2833 C CA . TYR B 1 68 ? 15.445 27.875 22.266 1 97.81 68 TYR B CA 1
ATOM 2834 C C . TYR B 1 68 ? 16.594 28.547 23 1 97.81 68 TYR B C 1
ATOM 2836 O O . TYR B 1 68 ? 17.469 27.859 23.547 1 97.81 68 TYR B O 1
ATOM 2844 N N . ARG B 1 69 ? 16.703 29.828 22.969 1 96.5 69 ARG B N 1
ATOM 2845 C CA . ARG B 1 69 ? 17.656 30.656 23.688 1 96.5 69 ARG B CA 1
ATOM 2846 C C . ARG B 1 69 ? 19.062 30.469 23.156 1 96.5 69 ARG B C 1
ATOM 2848 O O . ARG B 1 69 ? 20.031 30.375 23.922 1 96.5 69 ARG B O 1
ATOM 2855 N N . VAL B 1 70 ? 19.094 30.219 21.938 1 95.38 70 VAL B N 1
ATOM 2856 C CA . VAL B 1 70 ? 20.375 30.234 21.25 1 95.38 70 VAL B CA 1
ATOM 2857 C C . VAL B 1 70 ? 20.688 31.656 20.766 1 95.38 70 VAL B C 1
ATOM 2859 O O . VAL B 1 70 ? 20.266 32.062 19.688 1 95.38 70 VAL B O 1
ATOM 2862 N N . ASP B 1 71 ? 21.5 32.375 21.422 1 89.25 71 ASP B N 1
ATOM 2863 C CA . ASP B 1 71 ? 21.703 33.812 21.219 1 89.25 71 ASP B CA 1
ATOM 2864 C C . ASP B 1 71 ? 23.062 34.094 20.594 1 89.25 71 ASP B C 1
ATOM 2866 O O . ASP B 1 71 ? 23.297 35.188 20.062 1 89.25 71 ASP B O 1
ATOM 2870 N N . ASP B 1 72 ? 23.953 33.156 20.656 1 94.38 72 ASP B N 1
ATOM 2871 C CA . ASP B 1 72 ? 25.281 33.344 20.094 1 94.38 72 ASP B CA 1
ATOM 2872 C C . ASP B 1 72 ? 25.219 33.531 18.578 1 94.38 72 ASP B C 1
ATOM 2874 O O . ASP B 1 72 ? 24.812 32.625 17.844 1 94.38 72 ASP B O 1
ATOM 2878 N N . PRO B 1 73 ? 25.594 34.688 18.094 1 94.31 73 PRO B N 1
ATOM 2879 C CA . PRO B 1 73 ? 25.516 34.969 16.672 1 94.31 73 PRO B CA 1
ATOM 2880 C C . PRO B 1 73 ? 26.297 33.969 15.812 1 94.31 73 PRO B C 1
ATOM 2882 O O . PRO B 1 73 ? 25.891 33.688 14.688 1 94.31 73 PRO B O 1
ATOM 2885 N N . VAL B 1 74 ? 27.312 33.531 16.344 1 95.25 74 VAL B N 1
ATOM 2886 C CA . VAL B 1 74 ? 28.125 32.562 15.617 1 95.25 74 VAL B CA 1
ATOM 2887 C C . VAL B 1 74 ? 27.359 31.266 15.438 1 95.25 74 VAL B C 1
ATOM 2889 O O . VAL B 1 74 ? 27.375 30.672 14.359 1 95.25 74 VAL B O 1
ATOM 2892 N N . GLU B 1 75 ? 26.734 30.859 16.5 1 93.81 75 GLU B N 1
ATOM 2893 C CA . GLU B 1 75 ? 25.938 29.625 16.438 1 93.81 75 GLU B CA 1
ATOM 2894 C C . GLU B 1 75 ? 24.734 29.781 15.516 1 93.81 75 GLU B C 1
ATOM 2896 O O . GLU B 1 75 ? 24.391 28.859 14.781 1 93.81 75 GLU B O 1
ATOM 2901 N N . VAL B 1 76 ? 24.125 30.875 15.555 1 95.38 76 VAL B N 1
ATOM 2902 C CA . VAL B 1 76 ? 22.984 31.156 14.695 1 95.38 76 VAL B CA 1
ATOM 2903 C C . VAL B 1 76 ? 23.422 31.109 13.227 1 95.38 76 VAL B C 1
ATOM 2905 O O . VAL B 1 76 ? 22.766 30.484 12.398 1 95.38 76 VAL B O 1
ATOM 2908 N N . GLU B 1 77 ? 24.484 31.734 12.984 1 94.75 77 GLU B N 1
ATOM 2909 C CA . GLU B 1 77 ? 25 31.75 11.625 1 94.75 77 GLU B CA 1
ATOM 2910 C C . GLU B 1 77 ? 25.344 30.344 11.148 1 94.75 77 GLU B C 1
ATOM 2912 O O . GLU B 1 77 ? 25.109 30 9.984 1 94.75 77 GLU B O 1
ATOM 2917 N N . ARG B 1 78 ? 25.938 29.641 12 1 94.06 78 ARG B N 1
ATOM 2918 C CA . ARG B 1 78 ? 26.281 28.25 11.688 1 94.06 78 ARG B CA 1
ATOM 2919 C C . ARG B 1 78 ? 25.031 27.453 11.352 1 94.06 78 ARG B C 1
ATOM 2921 O O . ARG B 1 78 ? 25.016 26.688 10.383 1 94.06 78 ARG B O 1
ATOM 2928 N N . MET B 1 79 ? 23.984 27.609 12.125 1 94.06 79 MET B N 1
ATOM 2929 C CA . MET B 1 79 ? 22.734 26.875 11.922 1 94.06 79 MET B CA 1
ATOM 2930 C C . MET B 1 79 ? 22.078 27.297 10.617 1 94.06 79 MET B C 1
ATOM 2932 O O . MET B 1 79 ? 21.469 26.469 9.93 1 94.06 79 MET B O 1
ATOM 2936 N N . LEU B 1 80 ? 22.188 28.5 10.305 1 94.81 80 LEU B N 1
ATOM 2937 C CA . LEU B 1 80 ? 21.609 29 9.062 1 94.81 80 LEU B CA 1
ATOM 2938 C C . LEU B 1 80 ? 22.375 28.453 7.855 1 94.81 80 LEU B C 1
ATOM 2940 O O . LEU B 1 80 ? 21.781 28.156 6.816 1 94.81 80 LEU B O 1
ATOM 2944 N N . ALA B 1 81 ? 23.672 28.375 8.055 1 93.5 81 ALA B N 1
ATOM 2945 C CA . ALA B 1 81 ? 24.469 27.766 7 1 93.5 81 ALA B CA 1
ATOM 2946 C C . ALA B 1 81 ? 24.062 26.297 6.789 1 93.5 81 ALA B C 1
ATOM 2948 O O . ALA B 1 81 ? 23.953 25.844 5.648 1 93.5 81 ALA B O 1
ATOM 2949 N N . LEU B 1 82 ? 23.859 25.625 7.867 1 91.25 82 LEU B N 1
ATOM 2950 C CA . LEU B 1 82 ? 23.406 24.25 7.797 1 91.25 82 LEU B CA 1
ATOM 2951 C C . LEU B 1 82 ? 22.031 24.156 7.129 1 91.25 82 LEU B C 1
ATOM 2953 O O . LEU B 1 82 ? 21.75 23.203 6.402 1 91.25 82 LEU B O 1
ATOM 2957 N N . THR B 1 83 ? 21.156 25.094 7.387 1 94.25 83 THR B N 1
ATOM 2958 C CA . THR B 1 83 ? 19.844 25.156 6.781 1 94.25 83 THR B CA 1
ATOM 2959 C C . THR B 1 83 ? 19.938 25.25 5.262 1 94.25 83 THR B C 1
ATOM 2961 O O . THR B 1 83 ? 19.219 24.562 4.539 1 94.25 83 THR B O 1
ATOM 2964 N N . LYS B 1 84 ? 20.797 26.094 4.812 1 93.38 84 LYS B N 1
ATOM 2965 C CA . LYS B 1 84 ? 21.016 26.25 3.377 1 93.38 84 LYS B CA 1
ATOM 2966 C C . LYS B 1 84 ? 21.5 24.953 2.744 1 93.38 84 LYS B C 1
ATOM 2968 O O . LYS B 1 84 ? 21.031 24.562 1.668 1 93.38 84 LYS B O 1
ATOM 2973 N N . GLU B 1 85 ? 22.391 24.312 3.402 1 91.31 85 GLU B N 1
ATOM 2974 C CA . GLU B 1 85 ? 22.906 23.031 2.92 1 91.31 85 GLU B CA 1
ATOM 2975 C C . GLU B 1 85 ? 21.812 21.969 2.926 1 91.31 85 GLU B C 1
ATOM 2977 O O . GLU B 1 85 ? 21.734 21.156 2.002 1 91.31 85 GLU B O 1
ATOM 2982 N N . ALA B 1 86 ? 21.047 21.984 3.945 1 91.5 86 ALA B N 1
ATOM 2983 C CA . ALA B 1 86 ? 19.969 21.016 4.105 1 91.5 86 ALA B CA 1
ATOM 2984 C C . ALA B 1 86 ? 18.922 21.188 3.02 1 91.5 86 ALA B C 1
ATOM 2986 O O . ALA B 1 86 ? 18.234 20.219 2.65 1 91.5 86 ALA B O 1
ATOM 2987 N N . ASN B 1 87 ? 18.844 22.391 2.512 1 91.75 87 ASN B N 1
ATOM 2988 C CA . ASN B 1 87 ? 17.828 22.688 1.516 1 91.75 87 ASN B CA 1
ATOM 2989 C C . ASN B 1 87 ? 18.359 22.562 0.096 1 91.75 87 ASN B C 1
ATOM 2991 O O . ASN B 1 87 ? 17.641 22.812 -0.874 1 91.75 87 ASN B O 1
ATOM 2995 N N . ALA B 1 88 ? 19.625 22.203 -0.048 1 90.81 88 ALA B N 1
ATOM 2996 C CA . ALA B 1 88 ? 20.219 22.047 -1.373 1 90.81 88 ALA B CA 1
ATOM 2997 C C . ALA B 1 88 ? 19.531 20.938 -2.162 1 90.81 88 ALA B C 1
ATOM 2999 O O . ALA B 1 88 ? 19.078 19.953 -1.585 1 90.81 88 ALA B O 1
ATOM 3000 N N . PRO B 1 89 ? 19.484 21.141 -3.488 1 90.19 89 PRO B N 1
ATOM 3001 C CA . PRO B 1 89 ? 18.859 20.094 -4.305 1 90.19 89 PRO B CA 1
ATOM 3002 C C . PRO B 1 89 ? 19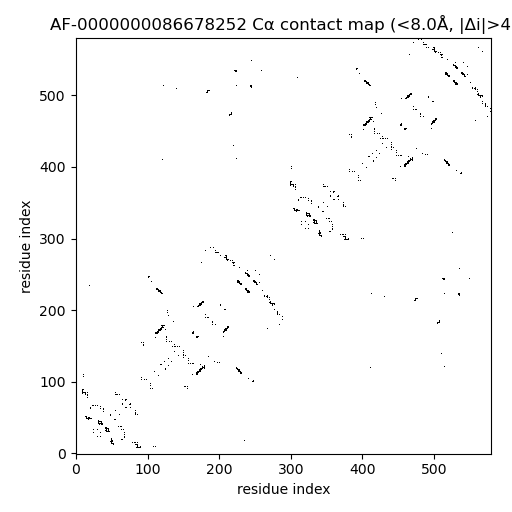.672 18.812 -4.324 1 90.19 89 PRO B C 1
ATOM 3004 O O . PRO B 1 89 ? 20.906 18.844 -4.27 1 90.19 89 PRO B O 1
ATOM 3007 N N . GLY B 1 90 ? 18.984 17.688 -4.402 1 89.62 90 GLY B N 1
ATOM 3008 C CA . GLY B 1 90 ? 19.656 16.391 -4.547 1 89.62 90 GLY B CA 1
ATOM 3009 C C . GLY B 1 90 ? 20.094 16.109 -5.969 1 89.62 90 GLY B C 1
ATOM 3010 O O . GLY B 1 90 ? 19.734 16.844 -6.891 1 89.62 90 GLY B O 1
ATOM 3011 N N . TRP B 1 91 ? 20.938 15.102 -6.125 1 91.5 91 TRP B N 1
ATOM 3012 C CA . TRP B 1 91 ? 21.469 14.742 -7.434 1 91.5 91 TRP B CA 1
ATOM 3013 C C . TRP B 1 91 ? 20.344 14.391 -8.406 1 91.5 91 TRP B C 1
ATOM 3015 O O . TRP B 1 91 ? 20.562 14.383 -9.625 1 91.5 91 TRP B O 1
ATOM 3025 N N . TRP B 1 92 ? 19.188 14.031 -7.906 1 93.81 92 TRP B N 1
ATOM 3026 C CA . TRP B 1 92 ? 18.078 13.578 -8.75 1 93.81 92 TRP B CA 1
ATOM 3027 C C . TRP B 1 92 ? 17.25 14.758 -9.25 1 93.81 92 TRP B C 1
ATOM 3029 O O . TRP B 1 92 ? 16.25 14.57 -9.945 1 93.81 92 TRP B O 1
ATOM 3039 N N . GLN B 1 93 ? 17.609 15.977 -8.891 1 92.81 93 GLN B N 1
ATOM 3040 C CA . GLN B 1 93 ? 16.844 17.172 -9.211 1 92.81 93 GLN B CA 1
ATOM 3041 C C . GLN B 1 93 ? 16.516 17.234 -10.703 1 92.81 93 GLN B C 1
ATOM 3043 O O . GLN B 1 93 ? 15.406 17.594 -11.086 1 92.81 93 GLN B O 1
ATOM 3048 N N . PRO B 1 94 ? 17.422 16.844 -11.594 1 92.25 94 PRO B N 1
ATOM 3049 C CA . PRO B 1 94 ? 17.125 16.906 -13.031 1 92.25 94 PRO B CA 1
ATOM 3050 C C . PRO B 1 94 ? 15.984 15.984 -13.438 1 92.25 94 PRO B C 1
ATOM 3052 O O . PRO B 1 94 ? 15.406 16.141 -14.516 1 92.25 94 PRO B O 1
ATOM 3055 N N . TYR B 1 95 ? 15.664 15.031 -12.633 1 91.94 95 TYR B N 1
ATOM 3056 C CA . TYR B 1 95 ? 14.648 14.039 -12.961 1 91.94 95 TYR B CA 1
ATOM 3057 C C . TYR B 1 95 ? 13.305 14.406 -12.344 1 91.94 95 TYR B C 1
ATOM 3059 O O . TYR B 1 95 ? 12.328 13.664 -12.469 1 91.94 95 TYR B O 1
ATOM 3067 N N . ASN B 1 96 ? 13.148 15.531 -11.656 1 90.56 96 ASN B N 1
ATOM 3068 C CA . ASN B 1 96 ? 12 15.883 -10.836 1 90.56 96 ASN B CA 1
ATOM 3069 C C . ASN B 1 96 ? 10.727 15.984 -11.664 1 90.56 96 ASN B C 1
ATOM 3071 O O . ASN B 1 96 ? 9.633 15.68 -11.18 1 90.56 96 ASN B O 1
ATOM 3075 N N . GLU B 1 97 ? 10.852 16.281 -12.859 1 89.12 97 GLU B N 1
ATOM 3076 C CA . GLU B 1 97 ? 9.664 16.453 -13.703 1 89.12 97 GLU B CA 1
ATOM 3077 C C . GLU B 1 97 ? 9.039 15.102 -14.039 1 89.12 97 GLU B C 1
ATOM 3079 O O . GLU B 1 97 ? 7.84 15.023 -14.328 1 89.12 97 GLU B O 1
ATOM 3084 N N . GLN B 1 98 ? 9.773 14.016 -13.93 1 88.19 98 GLN B N 1
ATOM 3085 C CA . GLN B 1 98 ? 9.32 12.703 -14.375 1 88.19 98 GLN B CA 1
ATOM 3086 C C . GLN B 1 98 ? 8.688 11.922 -13.234 1 88.19 98 GLN B C 1
ATOM 3088 O O . GLN B 1 98 ? 7.992 10.93 -13.461 1 88.19 98 GLN B O 1
ATOM 3093 N N . TYR B 1 99 ? 8.914 12.398 -12.062 1 91.25 99 TYR B N 1
ATOM 3094 C CA . TYR B 1 99 ? 8.469 11.578 -10.938 1 91.25 99 TYR B CA 1
ATOM 3095 C C . TYR B 1 99 ? 7.645 12.406 -9.953 1 91.25 99 TYR B C 1
ATOM 3097 O O . TYR B 1 99 ? 7.914 13.586 -9.75 1 91.25 99 TYR B O 1
ATOM 3105 N N . PRO B 1 100 ? 6.676 11.711 -9.406 1 91.44 100 PRO B N 1
ATOM 3106 C CA . PRO B 1 100 ? 5.887 12.398 -8.375 1 91.44 100 PRO B CA 1
ATOM 3107 C C . PRO B 1 100 ? 6.711 12.773 -7.148 1 91.44 100 PRO B C 1
ATOM 3109 O O . PRO B 1 100 ? 7.773 12.195 -6.914 1 91.44 100 PRO B O 1
ATOM 3112 N N . THR B 1 101 ? 6.199 13.695 -6.363 1 91 101 THR B N 1
ATOM 3113 C CA . THR B 1 101 ? 6.902 14.227 -5.199 1 91 101 THR B CA 1
ATOM 3114 C C . THR B 1 101 ? 7.184 13.117 -4.188 1 91 101 THR B C 1
ATOM 3116 O O . THR B 1 101 ? 8.227 13.117 -3.537 1 91 101 THR B O 1
ATOM 3119 N N . TRP B 1 102 ? 6.246 12.234 -4.109 1 90.25 102 TRP B N 1
ATOM 3120 C CA . TRP B 1 102 ? 6.441 11.18 -3.119 1 90.25 102 TRP B CA 1
ATOM 3121 C C . TRP B 1 102 ? 7.625 10.297 -3.492 1 90.25 102 TRP B C 1
ATOM 3123 O O . TRP B 1 102 ? 8.336 9.789 -2.617 1 90.25 102 TRP B O 1
ATOM 3133 N N . PHE B 1 103 ? 7.895 10.055 -4.711 1 94.69 103 PHE B N 1
ATOM 3134 C CA . PHE B 1 103 ? 9.055 9.25 -5.086 1 94.69 103 PHE B CA 1
ATOM 3135 C C . PHE B 1 103 ? 10.344 10.047 -4.922 1 94.69 103 PHE B C 1
ATOM 3137 O O . PHE B 1 103 ? 11.375 9.5 -4.535 1 94.69 103 PHE B O 1
ATOM 3144 N N . GLN B 1 104 ? 10.25 11.336 -5.215 1 92.31 104 GLN B N 1
ATOM 3145 C CA . GLN B 1 104 ? 11.414 12.188 -4.992 1 92.31 104 GLN B CA 1
ATOM 3146 C C . GLN B 1 104 ? 11.867 12.125 -3.535 1 92.31 104 GLN B C 1
ATOM 3148 O O . GLN B 1 104 ? 13.062 12.062 -3.256 1 92.31 104 GLN B O 1
ATOM 3153 N N . ASN B 1 105 ? 10.93 12.156 -2.639 1 91.19 105 ASN B N 1
ATOM 3154 C CA . ASN B 1 105 ? 11.227 12.008 -1.219 1 91.19 105 ASN B CA 1
ATOM 3155 C C . ASN B 1 105 ? 11.938 10.688 -0.93 1 91.19 105 ASN B C 1
ATOM 3157 O O . ASN B 1 105 ? 12.883 10.648 -0.141 1 91.19 105 ASN B O 1
ATOM 3161 N N . TYR B 1 106 ? 11.5 9.672 -1.574 1 96.06 106 TYR B N 1
ATOM 3162 C CA . TYR B 1 106 ? 12.125 8.367 -1.394 1 96.06 106 TYR B CA 1
ATOM 3163 C C . TYR B 1 106 ? 13.586 8.398 -1.811 1 96.06 106 TYR B C 1
ATOM 3165 O O . TYR B 1 106 ? 14.445 7.82 -1.137 1 96.06 106 TYR B O 1
ATOM 3173 N N . LEU B 1 107 ? 13.875 9.039 -2.922 1 95.38 107 LEU B N 1
ATOM 3174 C CA . LEU B 1 107 ? 15.242 9.109 -3.43 1 95.38 107 LEU B CA 1
ATOM 3175 C C . LEU B 1 107 ? 16.172 9.711 -2.391 1 95.38 107 LEU B C 1
ATOM 3177 O O . LEU B 1 107 ? 17.297 9.234 -2.205 1 95.38 107 LEU B O 1
ATOM 3181 N N . GLY B 1 108 ? 15.719 10.758 -1.74 1 92.88 108 GLY B N 1
ATOM 3182 C CA . GLY B 1 108 ? 16.5 11.367 -0.674 1 92.88 108 GLY B CA 1
ATOM 3183 C C . GLY B 1 108 ? 16.734 10.438 0.501 1 92.88 108 GLY B C 1
ATOM 3184 O O . GLY B 1 108 ? 17.844 10.352 1.019 1 92.88 108 GLY B O 1
ATOM 3185 N N . LEU B 1 109 ? 15.727 9.75 0.888 1 93.88 109 LEU B N 1
ATOM 3186 C CA . LEU B 1 109 ? 15.828 8.812 2.004 1 93.88 109 LEU B CA 1
ATOM 3187 C C . LEU B 1 109 ? 16.75 7.645 1.654 1 93.88 109 LEU B C 1
ATOM 3189 O O . LEU B 1 109 ? 17.562 7.23 2.471 1 93.88 109 LEU B O 1
ATOM 3193 N N . GLU B 1 110 ? 16.562 7.133 0.467 1 95.94 110 GLU B N 1
ATOM 3194 C CA . GLU B 1 110 ? 17.406 6.039 -0.007 1 95.94 110 GLU B CA 1
ATOM 3195 C C . GLU B 1 110 ? 18.875 6.426 0.022 1 95.94 110 GLU B C 1
ATOM 3197 O O . GLU B 1 110 ? 19.719 5.664 0.508 1 95.94 110 GLU B O 1
ATOM 3202 N N . GLU B 1 111 ? 19.125 7.586 -0.431 1 93 111 GLU B N 1
ATOM 3203 C CA . GLU B 1 111 ? 20.5 8.086 -0.447 1 93 111 GLU B CA 1
ATOM 3204 C C . GLU B 1 111 ? 21.062 8.211 0.968 1 93 111 GLU B C 1
ATOM 3206 O O . GLU B 1 111 ? 22.234 7.945 1.201 1 93 111 GLU B O 1
ATOM 3211 N N . ALA B 1 112 ? 20.25 8.594 1.855 1 92.12 112 ALA B N 1
ATOM 3212 C CA . ALA B 1 112 ? 20.672 8.859 3.23 1 92.12 112 ALA B CA 1
ATOM 3213 C C . ALA B 1 112 ? 20.781 7.57 4.031 1 92.12 112 ALA B C 1
ATOM 3215 O O . ALA B 1 112 ? 21.328 7.562 5.137 1 92.12 112 ALA B O 1
ATOM 3216 N N . SER B 1 113 ? 20.312 6.477 3.508 1 95.12 113 SER B N 1
ATOM 3217 C CA . SER B 1 113 ? 20.203 5.23 4.262 1 95.12 113 SER B CA 1
ATOM 3218 C C . SER B 1 113 ? 21.562 4.559 4.422 1 95.12 113 SER B C 1
ATOM 3220 O O . SER B 1 113 ? 22.422 4.645 3.529 1 95.12 113 SER B O 1
ATOM 3222 N N . THR B 1 114 ? 21.766 3.91 5.57 1 95.31 114 THR B N 1
ATOM 3223 C CA . THR B 1 114 ? 22.938 3.066 5.793 1 95.31 114 THR B CA 1
ATOM 3224 C C . THR B 1 114 ? 22.578 1.593 5.617 1 95.31 114 THR B C 1
ATOM 3226 O O . THR B 1 114 ? 23.438 0.772 5.309 1 95.31 114 THR B O 1
ATOM 3229 N N . LEU B 1 115 ? 21.344 1.277 5.852 1 97.38 115 LEU B N 1
ATOM 3230 C CA . LEU B 1 115 ? 20.828 -0.08 5.68 1 97.38 115 LEU B CA 1
ATOM 3231 C C . LEU B 1 115 ? 19.453 -0.066 5.023 1 97.38 115 LEU B C 1
ATOM 3233 O O . LEU B 1 115 ? 18.562 0.671 5.453 1 97.38 115 LEU B O 1
ATOM 3237 N N . ILE B 1 116 ? 19.344 -0.803 3.979 1 98.44 116 ILE B N 1
ATOM 3238 C CA . ILE B 1 116 ? 18.078 -0.985 3.27 1 98.44 116 ILE B CA 1
ATOM 3239 C C . ILE B 1 116 ? 17.641 -2.449 3.348 1 98.44 116 ILE B C 1
ATOM 3241 O O . ILE B 1 116 ? 18.359 -3.338 2.879 1 98.44 116 ILE B O 1
ATOM 3245 N N . ARG B 1 117 ? 16.547 -2.732 3.953 1 98.62 117 ARG B N 1
ATOM 3246 C CA . ARG B 1 117 ? 15.93 -4.055 3.986 1 98.62 117 ARG B CA 1
ATOM 3247 C C . ARG B 1 117 ? 14.648 -4.082 3.162 1 98.62 117 ARG B C 1
ATOM 3249 O O . ARG B 1 117 ? 13.766 -3.242 3.352 1 98.62 117 ARG B O 1
ATOM 3256 N N . THR B 1 118 ? 14.586 -5 2.221 1 98 118 THR B N 1
ATOM 3257 C CA . THR B 1 118 ? 13.422 -4.945 1.338 1 98 118 THR B CA 1
ATOM 3258 C C . THR B 1 118 ? 12.914 -6.352 1.025 1 98 118 THR B C 1
ATOM 3260 O O . THR B 1 118 ? 13.703 -7.301 0.953 1 98 118 THR B O 1
ATOM 3263 N N . TYR B 1 119 ? 11.656 -6.504 0.973 1 97.56 119 TYR B N 1
ATOM 3264 C CA . TYR B 1 119 ? 10.953 -7.668 0.445 1 97.56 119 TYR B CA 1
ATOM 3265 C C . TYR B 1 119 ? 10.203 -7.316 -0.833 1 97.56 119 TYR B C 1
ATOM 3267 O O . TYR B 1 119 ? 9.43 -6.355 -0.864 1 97.56 119 TYR B O 1
ATOM 3275 N N . GLU B 1 120 ? 10.453 -8.094 -1.9 1 96.69 120 GLU B N 1
ATOM 3276 C CA . GLU B 1 120 ? 9.82 -7.848 -3.191 1 96.69 120 GLU B CA 1
ATOM 3277 C C . GLU B 1 120 ? 9.047 -9.07 -3.672 1 96.69 120 GLU B C 1
ATOM 3279 O O . GLU B 1 120 ? 9.57 -10.188 -3.65 1 96.69 120 GLU B O 1
ATOM 3284 N N . VAL B 1 121 ? 7.895 -8.789 -4.176 1 94.56 121 VAL B N 1
ATOM 3285 C CA . VAL B 1 121 ? 6.984 -9.883 -4.508 1 94.56 121 VAL B CA 1
ATOM 3286 C C . VAL B 1 121 ? 6.852 -10.008 -6.023 1 94.56 121 VAL B C 1
ATOM 3288 O O . VAL B 1 121 ? 6.645 -11.102 -6.551 1 94.56 121 VAL B O 1
ATOM 3291 N N . GLN B 1 122 ? 7.047 -8.898 -6.707 1 93.5 122 GLN B N 1
ATOM 3292 C CA . GLN B 1 122 ? 6.727 -8.922 -8.133 1 93.5 122 GLN B CA 1
ATOM 3293 C C . GLN B 1 122 ? 7.93 -8.5 -8.977 1 93.5 122 GLN B C 1
ATOM 3295 O O . GLN B 1 122 ? 8.031 -8.875 -10.141 1 93.5 122 GLN B O 1
ATOM 3300 N N . PHE B 1 123 ? 8.828 -7.777 -8.367 1 95.44 123 PHE B N 1
ATOM 3301 C CA . PHE B 1 123 ? 9.922 -7.203 -9.133 1 95.44 123 PHE B CA 1
ATOM 3302 C C . PHE B 1 123 ? 11.258 -7.434 -8.43 1 95.44 123 PHE B C 1
ATOM 3304 O O . PHE B 1 123 ? 11.305 -7.594 -7.211 1 95.44 123 PHE B O 1
ATOM 3311 N N . VAL B 1 124 ? 12.289 -7.461 -9.281 1 98.06 124 VAL B N 1
ATOM 3312 C CA . VAL B 1 124 ? 13.625 -7.316 -8.727 1 98.06 124 VAL B CA 1
ATOM 3313 C C . VAL B 1 124 ? 13.781 -5.934 -8.094 1 98.06 124 VAL B C 1
ATOM 3315 O O . VAL B 1 124 ? 13.336 -4.934 -8.664 1 98.06 124 VAL B O 1
ATOM 3318 N N . PRO B 1 125 ? 14.375 -5.852 -6.887 1 97.69 125 PRO B N 1
ATOM 3319 C CA . PRO B 1 125 ? 14.594 -4.527 -6.301 1 97.69 125 PRO B CA 1
ATOM 3320 C C . PRO B 1 125 ? 15.266 -3.555 -7.266 1 97.69 125 PRO B C 1
ATOM 3322 O O . PRO B 1 125 ? 16.172 -3.939 -8.008 1 97.69 125 PRO B O 1
ATOM 3325 N N . GLY B 1 126 ? 14.805 -2.322 -7.238 1 97.56 126 GLY B N 1
ATOM 3326 C CA . GLY B 1 126 ? 15.289 -1.319 -8.172 1 97.56 126 GLY B CA 1
ATOM 3327 C C . GLY B 1 126 ? 16.812 -1.226 -8.211 1 97.56 126 GLY B C 1
ATOM 3328 O O . GLY B 1 126 ? 17.406 -1.093 -9.281 1 97.56 126 GLY B O 1
ATOM 3329 N N . LEU B 1 127 ? 17.453 -1.31 -7.098 1 98.12 127 LEU B N 1
ATOM 3330 C CA . LEU B 1 127 ? 18.906 -1.137 -6.977 1 98.12 127 LEU B CA 1
ATOM 3331 C C . LEU B 1 127 ? 19.641 -2.303 -7.621 1 98.12 127 LEU B C 1
ATOM 3333 O O . LEU B 1 127 ? 20.859 -2.227 -7.836 1 98.12 127 LEU B O 1
ATOM 3337 N N . LEU B 1 128 ? 18.922 -3.391 -7.961 1 98.5 128 LEU B N 1
ATOM 3338 C CA . LEU B 1 128 ? 19.578 -4.586 -8.492 1 98.5 128 LEU B CA 1
ATOM 3339 C C . LEU B 1 128 ? 19.125 -4.859 -9.922 1 98.5 128 LEU B C 1
ATOM 3341 O O . LEU B 1 128 ? 19.438 -5.906 -10.492 1 98.5 128 LEU B O 1
ATOM 3345 N N . GLN B 1 129 ? 18.438 -3.986 -10.5 1 98.62 129 GLN B N 1
ATOM 3346 C CA . GLN B 1 129 ? 17.875 -4.207 -11.836 1 98.62 129 GLN B CA 1
ATOM 3347 C C . GLN B 1 129 ? 18.906 -3.893 -12.914 1 98.62 129 GLN B C 1
ATOM 3349 O O . GLN B 1 129 ? 19.656 -2.922 -12.805 1 98.62 129 GLN B O 1
ATOM 3354 N N . THR B 1 130 ? 18.953 -4.742 -13.93 1 98.56 130 THR B N 1
ATOM 3355 C CA . THR B 1 130 ? 19.672 -4.379 -15.148 1 98.56 130 THR B CA 1
ATOM 3356 C C . THR B 1 130 ? 18.938 -3.293 -15.914 1 98.56 130 THR B C 1
ATOM 3358 O O . THR B 1 130 ? 17.766 -3.021 -15.633 1 98.56 130 THR B O 1
ATOM 3361 N N . GLU B 1 131 ? 19.656 -2.676 -16.828 1 98.56 131 GLU B N 1
ATOM 3362 C CA . GLU B 1 131 ? 19.031 -1.628 -17.625 1 98.56 131 GLU B CA 1
ATOM 3363 C C . GLU B 1 131 ? 17.844 -2.172 -18.406 1 98.56 131 GLU B C 1
ATOM 3365 O O . GLU B 1 131 ? 16.781 -1.552 -18.438 1 98.56 131 GLU B O 1
ATOM 3370 N N . ALA B 1 132 ? 18 -3.316 -19.016 1 98.5 132 ALA B N 1
ATOM 3371 C CA . ALA B 1 132 ? 16.938 -3.916 -19.828 1 98.5 132 ALA B CA 1
ATOM 3372 C C . ALA B 1 132 ? 15.727 -4.273 -18.969 1 98.5 132 ALA B C 1
ATOM 3374 O O . ALA B 1 132 ? 14.586 -4.047 -19.375 1 98.5 132 ALA B O 1
ATOM 3375 N N . TYR B 1 133 ? 15.938 -4.84 -17.859 1 98.31 133 TYR B N 1
ATOM 3376 C CA . TYR B 1 133 ? 14.859 -5.184 -16.938 1 98.31 133 TYR B CA 1
ATOM 3377 C C . TYR B 1 133 ? 14.133 -3.934 -16.453 1 98.31 133 TYR B C 1
ATOM 3379 O O . TYR B 1 133 ? 12.906 -3.887 -16.438 1 98.31 133 TYR B O 1
ATOM 3387 N N . ALA B 1 134 ? 14.93 -2.906 -16.094 1 97.94 134 ALA B N 1
ATOM 3388 C CA . ALA B 1 134 ? 14.352 -1.64 -15.656 1 97.94 134 ALA B CA 1
ATOM 3389 C C . ALA B 1 134 ? 13.461 -1.038 -16.734 1 97.94 134 ALA B C 1
ATOM 3391 O O . ALA B 1 134 ? 12.359 -0.561 -16.453 1 97.94 134 ALA B O 1
ATOM 3392 N N . ARG B 1 135 ? 13.961 -1.067 -17.938 1 97.38 135 ARG B N 1
ATOM 3393 C CA . ARG B 1 135 ? 13.195 -0.546 -19.062 1 97.38 135 ARG B CA 1
ATOM 3394 C C . ARG B 1 135 ? 11.867 -1.282 -19.203 1 97.38 135 ARG B C 1
ATOM 3396 O O . ARG B 1 135 ? 10.82 -0.656 -19.391 1 97.38 135 ARG B O 1
ATOM 3403 N N . ALA B 1 136 ? 11.898 -2.568 -19.125 1 96.81 136 ALA B N 1
ATOM 3404 C CA . ALA B 1 136 ? 10.695 -3.385 -19.25 1 96.81 136 ALA B CA 1
ATOM 3405 C C . ALA B 1 136 ? 9.703 -3.072 -18.125 1 96.81 136 ALA B C 1
ATOM 3407 O O . ALA B 1 136 ? 8.5 -2.965 -18.375 1 96.81 136 ALA B O 1
ATOM 3408 N N . VAL B 1 137 ? 10.195 -2.926 -16.891 1 95.94 137 VAL B N 1
ATOM 3409 C CA . VAL B 1 137 ? 9.352 -2.641 -15.734 1 95.94 137 VAL B CA 1
ATOM 3410 C C . VAL B 1 137 ? 8.703 -1.271 -15.898 1 95.94 137 VAL B C 1
ATOM 3412 O O . VAL B 1 137 ? 7.492 -1.123 -15.695 1 95.94 137 VAL B O 1
ATOM 3415 N N . ILE B 1 138 ? 9.484 -0.267 -16.266 1 94.62 138 ILE B N 1
ATOM 3416 C CA . ILE B 1 138 ? 9 1.103 -16.406 1 94.62 138 ILE B CA 1
ATOM 3417 C C . ILE B 1 138 ? 7.938 1.172 -17.5 1 94.62 138 ILE B C 1
ATOM 3419 O O . ILE B 1 138 ? 6.953 1.901 -17.359 1 94.62 138 ILE B O 1
ATOM 3423 N N . MET B 1 139 ? 8.055 0.375 -18.469 1 93.12 139 MET B N 1
ATOM 3424 C CA . MET B 1 139 ? 7.133 0.372 -19.609 1 93.12 139 MET B CA 1
ATOM 3425 C C . MET B 1 139 ? 5.766 -0.157 -19.188 1 93.12 139 MET B C 1
ATOM 3427 O O . MET B 1 139 ? 4.754 0.154 -19.812 1 93.12 139 MET B O 1
ATOM 3431 N N . LEU B 1 140 ? 5.707 -0.917 -18.188 1 90 140 LEU B N 1
ATOM 3432 C CA . LEU B 1 140 ? 4.438 -1.472 -17.734 1 90 140 LEU B CA 1
ATOM 3433 C C . LEU B 1 140 ? 3.475 -0.361 -17.328 1 90 140 LEU B C 1
ATOM 3435 O O . LEU B 1 140 ? 2.262 -0.488 -17.516 1 90 140 LEU B O 1
ATOM 3439 N N . GLY B 1 141 ? 3.963 0.687 -16.766 1 84.81 141 GLY B N 1
ATOM 3440 C CA . GLY B 1 141 ? 3.119 1.776 -16.312 1 84.81 141 GLY B CA 1
ATOM 3441 C C . GLY B 1 141 ? 3.168 2.994 -17.203 1 84.81 141 GLY B C 1
ATOM 3442 O O . GLY B 1 141 ? 2.383 3.93 -17.047 1 84.81 141 GLY B O 1
ATOM 3443 N N . HIS B 1 142 ? 4.078 3.037 -18.188 1 84.94 142 HIS B N 1
ATOM 3444 C CA . HIS B 1 142 ? 4.309 4.254 -18.953 1 84.94 142 HIS B CA 1
ATOM 3445 C C . HIS B 1 142 ? 4.434 3.947 -20.438 1 84.94 142 HIS B C 1
ATOM 3447 O O . HIS B 1 142 ? 5.246 4.559 -21.141 1 84.94 142 HIS B O 1
ATOM 3453 N N . ALA B 1 143 ? 3.658 2.994 -20.812 1 78.88 143 ALA B N 1
ATOM 3454 C CA . ALA B 1 143 ? 3.734 2.551 -22.203 1 78.88 143 ALA B CA 1
ATOM 3455 C C . ALA B 1 143 ? 3.4 3.691 -23.156 1 78.88 143 ALA B C 1
ATOM 3457 O O . ALA B 1 143 ? 3.891 3.725 -24.281 1 78.88 143 ALA B O 1
ATOM 3458 N N . GLN B 1 144 ? 2.689 4.66 -22.672 1 81.88 144 GLN B N 1
ATOM 3459 C CA . GLN B 1 144 ? 2.221 5.727 -23.547 1 81.88 144 GLN B CA 1
ATOM 3460 C C . GLN B 1 144 ? 3.203 6.895 -23.578 1 81.88 144 GLN B C 1
ATOM 3462 O O . GLN B 1 144 ? 3.076 7.801 -24.391 1 81.88 144 GLN B O 1
ATOM 3467 N N . ASN B 1 145 ? 4.184 6.777 -22.75 1 83.31 145 ASN B N 1
ATOM 3468 C CA . ASN B 1 145 ? 5.145 7.875 -22.688 1 83.31 145 ASN B CA 1
ATOM 3469 C C . ASN B 1 145 ? 6.082 7.875 -23.891 1 83.31 145 ASN B C 1
ATOM 3471 O O . ASN B 1 145 ? 6.273 6.844 -24.531 1 83.31 145 ASN B O 1
ATOM 3475 N N . ASP B 1 146 ? 6.594 9.008 -24.141 1 87.81 146 ASP B N 1
ATOM 3476 C CA . ASP B 1 146 ? 7.562 9.086 -25.234 1 87.81 146 ASP B CA 1
ATOM 3477 C C . ASP B 1 146 ? 8.891 8.445 -24.844 1 87.81 146 ASP B C 1
ATOM 3479 O O . ASP B 1 146 ? 9.125 8.156 -23.672 1 87.81 146 ASP B O 1
ATOM 3483 N N . ALA B 1 147 ? 9.648 8.188 -25.844 1 91.44 147 ALA B N 1
ATOM 3484 C CA . ALA B 1 147 ? 10.906 7.461 -25.688 1 91.44 147 ALA B CA 1
ATOM 3485 C C . ALA B 1 147 ? 11.875 8.234 -24.797 1 91.44 147 ALA B C 1
ATOM 3487 O O . ALA B 1 147 ? 12.625 7.633 -24.016 1 91.44 147 ALA B O 1
ATOM 3488 N N . ALA B 1 148 ? 11.867 9.492 -24.906 1 92.38 148 ALA B N 1
ATOM 3489 C CA . ALA B 1 148 ? 12.766 10.328 -24.109 1 92.38 148 ALA B CA 1
ATOM 3490 C C . ALA B 1 148 ? 12.445 10.219 -22.625 1 92.38 148 ALA B C 1
ATOM 3492 O O . ALA B 1 148 ? 13.352 10.148 -21.797 1 92.38 148 ALA B O 1
ATOM 3493 N N . ASP B 1 149 ? 11.242 10.211 -22.344 1 93.5 149 ASP B N 1
ATOM 3494 C CA . ASP B 1 149 ? 10.805 10.047 -20.969 1 93.5 149 ASP B CA 1
ATOM 3495 C C . ASP B 1 149 ? 11.227 8.688 -20.406 1 93.5 149 ASP B C 1
ATOM 3497 O O . ASP B 1 149 ? 11.727 8.594 -19.297 1 93.5 149 ASP B O 1
ATOM 3501 N N . LEU B 1 150 ? 11 7.703 -21.219 1 94.75 150 LEU B N 1
ATOM 3502 C CA . LEU B 1 150 ? 11.406 6.363 -20.812 1 94.75 150 LEU B CA 1
ATOM 3503 C C . LEU B 1 150 ? 12.906 6.309 -20.547 1 94.75 150 LEU B C 1
ATOM 3505 O O . LEU B 1 150 ? 13.336 5.777 -19.516 1 94.75 150 LEU B O 1
ATOM 3509 N N . ASP B 1 151 ? 13.672 6.875 -21.406 1 96 151 ASP B N 1
ATOM 3510 C CA . ASP B 1 151 ? 15.125 6.867 -21.266 1 96 151 ASP B CA 1
ATOM 3511 C C . ASP B 1 151 ? 15.547 7.586 -19.984 1 96 151 ASP B C 1
ATOM 3513 O O . ASP B 1 151 ? 16.469 7.145 -19.297 1 96 151 ASP B O 1
ATOM 3517 N N . ARG B 1 152 ? 14.914 8.648 -19.672 1 95.69 152 ARG B N 1
ATOM 3518 C CA . ARG B 1 152 ? 15.242 9.414 -18.469 1 95.69 152 ARG B CA 1
ATOM 3519 C C . ARG B 1 152 ? 14.922 8.617 -17.203 1 95.69 152 ARG B C 1
ATOM 3521 O O . ARG B 1 152 ? 15.688 8.633 -16.25 1 95.69 152 ARG B O 1
ATOM 3528 N N . ARG B 1 153 ? 13.82 7.945 -17.266 1 96.19 153 ARG B N 1
ATOM 3529 C CA . ARG B 1 153 ? 13.445 7.117 -16.125 1 96.19 153 ARG B CA 1
ATOM 3530 C C . ARG B 1 153 ? 14.43 5.969 -15.938 1 96.19 153 ARG B C 1
ATOM 3532 O O . ARG B 1 153 ? 14.805 5.648 -14.805 1 96.19 153 ARG B O 1
ATOM 3539 N N . VAL B 1 154 ? 14.797 5.398 -17.031 1 97.31 154 VAL B N 1
ATOM 3540 C CA . VAL B 1 154 ? 15.773 4.316 -16.969 1 97.31 154 VAL B CA 1
ATOM 3541 C C . VAL B 1 154 ? 17.109 4.855 -16.453 1 97.31 154 VAL B C 1
ATOM 3543 O O . VAL B 1 154 ? 17.75 4.223 -15.617 1 97.31 154 VAL B O 1
ATOM 3546 N N . ALA B 1 155 ? 17.469 6.016 -16.891 1 97.19 155 ALA B N 1
ATOM 3547 C CA . ALA B 1 155 ? 18.719 6.645 -16.453 1 97.19 155 ALA B CA 1
ATOM 3548 C C . ALA B 1 155 ? 18.719 6.879 -14.953 1 97.19 155 ALA B C 1
ATOM 3550 O O . ALA B 1 155 ? 19.734 6.68 -14.281 1 97.19 155 ALA B O 1
ATOM 3551 N N . LEU B 1 156 ? 17.625 7.32 -14.461 1 97.06 156 LEU B N 1
ATOM 3552 C CA . LEU B 1 156 ? 17.531 7.52 -13.016 1 97.06 156 LEU B CA 1
ATOM 3553 C C . LEU B 1 156 ? 17.719 6.199 -12.273 1 97.06 156 LEU B C 1
ATOM 3555 O O . LEU B 1 156 ? 18.438 6.145 -11.266 1 97.06 156 LEU B O 1
ATOM 3559 N N . ARG B 1 157 ? 17.062 5.176 -12.805 1 97.31 157 ARG B N 1
ATOM 3560 C CA . ARG B 1 157 ? 17.203 3.861 -12.188 1 97.31 157 ARG B CA 1
ATOM 3561 C C . ARG B 1 157 ? 18.656 3.416 -12.18 1 97.31 157 ARG B C 1
ATOM 3563 O O . ARG B 1 157 ? 19.156 2.918 -11.164 1 97.31 157 ARG B O 1
ATOM 3570 N N . MET B 1 158 ? 19.312 3.619 -13.203 1 97.5 158 MET B N 1
ATOM 3571 C CA . MET B 1 158 ? 20.719 3.223 -13.297 1 97.5 158 MET B CA 1
ATOM 3572 C C . MET B 1 158 ? 21.578 4.07 -12.367 1 97.5 158 MET B C 1
ATOM 3574 O O . MET B 1 158 ? 22.531 3.561 -11.758 1 97.5 158 MET B O 1
ATOM 3578 N N . ALA B 1 159 ? 21.234 5.312 -12.297 1 96.31 159 ALA B N 1
ATOM 3579 C CA . ALA B 1 159 ? 21.953 6.188 -11.375 1 96.31 159 ALA B CA 1
ATOM 3580 C C . ALA B 1 159 ? 21.781 5.734 -9.93 1 96.31 159 ALA B C 1
ATOM 3582 O O . ALA B 1 159 ? 22.734 5.762 -9.148 1 96.31 159 ALA B O 1
ATOM 3583 N N . ARG B 1 160 ? 20.609 5.305 -9.562 1 97 160 ARG B N 1
ATOM 3584 C CA . ARG B 1 160 ? 20.328 4.816 -8.211 1 97 160 ARG B CA 1
ATOM 3585 C C . ARG B 1 160 ? 21.203 3.6 -7.883 1 97 160 ARG B C 1
ATOM 3587 O O . ARG B 1 160 ? 21.656 3.449 -6.75 1 97 160 ARG B O 1
ATOM 3594 N N . ARG B 1 161 ? 21.422 2.805 -8.789 1 95.56 161 ARG B N 1
ATOM 3595 C CA . ARG B 1 161 ? 22.188 1.57 -8.594 1 95.56 161 ARG B CA 1
ATOM 3596 C C . ARG B 1 161 ? 23.594 1.863 -8.086 1 95.56 161 ARG B C 1
ATOM 3598 O O . ARG B 1 161 ? 24.172 1.058 -7.359 1 95.56 161 ARG B O 1
ATOM 3605 N N . THR B 1 162 ? 24.109 2.979 -8.508 1 93.94 162 THR B N 1
ATOM 3606 C CA . THR B 1 162 ? 25.484 3.328 -8.164 1 93.94 162 THR B CA 1
ATOM 3607 C C . THR B 1 162 ? 25.625 3.541 -6.664 1 93.94 162 THR B C 1
ATOM 3609 O O . THR B 1 162 ? 26.734 3.531 -6.137 1 93.94 162 THR B O 1
ATOM 3612 N N . LEU B 1 163 ? 24.531 3.74 -6.02 1 93.5 163 LEU B N 1
ATOM 3613 C CA . LEU B 1 163 ? 24.547 3.922 -4.57 1 93.5 163 LEU B CA 1
ATOM 3614 C C . LEU B 1 163 ? 25.234 2.75 -3.881 1 93.5 163 LEU B C 1
ATOM 3616 O O . LEU B 1 163 ? 25.984 2.941 -2.914 1 93.5 163 LEU B O 1
ATOM 3620 N N . LEU B 1 164 ? 24.984 1.547 -4.344 1 94.88 164 LEU B N 1
ATOM 3621 C CA . LEU B 1 164 ? 25.516 0.335 -3.721 1 94.88 164 LEU B CA 1
ATOM 3622 C C . LEU B 1 164 ? 27.031 0.255 -3.873 1 94.88 164 LEU B C 1
ATOM 3624 O O . LEU B 1 164 ? 27.703 -0.457 -3.121 1 94.88 164 LEU B O 1
ATOM 3628 N N . ASP B 1 165 ? 27.562 0.983 -4.824 1 93 165 ASP B N 1
ATOM 3629 C CA . ASP B 1 165 ? 28.969 0.873 -5.148 1 93 165 ASP B CA 1
ATOM 3630 C C . ASP B 1 165 ? 29.766 2.006 -4.508 1 93 165 ASP B C 1
ATOM 3632 O O . ASP B 1 165 ? 31 2.037 -4.602 1 93 165 ASP B O 1
ATOM 3636 N N . ARG B 1 166 ? 29.109 2.859 -3.852 1 90.38 166 ARG B N 1
ATOM 3637 C CA . ARG B 1 166 ? 29.781 3.955 -3.16 1 90.38 166 ARG B CA 1
ATOM 3638 C C . ARG B 1 166 ? 30.484 3.461 -1.897 1 90.38 166 ARG B C 1
ATOM 3640 O O . ARG B 1 166 ? 30.031 2.496 -1.273 1 90.38 166 ARG B O 1
ATOM 3647 N N . ALA B 1 167 ? 31.609 4.066 -1.502 1 86.56 167 ALA B N 1
ATOM 3648 C CA . ALA B 1 167 ? 32.375 3.711 -0.306 1 86.56 167 ALA B CA 1
ATOM 3649 C C . ALA B 1 167 ? 31.5 3.775 0.94 1 86.56 167 ALA B C 1
ATOM 3651 O O . ALA B 1 167 ? 31.562 2.895 1.801 1 86.56 167 ALA B O 1
ATOM 3652 N N . ASN B 1 168 ? 30.672 4.793 1.006 1 85.31 168 ASN B N 1
ATOM 3653 C CA . ASN B 1 168 ? 29.766 4.93 2.141 1 85.31 168 ASN B CA 1
ATOM 3654 C C . ASN B 1 168 ? 28.312 4.637 1.745 1 85.31 168 ASN B C 1
ATOM 3656 O O . ASN B 1 168 ? 27.391 5.25 2.273 1 85.31 168 ASN B O 1
ATOM 3660 N N . GLY B 1 169 ? 28.188 3.703 0.809 1 90.94 169 GLY B N 1
ATOM 3661 C CA . GLY B 1 169 ? 26.844 3.355 0.369 1 90.94 169 GLY B CA 1
ATOM 3662 C C . GLY B 1 169 ? 26.109 2.443 1.339 1 90.94 169 GLY B C 1
ATOM 3663 O O . GLY B 1 169 ? 26.719 1.883 2.25 1 90.94 169 GLY B O 1
ATOM 3664 N N . PRO B 1 170 ? 24.875 2.328 1.147 1 96 170 PRO B N 1
ATOM 3665 C CA . PRO B 1 170 ? 24.078 1.499 2.061 1 96 170 PRO B CA 1
ATOM 3666 C C . PRO B 1 170 ? 24.328 0.005 1.867 1 96 170 PRO B C 1
ATOM 3668 O O . PRO B 1 170 ? 24.766 -0.419 0.791 1 96 170 PRO B O 1
ATOM 3671 N N . ARG B 1 171 ? 24.156 -0.76 2.941 1 97.62 171 ARG B N 1
ATOM 3672 C CA . ARG B 1 171 ? 23.984 -2.203 2.811 1 97.62 171 ARG B CA 1
ATOM 3673 C C . ARG B 1 171 ? 22.547 -2.547 2.393 1 97.62 171 ARG B C 1
ATOM 3675 O O . ARG B 1 171 ? 21.594 -1.929 2.863 1 97.62 171 ARG B O 1
ATOM 3682 N N . LEU B 1 172 ? 22.438 -3.486 1.494 1 98.44 172 LEU B N 1
ATOM 3683 C CA . LEU B 1 172 ? 21.125 -3.939 1.021 1 98.44 172 LEU B CA 1
ATOM 3684 C C . LEU B 1 172 ? 20.875 -5.387 1.431 1 98.44 172 LEU B C 1
ATOM 3686 O O . LEU B 1 172 ? 21.672 -6.273 1.109 1 98.44 172 LEU B O 1
ATOM 3690 N N . TRP B 1 173 ? 19.859 -5.582 2.168 1 98.62 173 TRP B N 1
ATOM 3691 C CA . TRP B 1 173 ? 19.344 -6.91 2.465 1 98.62 173 TRP B CA 1
ATOM 3692 C C . TRP B 1 173 ? 17.984 -7.125 1.804 1 98.62 173 TRP B C 1
ATOM 3694 O O . TRP B 1 173 ? 16.969 -6.586 2.26 1 98.62 173 TRP B O 1
ATOM 3704 N N . ALA B 1 174 ? 17.969 -7.945 0.772 1 98.5 174 ALA B N 1
ATOM 3705 C CA . ALA B 1 174 ? 16.766 -8.117 -0.031 1 98.5 174 ALA B CA 1
ATOM 3706 C C . ALA B 1 174 ? 16.297 -9.57 -0.009 1 98.5 174 ALA B C 1
ATOM 3708 O O . ALA B 1 174 ? 17.109 -10.492 -0.079 1 98.5 174 ALA B O 1
ATOM 3709 N N . VAL B 1 175 ? 15.047 -9.789 0.165 1 98.38 175 VAL B N 1
ATOM 3710 C CA . VAL B 1 175 ? 14.406 -11.086 -0.034 1 98.38 175 VAL B CA 1
ATOM 3711 C C . VAL B 1 175 ? 13.461 -11.016 -1.232 1 98.38 175 VAL B C 1
ATOM 3713 O O . VAL B 1 175 ? 12.578 -10.164 -1.285 1 98.38 175 VAL B O 1
ATOM 3716 N N . LEU B 1 176 ? 13.672 -11.914 -2.189 1 98 176 LEU B N 1
ATOM 3717 C CA . LEU B 1 176 ? 12.805 -12.023 -3.354 1 98 176 LEU B CA 1
ATOM 3718 C C . LEU B 1 176 ? 11.828 -13.188 -3.195 1 98 176 LEU B C 1
ATOM 3720 O O . LEU B 1 176 ? 12.234 -14.305 -2.855 1 98 176 LEU B O 1
ATOM 3724 N N . ASP B 1 177 ? 10.578 -12.898 -3.412 1 97 177 ASP B N 1
ATOM 3725 C CA . ASP B 1 177 ? 9.641 -14 -3.641 1 97 177 ASP B CA 1
ATOM 3726 C C . ASP B 1 177 ? 10.016 -14.789 -4.895 1 97 177 ASP B C 1
ATOM 3728 O O . ASP B 1 177 ? 10.445 -14.203 -5.895 1 97 177 ASP B O 1
ATOM 3732 N N . GLU B 1 178 ? 9.867 -16.047 -4.867 1 97 178 GLU B N 1
ATOM 3733 C CA . GLU B 1 178 ? 10.164 -16.891 -6.023 1 97 178 GLU B CA 1
ATOM 3734 C C . GLU B 1 178 ? 9.438 -16.391 -7.27 1 97 178 GLU B C 1
ATOM 3736 O O . GLU B 1 178 ? 9.93 -16.547 -8.391 1 97 178 GLU B O 1
ATOM 3741 N N . ALA B 1 179 ? 8.297 -15.797 -7.121 1 96.06 179 ALA B N 1
ATOM 3742 C CA . ALA B 1 179 ? 7.496 -15.273 -8.227 1 96.06 179 ALA B CA 1
ATOM 3743 C C . ALA B 1 179 ? 8.305 -14.289 -9.07 1 96.06 179 ALA B C 1
ATOM 3745 O O . ALA B 1 179 ? 8.133 -14.219 -10.289 1 96.06 179 ALA B O 1
ATOM 3746 N N . VAL B 1 180 ? 9.172 -13.523 -8.445 1 97 180 VAL B N 1
ATOM 3747 C CA . VAL B 1 180 ? 9.984 -12.516 -9.109 1 97 180 VAL B CA 1
ATOM 3748 C C . VAL B 1 180 ? 10.883 -13.18 -10.148 1 97 180 VAL B C 1
ATOM 3750 O O . VAL B 1 180 ? 11.141 -12.609 -11.219 1 97 180 VAL B O 1
ATOM 3753 N N . LEU B 1 181 ? 11.289 -14.398 -9.852 1 97.81 181 LEU B N 1
ATOM 3754 C CA . LEU B 1 181 ? 12.25 -15.109 -10.695 1 97.81 181 LEU B CA 1
ATOM 3755 C C . LEU B 1 181 ? 11.531 -15.938 -11.758 1 97.81 181 LEU B C 1
ATOM 3757 O O . LEU B 1 181 ? 12.172 -16.5 -12.648 1 97.81 181 LEU B O 1
ATOM 3761 N N . ARG B 1 182 ? 10.227 -15.953 -11.664 1 96.12 182 ARG B N 1
ATOM 3762 C CA . ARG B 1 182 ? 9.469 -16.812 -12.578 1 96.12 182 ARG B CA 1
ATOM 3763 C C . ARG B 1 182 ? 8.75 -15.984 -13.633 1 96.12 182 ARG B C 1
ATOM 3765 O O . ARG B 1 182 ? 8.281 -16.531 -14.641 1 96.12 182 ARG B O 1
ATOM 3772 N N . ARG B 1 183 ? 8.625 -14.758 -13.43 1 96 183 ARG B N 1
ATOM 3773 C CA . ARG B 1 183 ? 7.879 -13.898 -14.344 1 96 183 ARG B CA 1
ATOM 3774 C C . ARG B 1 183 ? 8.812 -13.242 -15.359 1 96 183 ARG B C 1
ATOM 3776 O O . ARG B 1 183 ? 9.672 -12.438 -14.992 1 96 183 ARG B O 1
ATOM 3783 N N . PRO B 1 184 ? 8.664 -13.508 -16.625 1 96.81 184 PRO B N 1
ATOM 3784 C CA . PRO B 1 184 ? 9.586 -12.945 -17.609 1 96.81 184 PRO B CA 1
ATOM 3785 C C . PRO B 1 184 ? 9.195 -11.531 -18.047 1 96.81 184 PRO B C 1
ATOM 3787 O O . PRO B 1 184 ? 8.82 -11.32 -19.203 1 96.81 184 PRO B O 1
ATOM 3790 N N . ILE B 1 185 ? 9.375 -10.602 -17.188 1 96.06 185 ILE B N 1
ATOM 3791 C CA . ILE B 1 185 ? 9.172 -9.195 -17.531 1 96.06 185 ILE B CA 1
ATOM 3792 C C . ILE B 1 185 ? 10.164 -8.781 -18.609 1 96.06 185 ILE B C 1
ATOM 3794 O O . ILE B 1 185 ? 11.375 -8.891 -18.422 1 96.06 185 ILE B O 1
ATOM 3798 N N . GLY B 1 186 ? 9.664 -8.297 -19.703 1 95.56 186 GLY B N 1
ATOM 3799 C CA . GLY B 1 186 ? 10.523 -7.934 -20.828 1 95.56 186 GLY B CA 1
ATOM 3800 C C . GLY B 1 186 ? 10.922 -9.117 -21.688 1 95.56 186 GLY B C 1
ATOM 3801 O O . GLY B 1 186 ? 11.703 -8.977 -22.625 1 95.56 186 GLY B O 1
ATOM 3802 N N . GLY B 1 187 ? 10.484 -10.305 -21.344 1 96.12 187 GLY B N 1
ATOM 3803 C CA . GLY B 1 187 ? 10.805 -11.508 -22.094 1 96.12 187 GLY B CA 1
ATOM 3804 C C . GLY B 1 187 ? 11.844 -12.383 -21.422 1 96.12 187 GLY B C 1
ATOM 3805 O O . GLY B 1 187 ? 12.523 -11.938 -20.484 1 96.12 187 GLY B O 1
ATOM 3806 N N . HIS B 1 188 ? 12 -13.586 -21.906 1 96.56 188 HIS B N 1
ATOM 3807 C CA . HIS B 1 188 ? 12.867 -14.578 -21.281 1 96.56 188 HIS B CA 1
ATOM 3808 C C . HIS B 1 188 ? 14.328 -14.148 -21.312 1 96.56 188 HIS B C 1
ATOM 3810 O O . HIS B 1 188 ? 15.07 -14.383 -20.359 1 96.56 188 HIS B O 1
ATOM 3816 N N . ASP B 1 189 ? 14.688 -13.539 -22.359 1 97.44 189 ASP B N 1
ATOM 3817 C CA . ASP B 1 189 ? 16.078 -13.109 -22.484 1 97.44 189 ASP B CA 1
ATOM 3818 C C . ASP B 1 189 ? 16.406 -12.039 -21.438 1 97.44 189 ASP B C 1
ATOM 3820 O O . ASP B 1 189 ? 17.469 -12.094 -20.812 1 97.44 189 ASP B O 1
ATOM 3824 N N . VAL B 1 190 ? 15.523 -11.125 -21.297 1 98.12 190 VAL B N 1
ATOM 3825 C CA . VAL B 1 190 ? 15.711 -10.062 -20.312 1 98.12 190 VAL B CA 1
ATOM 3826 C C . VAL B 1 190 ? 15.773 -10.656 -18.906 1 98.12 190 VAL B C 1
ATOM 3828 O O . VAL B 1 190 ? 16.641 -10.297 -18.109 1 98.12 190 VAL B O 1
ATOM 3831 N N . LEU B 1 191 ? 14.914 -11.594 -18.656 1 98.19 191 LEU B N 1
ATOM 3832 C CA . LEU B 1 191 ? 14.906 -12.234 -17.344 1 98.19 191 LEU B CA 1
ATOM 3833 C C . LEU B 1 191 ? 16.203 -13.016 -17.109 1 98.19 191 LEU B C 1
ATOM 3835 O O . LEU B 1 191 ? 16.781 -12.961 -16.031 1 98.19 191 LEU B O 1
ATOM 3839 N N . ARG B 1 192 ? 16.594 -13.711 -18.125 1 98.19 192 ARG B N 1
ATOM 3840 C CA . ARG B 1 192 ? 17.828 -14.477 -18.016 1 98.19 192 ARG B CA 1
ATOM 3841 C C . ARG B 1 192 ? 19 -13.562 -17.656 1 98.19 192 ARG B C 1
ATOM 3843 O O . ARG B 1 192 ? 19.781 -13.875 -16.75 1 98.19 192 ARG B O 1
ATOM 3850 N N . GLN B 1 193 ? 19.109 -12.461 -18.328 1 98.44 193 GLN B N 1
ATOM 3851 C CA . GLN B 1 193 ? 20.172 -11.5 -18.062 1 98.44 193 GLN B CA 1
ATOM 3852 C C . GLN B 1 193 ? 20.062 -10.93 -16.641 1 98.44 193 GLN B C 1
ATOM 3854 O O . GLN B 1 193 ? 21.062 -10.75 -15.961 1 98.44 193 GLN B O 1
ATOM 3859 N N . GLN B 1 194 ? 18.875 -10.672 -16.281 1 98.75 194 GLN B N 1
ATOM 3860 C CA . GLN B 1 194 ? 18.625 -10.125 -14.953 1 98.75 194 GLN B CA 1
ATOM 3861 C C . GLN B 1 194 ? 19.031 -11.117 -13.859 1 98.75 194 GLN B C 1
ATOM 3863 O O . GLN B 1 194 ? 19.656 -10.742 -12.875 1 98.75 194 GLN B O 1
ATOM 3868 N N . VAL B 1 195 ? 18.656 -12.367 -14.047 1 98.75 195 VAL B N 1
ATOM 3869 C CA . VAL B 1 195 ? 18.984 -13.391 -13.062 1 98.75 195 VAL B CA 1
ATOM 3870 C C . VAL B 1 195 ? 20.5 -13.586 -13.016 1 98.75 195 VAL B C 1
ATOM 3872 O O . VAL B 1 195 ? 21.078 -13.734 -11.938 1 98.75 195 VAL B O 1
ATOM 3875 N N . ALA B 1 196 ? 21.109 -13.555 -14.156 1 98.69 196 ALA B N 1
ATOM 3876 C CA . ALA B 1 196 ? 22.562 -13.633 -14.203 1 98.69 196 ALA B CA 1
ATOM 3877 C C . ALA B 1 196 ? 23.188 -12.469 -13.438 1 98.69 196 ALA B C 1
ATOM 3879 O O . ALA B 1 196 ? 24.172 -12.656 -12.711 1 98.69 196 ALA B O 1
ATOM 3880 N N . HIS B 1 197 ? 22.625 -11.352 -13.641 1 98.69 197 HIS B N 1
ATOM 3881 C CA . HIS B 1 197 ? 23.109 -10.172 -12.93 1 98.69 197 HIS B CA 1
ATOM 3882 C C . HIS B 1 197 ? 22.953 -10.328 -11.422 1 98.69 197 HIS B C 1
ATOM 3884 O O . HIS B 1 197 ? 23.844 -9.969 -10.656 1 98.69 197 HIS B O 1
ATOM 3890 N N . LEU B 1 198 ? 21.797 -10.836 -10.977 1 98.81 198 LEU B N 1
ATOM 3891 C CA . LEU B 1 198 ? 21.594 -11.094 -9.562 1 98.81 198 LEU B CA 1
ATOM 3892 C C . LEU B 1 198 ? 22.656 -12.039 -9.016 1 98.81 198 LEU B C 1
ATOM 3894 O O . LEU B 1 198 ? 23.141 -11.844 -7.898 1 98.81 198 LEU B O 1
ATOM 3898 N N . LEU B 1 199 ? 22.938 -13.039 -9.805 1 98.62 199 LEU B N 1
ATOM 3899 C CA . LEU B 1 199 ? 23.969 -13.992 -9.406 1 98.62 199 LEU B CA 1
ATOM 3900 C C . LEU B 1 199 ? 25.297 -13.289 -9.148 1 98.62 199 LEU B C 1
ATOM 3902 O O . LEU B 1 199 ? 25.953 -13.562 -8.148 1 98.62 199 LEU B O 1
ATOM 3906 N N . GLU B 1 200 ? 25.625 -12.391 -10.016 1 98.19 200 GLU B N 1
ATOM 3907 C CA . GLU B 1 200 ? 26.844 -11.609 -9.836 1 98.19 200 GLU B CA 1
ATOM 3908 C C . GLU B 1 200 ? 26.781 -10.758 -8.57 1 98.19 200 GLU B C 1
ATOM 3910 O O . GLU B 1 200 ? 27.766 -10.656 -7.836 1 98.19 200 GLU B O 1
ATOM 3915 N N . ARG B 1 201 ? 25.656 -10.203 -8.289 1 97.56 201 ARG B N 1
ATOM 3916 C CA . ARG B 1 201 ? 25.5 -9.273 -7.176 1 97.56 201 ARG B CA 1
ATOM 3917 C C . ARG B 1 201 ? 25.531 -10 -5.84 1 97.56 201 ARG B C 1
ATOM 3919 O O . ARG B 1 201 ? 25.719 -9.383 -4.793 1 97.56 201 ARG B O 1
ATOM 3926 N N . CYS B 1 202 ? 25.328 -11.297 -5.867 1 97.56 202 CYS B N 1
ATOM 3927 C CA . CYS B 1 202 ? 25.422 -12.086 -4.645 1 97.56 202 CYS B CA 1
ATOM 3928 C C . CYS B 1 202 ? 26.812 -11.969 -4.027 1 97.56 202 CYS B C 1
ATOM 3930 O O . CYS B 1 202 ? 26.969 -12.18 -2.824 1 97.56 202 CYS B O 1
ATOM 3932 N N . GLN B 1 203 ? 27.781 -11.57 -4.84 1 96.25 203 GLN B N 1
ATOM 3933 C CA . GLN B 1 203 ? 29.156 -11.5 -4.371 1 96.25 203 GLN B CA 1
ATOM 3934 C C . GLN B 1 203 ? 29.5 -10.094 -3.871 1 96.25 203 GLN B C 1
ATOM 3936 O O . GLN B 1 203 ? 30.562 -9.875 -3.299 1 96.25 203 GLN B O 1
ATOM 3941 N N . HIS B 1 204 ? 28.641 -9.219 -4.133 1 95.56 204 HIS B N 1
ATOM 3942 C CA . HIS B 1 204 ? 28.906 -7.84 -3.717 1 95.56 204 HIS B CA 1
ATOM 3943 C C . HIS B 1 204 ? 28.922 -7.719 -2.197 1 95.56 204 HIS B C 1
ATOM 3945 O O . HIS B 1 204 ? 28.031 -8.219 -1.517 1 95.56 204 HIS B O 1
ATOM 3951 N N . PRO B 1 205 ? 29.859 -7.109 -1.615 1 94.25 205 PRO B N 1
ATOM 3952 C CA . PRO B 1 205 ? 30.016 -7.078 -0.16 1 94.25 205 PRO B CA 1
ATOM 3953 C C . PRO B 1 205 ? 28.859 -6.379 0.55 1 94.25 205 PRO B C 1
ATOM 3955 O O . PRO B 1 205 ? 28.578 -6.676 1.713 1 94.25 205 PRO B O 1
ATOM 3958 N N . ASN B 1 206 ? 28.156 -5.453 -0.115 1 95.75 206 ASN B N 1
ATOM 3959 C CA . ASN B 1 206 ? 27.078 -4.695 0.512 1 95.75 206 ASN B CA 1
ATOM 3960 C C . ASN B 1 206 ? 25.719 -5.309 0.215 1 95.75 206 ASN B C 1
ATOM 3962 O O . ASN B 1 206 ? 24.688 -4.727 0.551 1 95.75 206 ASN B O 1
ATOM 3966 N N . VAL B 1 207 ? 25.688 -6.438 -0.45 1 97.88 207 VAL B N 1
ATOM 3967 C CA . VAL B 1 207 ? 24.406 -6.996 -0.88 1 97.88 207 VAL B CA 1
ATOM 3968 C C . VAL B 1 207 ? 24.219 -8.375 -0.26 1 97.88 207 VAL B C 1
ATOM 3970 O O . VAL B 1 207 ? 25.062 -9.258 -0.404 1 97.88 207 VAL B O 1
ATOM 3973 N N . ARG B 1 208 ? 23.219 -8.508 0.445 1 98.31 208 ARG B N 1
ATOM 3974 C CA . ARG B 1 208 ? 22.703 -9.797 0.889 1 98.31 208 ARG B CA 1
ATOM 3975 C C . ARG B 1 208 ? 21.375 -10.117 0.217 1 98.31 208 ARG B C 1
ATOM 3977 O O . ARG B 1 208 ? 20.391 -9.391 0.381 1 98.31 208 ARG B O 1
ATOM 3984 N N . LEU B 1 209 ? 21.344 -11.141 -0.531 1 98.69 209 LEU B N 1
ATOM 3985 C CA . LEU B 1 209 ? 20.188 -11.508 -1.322 1 98.69 209 LEU B CA 1
ATOM 3986 C C . LEU B 1 209 ? 19.672 -12.891 -0.917 1 98.69 209 LEU B C 1
ATOM 3988 O O . LEU B 1 209 ? 20.438 -13.844 -0.831 1 98.69 209 LEU B O 1
ATOM 3992 N N . GLN B 1 210 ? 18.406 -12.969 -0.584 1 98.69 210 GLN B N 1
ATOM 3993 C CA . GLN B 1 210 ? 17.75 -14.227 -0.27 1 98.69 210 GLN B CA 1
ATOM 3994 C C . GLN B 1 210 ? 16.516 -14.438 -1.155 1 98.69 210 GLN B C 1
ATOM 3996 O O . GLN B 1 210 ? 16.031 -13.5 -1.783 1 98.69 210 GLN B O 1
ATOM 4001 N N . VAL B 1 211 ? 16.141 -15.664 -1.297 1 98.5 211 VAL B N 1
ATOM 4002 C CA . VAL B 1 211 ? 14.93 -16.047 -2.023 1 98.5 211 VAL B CA 1
ATOM 4003 C C . VAL B 1 211 ? 14.008 -16.844 -1.11 1 98.5 211 VAL B C 1
ATOM 4005 O O . VAL B 1 211 ? 14.461 -17.719 -0.37 1 98.5 211 VAL B O 1
ATOM 4008 N N . ILE B 1 212 ? 12.766 -16.5 -1.093 1 97.56 212 ILE B N 1
ATOM 4009 C CA . ILE B 1 212 ? 11.789 -17.328 -0.401 1 97.56 212 ILE B CA 1
ATOM 4010 C C . ILE B 1 212 ? 11 -18.141 -1.417 1 97.56 212 ILE B C 1
ATOM 4012 O O . ILE B 1 212 ? 10.242 -17.594 -2.219 1 97.56 212 ILE B O 1
ATOM 4016 N N . PRO B 1 213 ? 11.195 -19.453 -1.415 1 96.69 213 PRO B N 1
ATOM 4017 C CA . PRO B 1 213 ? 10.508 -20.312 -2.383 1 96.69 213 PRO B CA 1
ATOM 4018 C C . PRO B 1 213 ? 9.023 -20.469 -2.088 1 96.69 213 PRO B C 1
ATOM 4020 O O . PRO B 1 213 ? 8.594 -20.281 -0.946 1 96.69 213 PRO B O 1
ATOM 4023 N N . PHE B 1 214 ? 8.227 -20.812 -3.043 1 95.56 214 PHE B N 1
ATOM 4024 C CA . PHE B 1 214 ? 6.797 -21.062 -2.875 1 95.56 214 PHE B CA 1
ATOM 4025 C C . PHE B 1 214 ? 6.555 -22.141 -1.829 1 95.56 214 PHE B C 1
ATOM 4027 O O . PHE B 1 214 ? 5.621 -22.047 -1.031 1 95.56 214 PHE B O 1
ATOM 4034 N N . LEU B 1 215 ? 7.363 -23.078 -1.856 1 93.81 215 LEU B N 1
ATOM 4035 C CA . LEU B 1 215 ? 7.172 -24.25 -1.009 1 93.81 215 LEU B CA 1
ATOM 4036 C C . LEU B 1 215 ? 7.281 -23.875 0.466 1 93.81 215 LEU B C 1
ATOM 4038 O O . LEU B 1 215 ? 6.879 -24.656 1.338 1 93.81 215 LEU B O 1
ATOM 4042 N N . SER B 1 216 ? 7.859 -22.734 0.763 1 92.94 216 SER B N 1
ATOM 4043 C CA . SER B 1 216 ? 7.941 -22.25 2.139 1 92.94 216 SER B CA 1
ATOM 4044 C C . SER B 1 216 ? 6.559 -21.906 2.689 1 92.94 216 SER B C 1
ATOM 4046 O O . SER B 1 216 ? 6.391 -21.75 3.9 1 92.94 216 SER B O 1
ATOM 4048 N N . GLY B 1 217 ? 5.574 -21.797 1.785 1 92.94 217 GLY B N 1
ATOM 4049 C CA . GLY B 1 217 ? 4.23 -21.469 2.225 1 92.94 217 GLY B CA 1
ATOM 4050 C C . GLY B 1 217 ? 4.07 -20 2.613 1 92.94 217 GLY B C 1
ATOM 4051 O O . GLY B 1 217 ? 4.66 -19.125 1.987 1 92.94 217 GLY B O 1
ATOM 4052 N N . GLY B 1 218 ? 3.15 -19.812 3.561 1 91.44 218 GLY B N 1
ATOM 4053 C CA . GLY B 1 218 ? 2.926 -18.453 4.043 1 91.44 218 GLY B CA 1
ATOM 4054 C C . GLY B 1 218 ? 4.027 -17.969 4.961 1 91.44 218 GLY B C 1
ATOM 4055 O O . GLY B 1 218 ? 4.719 -18.766 5.598 1 91.44 218 GLY B O 1
ATOM 4056 N N . HIS B 1 219 ? 4.172 -16.656 5.004 1 89.81 219 HIS B N 1
ATOM 4057 C CA . HIS B 1 219 ? 5.215 -16.062 5.836 1 89.81 219 HIS B CA 1
ATOM 4058 C C . HIS B 1 219 ? 4.777 -14.719 6.391 1 89.81 219 HIS B C 1
ATOM 4060 O O . HIS B 1 219 ? 3.727 -14.195 6.012 1 89.81 219 HIS B O 1
ATOM 4066 N N . ALA B 1 220 ? 5.574 -14.188 7.227 1 81.88 220 ALA B N 1
ATOM 4067 C CA . ALA B 1 220 ? 5.191 -13.039 8.055 1 81.88 220 ALA B CA 1
ATOM 4068 C C . ALA B 1 220 ? 5.062 -11.773 7.207 1 81.88 220 ALA B C 1
ATOM 4070 O O . ALA B 1 220 ? 4.348 -10.844 7.582 1 81.88 220 ALA B O 1
ATOM 4071 N N . ALA B 1 221 ? 5.777 -11.68 6.098 1 79.31 221 ALA B N 1
ATOM 4072 C CA . ALA B 1 221 ? 5.754 -10.484 5.254 1 79.31 221 ALA B CA 1
ATOM 4073 C C . ALA B 1 221 ? 4.664 -10.586 4.191 1 79.31 221 ALA B C 1
ATOM 4075 O O . ALA B 1 221 ? 4.762 -9.961 3.131 1 79.31 221 ALA B O 1
ATOM 4076 N N . ALA B 1 222 ? 3.625 -11.281 4.453 1 75.88 222 ALA B N 1
ATOM 4077 C CA . ALA B 1 222 ? 2.59 -11.594 3.467 1 75.88 222 ALA B CA 1
ATOM 4078 C C . ALA B 1 222 ? 1.724 -10.367 3.184 1 75.88 222 ALA B C 1
ATOM 4080 O O . ALA B 1 222 ? 0.846 -10.406 2.32 1 75.88 222 ALA B O 1
ATOM 4081 N N . GLY B 1 223 ? 2.016 -9.242 3.67 1 78.75 223 GLY B N 1
ATOM 4082 C CA . GLY B 1 223 ? 1.244 -8.039 3.432 1 78.75 223 GLY B CA 1
ATOM 4083 C C . GLY B 1 223 ? 1.633 -7.324 2.148 1 78.75 223 GLY B C 1
ATOM 4084 O O . GLY B 1 223 ? 0.982 -6.355 1.748 1 78.75 223 GLY B O 1
ATOM 4085 N N . GLY B 1 224 ? 2.66 -7.801 1.488 1 90.19 224 GLY B N 1
ATOM 4086 C CA . GLY B 1 224 ? 3.119 -7.18 0.256 1 90.19 224 GLY B CA 1
ATOM 4087 C C . GLY B 1 224 ? 4.539 -6.652 0.347 1 90.19 224 GLY B C 1
ATOM 4088 O O . GLY B 1 224 ? 5.199 -6.805 1.378 1 90.19 224 GLY B O 1
ATOM 4089 N N . ALA B 1 225 ? 4.93 -6.098 -0.778 1 95.88 225 ALA B N 1
ATOM 4090 C CA . ALA B 1 225 ? 6.293 -5.574 -0.871 1 95.88 225 ALA B CA 1
ATOM 4091 C C . ALA B 1 225 ? 6.473 -4.352 0.025 1 95.88 225 ALA B C 1
ATOM 4093 O O . ALA B 1 225 ? 5.57 -3.518 0.134 1 95.88 225 ALA B O 1
ATOM 4094 N N . PHE B 1 226 ? 7.617 -4.211 0.657 1 97.19 226 PHE B N 1
ATOM 4095 C CA . PHE B 1 226 ? 7.957 -3.037 1.45 1 97.19 226 PHE B CA 1
ATOM 4096 C C . PHE B 1 226 ? 9.469 -2.895 1.588 1 97.19 226 PHE B C 1
ATOM 4098 O O . PHE B 1 226 ? 10.211 -3.842 1.326 1 97.19 226 PHE B O 1
ATOM 4105 N N . THR B 1 227 ? 9.914 -1.713 1.975 1 98.12 227 THR B N 1
ATOM 4106 C CA . THR B 1 227 ? 11.312 -1.389 2.227 1 98.12 227 THR B CA 1
ATOM 4107 C C . THR B 1 227 ? 11.469 -0.664 3.561 1 98.12 227 THR B C 1
ATOM 4109 O O . THR B 1 227 ? 10.68 0.226 3.885 1 98.12 227 THR B O 1
ATOM 4112 N N . ILE B 1 228 ? 12.406 -1.078 4.352 1 98.25 228 ILE B N 1
ATOM 4113 C CA . ILE B 1 228 ? 12.75 -0.395 5.594 1 98.25 228 ILE B CA 1
ATOM 4114 C C . ILE B 1 228 ? 14.109 0.289 5.449 1 98.25 228 ILE B C 1
ATOM 4116 O O . ILE B 1 228 ? 15.094 -0.354 5.098 1 98.25 228 ILE B O 1
ATOM 4120 N N . LEU B 1 229 ? 14.141 1.566 5.754 1 97.31 229 LEU B N 1
ATOM 4121 C CA . LEU B 1 229 ? 15.352 2.373 5.641 1 97.31 229 LEU B CA 1
ATOM 4122 C C . LEU B 1 229 ? 15.867 2.764 7.02 1 97.31 229 LEU B C 1
ATOM 4124 O O . LEU B 1 229 ? 15.125 3.301 7.844 1 97.31 229 LEU B O 1
ATOM 4128 N N . ARG B 1 230 ? 17.125 2.479 7.246 1 95.94 230 ARG B N 1
ATOM 4129 C CA . ARG B 1 230 ? 17.797 2.898 8.461 1 95.94 230 ARG B CA 1
ATOM 4130 C C . ARG B 1 230 ? 18.797 4.02 8.18 1 95.94 230 ARG B C 1
ATOM 4132 O O . ARG B 1 230 ? 19.5 3.988 7.168 1 95.94 230 ARG B O 1
ATOM 4139 N N . PHE B 1 231 ? 18.906 4.902 9.094 1 92.81 231 PHE B N 1
ATOM 4140 C CA . PHE B 1 231 ? 19.734 6.094 8.891 1 92.81 231 PHE B CA 1
ATOM 4141 C C . PHE B 1 231 ? 20.875 6.141 9.906 1 92.81 231 PHE B C 1
ATOM 4143 O O . PHE B 1 231 ? 20.875 5.402 10.891 1 92.81 231 PHE B O 1
ATOM 4150 N N . PRO B 1 232 ? 21.922 6.895 9.617 1 87.12 232 PRO B N 1
ATOM 4151 C CA . PRO B 1 232 ? 23.125 6.902 10.445 1 87.12 232 PRO B CA 1
ATOM 4152 C C . PRO B 1 232 ? 22.922 7.613 11.781 1 87.12 232 PRO B C 1
ATOM 4154 O O . PRO B 1 232 ? 23.703 7.43 12.711 1 87.12 232 PRO B O 1
ATOM 4157 N N . LEU B 1 233 ? 21.875 8.273 11.938 1 84.88 233 LEU B N 1
ATOM 4158 C CA . LEU B 1 233 ? 21.625 8.961 13.195 1 84.88 233 LEU B CA 1
ATOM 4159 C C . LEU B 1 233 ? 20.859 8.062 14.164 1 84.88 233 LEU B C 1
ATOM 4161 O O . LEU B 1 233 ? 19.75 7.605 13.859 1 84.88 233 LEU B O 1
ATOM 4165 N N . GLU B 1 234 ? 21.391 7.773 15.305 1 78 234 GLU B N 1
ATOM 4166 C CA . GLU B 1 234 ? 20.859 6.805 16.266 1 78 234 GLU B CA 1
ATOM 4167 C C . GLU B 1 234 ? 19.469 7.199 16.75 1 78 234 GLU B C 1
ATOM 4169 O O . GLU B 1 234 ? 18.641 6.336 17.016 1 78 234 GLU B O 1
ATOM 4174 N N . ASP B 1 235 ? 19.188 8.414 16.781 1 78.62 235 ASP B N 1
ATOM 4175 C CA . ASP B 1 235 ? 17.938 8.852 17.375 1 78.62 235 ASP B CA 1
ATOM 4176 C C . ASP B 1 235 ? 16.828 8.953 16.328 1 78.62 235 ASP B C 1
ATOM 4178 O O . ASP B 1 235 ? 15.68 9.25 16.656 1 78.62 235 ASP B O 1
ATOM 4182 N N . LEU B 1 236 ? 17.266 8.594 15.195 1 83.5 236 LEU B N 1
ATOM 4183 C CA . LEU B 1 236 ? 16.25 8.672 14.148 1 83.5 236 LEU B CA 1
ATOM 4184 C C . LEU B 1 236 ? 15.633 7.305 13.898 1 83.5 236 LEU B C 1
ATOM 4186 O O . LEU B 1 236 ? 16.344 6.309 13.75 1 83.5 236 LEU B O 1
ATOM 4190 N N . ALA B 1 237 ? 14.367 7.25 13.914 1 85.31 237 ALA B N 1
ATOM 4191 C CA . ALA B 1 237 ? 13.633 6.016 13.648 1 85.31 237 ALA B CA 1
ATOM 4192 C C . ALA B 1 237 ? 13.805 5.57 12.203 1 85.31 237 ALA B C 1
ATOM 4194 O O . ALA B 1 237 ? 13.961 6.398 11.305 1 85.31 237 ALA B O 1
ATOM 4195 N N . ASP B 1 238 ? 13.836 4.27 12.023 1 94.31 238 ASP B N 1
ATOM 4196 C CA . ASP B 1 238 ? 13.734 3.738 10.664 1 94.31 238 ASP B CA 1
ATOM 4197 C C . ASP B 1 238 ? 12.453 4.215 9.984 1 94.31 238 ASP B C 1
ATOM 4199 O O . ASP B 1 238 ? 11.5 4.613 10.648 1 94.31 238 ASP B O 1
ATOM 4203 N N . THR B 1 239 ? 12.461 4.234 8.656 1 95.44 239 THR B N 1
ATOM 4204 C CA . THR B 1 239 ? 11.273 4.562 7.871 1 95.44 239 THR B CA 1
ATOM 4205 C C . THR B 1 239 ? 10.859 3.383 7 1 95.44 239 THR B C 1
ATOM 4207 O O . THR B 1 239 ? 11.695 2.797 6.301 1 95.44 239 THR B O 1
ATOM 4210 N N . VAL B 1 240 ? 9.578 2.982 7.137 1 97.44 240 VAL B N 1
ATOM 4211 C CA . VAL B 1 240 ? 9.023 1.976 6.242 1 97.44 240 VAL B CA 1
ATOM 4212 C C . VAL B 1 240 ? 8.438 2.654 5.004 1 97.44 240 VAL B C 1
ATOM 4214 O O . VAL B 1 240 ? 7.656 3.602 5.117 1 97.44 240 VAL B O 1
ATOM 4217 N N . TYR B 1 241 ? 8.906 2.201 3.877 1 97.06 241 TYR B N 1
ATOM 4218 C CA . TYR B 1 241 ? 8.43 2.697 2.59 1 97.06 241 TYR B CA 1
ATOM 4219 C C . TYR B 1 241 ? 7.625 1.633 1.859 1 97.06 241 TYR B C 1
ATOM 4221 O O . TYR B 1 241 ? 8.094 0.51 1.665 1 97.06 241 TYR B O 1
ATOM 4229 N N . ILE B 1 242 ? 6.348 1.959 1.421 1 96.56 242 ILE B N 1
ATOM 4230 C CA . ILE B 1 242 ? 5.477 1.086 0.642 1 96.56 242 ILE B CA 1
ATOM 4231 C C . ILE B 1 242 ? 4.996 1.819 -0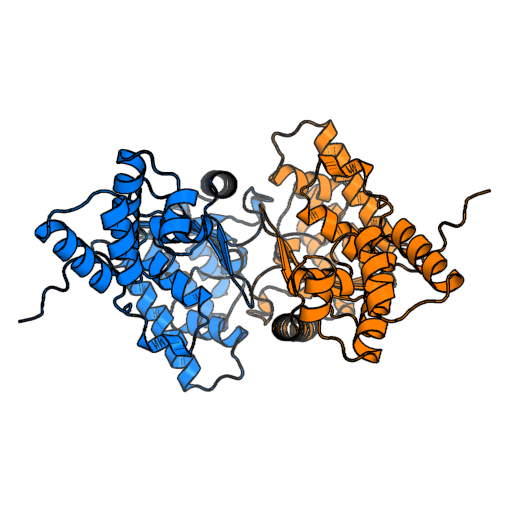.608 1 96.56 242 ILE B C 1
ATOM 4233 O O . ILE B 1 242 ? 4.328 2.852 -0.512 1 96.56 242 ILE B O 1
ATOM 4237 N N . GLU B 1 243 ? 5.32 1.198 -1.736 1 94.19 243 GLU B N 1
ATOM 4238 C CA . GLU B 1 243 ? 4.984 1.842 -3.004 1 94.19 243 GLU B CA 1
ATOM 4239 C C . GLU B 1 243 ? 3.742 1.213 -3.629 1 94.19 243 GLU B C 1
ATOM 4241 O O . GLU B 1 243 ? 3.582 -0.01 -3.611 1 94.19 243 GLU B O 1
ATOM 4246 N N . GLN B 1 244 ? 2.84 2.076 -4.102 1 93.31 244 GLN B N 1
ATOM 4247 C CA . GLN B 1 244 ? 1.654 1.658 -4.84 1 93.31 244 GLN B CA 1
ATOM 4248 C C . GLN B 1 244 ? 1.644 2.256 -6.246 1 93.31 244 GLN B C 1
ATOM 4250 O O . GLN B 1 244 ? 2.613 2.891 -6.664 1 93.31 244 GLN B O 1
ATOM 4255 N N . LEU B 1 245 ? 0.549 2.061 -6.98 1 92.94 245 LEU B N 1
ATOM 4256 C CA . LEU B 1 245 ? 0.458 2.49 -8.375 1 92.94 245 LEU B CA 1
ATOM 4257 C C . LEU B 1 245 ? 0.47 4.012 -8.477 1 92.94 245 LEU B C 1
ATOM 4259 O O . LEU B 1 245 ? 1.116 4.574 -9.359 1 92.94 245 LEU B O 1
ATOM 4263 N N . THR B 1 246 ? -0.216 4.68 -7.547 1 93.44 246 THR B N 1
ATOM 4264 C CA . THR B 1 246 ? -0.361 6.125 -7.695 1 93.44 246 THR B CA 1
ATOM 4265 C C . THR B 1 246 ? 0.086 6.844 -6.426 1 93.44 246 THR B C 1
ATOM 4267 O O . THR B 1 246 ? -0.09 8.062 -6.301 1 93.44 246 THR B O 1
ATOM 4270 N N . SER B 1 247 ? 0.632 6.074 -5.473 1 92.88 247 SER B N 1
ATOM 4271 C CA . SER B 1 247 ? 0.982 6.684 -4.195 1 92.88 247 SER B CA 1
ATOM 4272 C C . SER B 1 247 ? 2.051 5.871 -3.471 1 92.88 247 SER B C 1
ATOM 4274 O O . SER B 1 247 ? 2.5 4.84 -3.973 1 92.88 247 SER B O 1
ATOM 4276 N N . ALA B 1 248 ? 2.494 6.426 -2.383 1 94.44 248 ALA B N 1
ATOM 4277 C CA . ALA B 1 248 ? 3.389 5.707 -1.476 1 94.44 248 ALA B CA 1
ATOM 4278 C C . ALA B 1 248 ? 3.092 6.062 -0.022 1 94.44 248 ALA B C 1
ATOM 4280 O O . ALA B 1 248 ? 2.52 7.117 0.262 1 94.44 248 ALA B O 1
ATOM 4281 N N . LEU B 1 249 ? 3.438 5.133 0.824 1 94.31 249 LEU B N 1
ATOM 4282 C CA . LEU B 1 249 ? 3.35 5.371 2.262 1 94.31 249 LEU B CA 1
ATOM 4283 C C . LEU B 1 249 ? 4.738 5.438 2.889 1 94.31 249 LEU B C 1
ATOM 4285 O O . LEU B 1 249 ? 5.629 4.668 2.52 1 94.31 249 LEU B O 1
ATOM 4289 N N . TYR B 1 250 ? 4.879 6.379 3.789 1 93.75 250 TYR B N 1
ATOM 4290 C CA . TYR B 1 250 ? 6.031 6.484 4.676 1 93.75 250 TYR B CA 1
ATOM 4291 C C . TYR B 1 250 ? 5.613 6.328 6.133 1 93.75 250 TYR B C 1
ATOM 4293 O O . TYR B 1 250 ? 4.926 7.191 6.684 1 93.75 250 TYR B O 1
ATOM 4301 N N . LEU B 1 251 ? 5.988 5.215 6.734 1 93.94 251 LEU B N 1
ATOM 4302 C CA . LEU B 1 251 ? 5.629 4.953 8.125 1 93.94 251 LEU B CA 1
ATOM 4303 C C . LEU B 1 251 ? 6.844 5.078 9.031 1 93.94 251 LEU B C 1
ATOM 4305 O O . LEU B 1 251 ? 7.875 4.449 8.789 1 93.94 251 LEU B O 1
ATOM 4309 N N . ASP B 1 252 ? 6.691 5.906 10.055 1 90.81 252 ASP B N 1
ATOM 4310 C CA . ASP B 1 252 ? 7.824 6.086 10.953 1 90.81 252 ASP B CA 1
ATOM 4311 C C . ASP B 1 252 ? 7.379 6.023 12.414 1 90.81 252 ASP B C 1
ATOM 4313 O O . ASP B 1 252 ? 8.195 6.168 13.328 1 90.81 252 ASP B O 1
ATOM 4317 N N . LYS B 1 253 ? 6.074 5.824 12.641 1 91.31 253 LYS B N 1
ATOM 4318 C CA . LYS B 1 253 ? 5.617 5.602 14.008 1 91.31 253 LYS B CA 1
ATOM 4319 C C . LYS B 1 253 ? 6.203 4.309 14.578 1 91.31 253 LYS B C 1
ATOM 4321 O O . LYS B 1 253 ? 6.266 3.293 13.883 1 91.31 253 LYS B O 1
ATOM 4326 N N . PRO B 1 254 ? 6.652 4.34 15.82 1 93.38 254 PRO B N 1
ATOM 4327 C CA . PRO B 1 254 ? 7.316 3.178 16.422 1 93.38 254 PRO B CA 1
ATOM 4328 C C . PRO B 1 254 ? 6.496 1.896 16.281 1 93.38 254 PRO B C 1
ATOM 4330 O O . PRO B 1 254 ? 7.047 0.837 15.969 1 93.38 254 PRO B O 1
ATOM 4333 N N . GLU B 1 255 ? 5.191 1.963 16.438 1 95 255 GLU B N 1
ATOM 4334 C CA . GLU B 1 255 ? 4.344 0.778 16.359 1 95 255 GLU B CA 1
ATOM 4335 C C . GLU B 1 255 ? 4.383 0.146 14.977 1 95 255 GLU B C 1
ATOM 4337 O O . GLU B 1 255 ? 4.414 -1.079 14.852 1 95 255 GLU B O 1
ATOM 4342 N N . ASP B 1 256 ? 4.383 0.944 13.992 1 95.12 256 ASP B N 1
ATOM 4343 C CA . ASP B 1 256 ? 4.461 0.449 12.625 1 95.12 256 ASP B CA 1
ATOM 4344 C C . ASP B 1 256 ? 5.848 -0.118 12.32 1 95.12 256 ASP B C 1
ATOM 4346 O O . ASP B 1 256 ? 5.969 -1.237 11.82 1 95.12 256 ASP B O 1
ATOM 4350 N N . VAL B 1 257 ? 6.855 0.633 12.641 1 96.06 257 VAL B N 1
ATOM 4351 C CA . VAL B 1 257 ? 8.227 0.239 12.344 1 96.06 257 VAL B CA 1
ATOM 4352 C C . VAL B 1 257 ? 8.555 -1.08 13.047 1 96.06 257 VAL B C 1
ATOM 4354 O O . VAL B 1 257 ? 9.164 -1.971 12.453 1 96.06 257 VAL B O 1
ATOM 4357 N N . ASP B 1 258 ? 8.102 -1.213 14.258 1 96.25 258 ASP B N 1
ATOM 4358 C CA . ASP B 1 258 ? 8.344 -2.436 15.023 1 96.25 258 ASP B CA 1
ATOM 4359 C C . ASP B 1 258 ? 7.711 -3.643 14.336 1 96.25 258 ASP B C 1
ATOM 4361 O O . ASP B 1 258 ? 8.328 -4.707 14.242 1 96.25 258 ASP B O 1
ATOM 4365 N N . ARG B 1 259 ? 6.535 -3.479 13.859 1 95 259 ARG B N 1
ATOM 4366 C CA . ARG B 1 259 ? 5.824 -4.578 13.211 1 95 259 ARG B CA 1
ATOM 4367 C C . ARG B 1 259 ? 6.516 -4.992 11.922 1 95 259 ARG B C 1
ATOM 4369 O O . ARG B 1 259 ? 6.707 -6.184 11.664 1 95 259 ARG B O 1
ATOM 4376 N N . TYR B 1 260 ? 6.902 -4.086 11.164 1 96.75 260 TYR B N 1
ATOM 4377 C CA . TYR B 1 260 ? 7.57 -4.398 9.906 1 96.75 260 TYR B CA 1
ATOM 4378 C C . TYR B 1 260 ? 8.961 -4.969 10.156 1 96.75 260 TYR B C 1
ATOM 4380 O O . TYR B 1 260 ? 9.414 -5.852 9.422 1 96.75 260 TYR B O 1
ATOM 4388 N N . THR B 1 261 ? 9.609 -4.434 11.141 1 96.56 261 THR B N 1
ATOM 4389 C CA . THR B 1 261 ? 10.922 -4.965 11.508 1 96.56 261 THR B CA 1
ATOM 4390 C C . THR B 1 261 ? 10.805 -6.418 11.961 1 96.56 261 THR B C 1
ATOM 4392 O O . THR B 1 261 ? 11.625 -7.258 11.586 1 96.56 261 THR B O 1
ATOM 4395 N N . ALA B 1 262 ? 9.805 -6.668 12.727 1 95.5 262 ALA B N 1
ATOM 4396 C CA . ALA B 1 262 ? 9.562 -8.047 13.148 1 95.5 262 ALA B CA 1
ATOM 4397 C C . ALA B 1 262 ? 9.273 -8.938 11.945 1 95.5 262 ALA B C 1
ATOM 4399 O O . ALA B 1 262 ? 9.789 -10.055 11.852 1 95.5 262 ALA B O 1
ATOM 4400 N N . ALA B 1 263 ? 8.508 -8.484 11.055 1 95.19 263 ALA B N 1
ATOM 4401 C CA . ALA B 1 263 ? 8.133 -9.258 9.875 1 95.19 263 ALA B CA 1
ATOM 4402 C C . ALA B 1 263 ? 9.352 -9.578 9.008 1 95.19 263 ALA B C 1
ATOM 4404 O O . ALA B 1 263 ? 9.539 -10.719 8.594 1 95.19 263 ALA B O 1
ATOM 4405 N N . VAL B 1 264 ? 10.156 -8.617 8.766 1 96 264 VAL B N 1
ATOM 4406 C CA . VAL B 1 264 ? 11.297 -8.828 7.887 1 96 264 VAL B CA 1
ATOM 4407 C C . VAL B 1 264 ? 12.336 -9.711 8.578 1 96 264 VAL B C 1
ATOM 4409 O O . VAL B 1 264 ? 13.008 -10.516 7.938 1 96 264 VAL B O 1
ATOM 4412 N N . SER B 1 265 ? 12.484 -9.562 9.875 1 95.88 265 SER B N 1
ATOM 4413 C CA . SER B 1 265 ? 13.406 -10.414 10.625 1 95.88 265 SER B CA 1
ATOM 4414 C C . SER B 1 265 ? 13 -11.883 10.523 1 95.88 265 SER B C 1
ATOM 4416 O O . SER B 1 265 ? 13.844 -12.75 10.305 1 95.88 265 SER B O 1
ATOM 4418 N N . LYS B 1 266 ? 11.727 -12.086 10.664 1 95.31 266 LYS B N 1
ATOM 4419 C CA . LYS B 1 266 ? 11.219 -13.445 10.508 1 95.31 266 LYS B CA 1
ATOM 4420 C C . LYS B 1 266 ? 11.406 -13.945 9.078 1 95.31 266 LYS B C 1
ATOM 4422 O O . LYS B 1 266 ? 11.734 -15.109 8.859 1 95.31 266 LYS B O 1
ATOM 4427 N N . LEU B 1 267 ? 11.188 -13.07 8.18 1 96.06 267 LEU B N 1
ATOM 4428 C CA . LEU B 1 267 ? 11.352 -13.406 6.77 1 96.06 267 LEU B CA 1
ATOM 4429 C C . LEU B 1 267 ? 12.797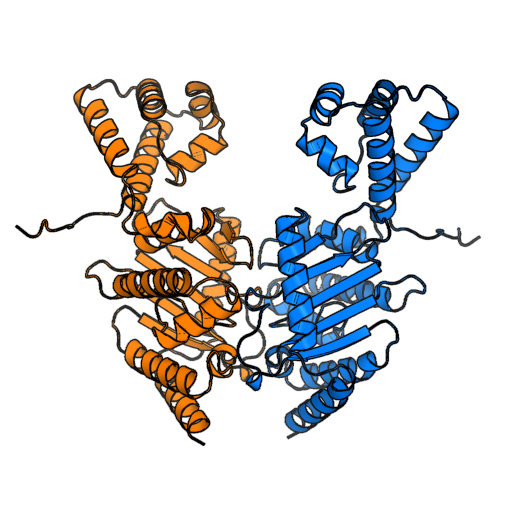 -13.812 6.473 1 96.06 267 LEU B C 1
ATOM 4431 O O . LEU B 1 267 ? 13.039 -14.758 5.719 1 96.06 267 LEU B O 1
ATOM 4435 N N . PHE B 1 268 ? 13.75 -13.133 7.066 1 96.69 268 PHE B N 1
ATOM 4436 C CA . PHE B 1 268 ? 15.156 -13.438 6.867 1 96.69 268 PHE B CA 1
ATOM 4437 C C . PHE B 1 268 ? 15.477 -14.852 7.348 1 96.69 268 PHE B C 1
ATOM 4439 O O . PHE B 1 268 ? 16.344 -15.523 6.777 1 96.69 268 PHE B O 1
ATOM 4446 N N . ILE B 1 269 ? 14.703 -15.281 8.312 1 95.25 269 ILE B N 1
ATOM 4447 C CA . ILE B 1 269 ? 14.906 -16.609 8.875 1 95.25 269 ILE B CA 1
ATOM 4448 C C . ILE B 1 269 ? 14.219 -17.656 8 1 95.25 269 ILE B C 1
ATOM 4450 O O . ILE B 1 269 ? 14.773 -18.734 7.754 1 95.25 269 ILE B O 1
ATOM 4454 N N . GLU B 1 270 ? 13.062 -17.359 7.496 1 95 270 GLU B N 1
ATOM 4455 C CA . GLU B 1 270 ? 12.234 -18.312 6.746 1 95 270 GLU B CA 1
ATOM 4456 C C . GLU B 1 270 ? 12.742 -18.469 5.32 1 95 270 GLU B C 1
ATOM 4458 O O . GLU B 1 270 ? 12.562 -19.531 4.711 1 95 270 GLU B O 1
ATOM 4463 N N . ALA B 1 271 ? 13.367 -17.453 4.777 1 97.56 271 ALA B N 1
ATOM 4464 C CA . ALA B 1 271 ? 13.914 -17.516 3.426 1 97.56 271 ALA B CA 1
ATOM 4465 C C . ALA B 1 271 ? 15.148 -18.406 3.377 1 97.56 271 ALA B C 1
ATOM 4467 O O . ALA B 1 271 ? 15.727 -18.734 4.414 1 97.56 271 ALA B O 1
ATOM 4468 N N . GLU B 1 272 ? 15.492 -18.859 2.193 1 97.88 272 GLU B N 1
ATOM 4469 C CA . GLU B 1 272 ? 16.75 -19.594 2.023 1 97.88 272 GLU B CA 1
ATOM 4470 C C . GLU B 1 272 ? 17.938 -18.734 2.42 1 97.88 272 GLU B C 1
ATOM 4472 O O . GLU B 1 272 ? 18 -17.531 2.109 1 97.88 272 GLU B O 1
ATOM 4477 N N . PRO B 1 273 ? 18.891 -19.328 3.156 1 97.62 273 PRO B N 1
ATOM 4478 C CA . PRO B 1 273 ? 20.047 -18.516 3.553 1 97.62 273 PRO B CA 1
ATOM 4479 C C . PRO B 1 273 ? 20.812 -17.969 2.355 1 97.62 273 PRO B C 1
ATOM 4481 O O . PRO B 1 273 ? 20.797 -18.562 1.276 1 97.62 273 PRO B O 1
ATOM 4484 N N . PRO B 1 274 ? 21.438 -16.828 2.543 1 97.44 274 PRO B N 1
ATOM 4485 C CA . PRO B 1 274 ? 22.156 -16.188 1.441 1 97.44 274 PRO B CA 1
ATOM 4486 C C . PRO B 1 274 ? 23.141 -17.125 0.752 1 97.44 274 PRO B C 1
ATOM 4488 O O . PRO B 1 274 ? 23.375 -17 -0.455 1 97.44 274 PRO B O 1
ATOM 4491 N N . SER B 1 275 ? 23.703 -18.062 1.41 1 97.62 275 SER B N 1
ATOM 4492 C CA . SER B 1 275 ? 24.703 -18.984 0.861 1 97.62 275 SER B CA 1
ATOM 4493 C C . SER B 1 275 ? 24.078 -19.906 -0.177 1 97.62 275 SER B C 1
ATOM 4495 O O . SER B 1 275 ? 24.781 -20.484 -1.005 1 97.62 275 SER B O 1
ATOM 4497 N N . ARG B 1 276 ? 22.734 -20.031 -0.175 1 97.94 276 ARG B N 1
ATOM 4498 C CA . ARG B 1 276 ? 22.031 -20.922 -1.096 1 97.94 276 ARG B CA 1
ATOM 4499 C C . ARG B 1 276 ? 21.484 -20.141 -2.291 1 97.94 276 ARG B C 1
ATOM 4501 O O . ARG B 1 276 ? 21.078 -20.75 -3.289 1 97.94 276 ARG B O 1
ATOM 4508 N N . THR B 1 277 ? 21.484 -18.875 -2.24 1 98.5 277 THR B N 1
ATOM 4509 C CA . THR B 1 277 ? 20.844 -18.047 -3.26 1 98.5 277 THR B CA 1
ATOM 4510 C C . THR B 1 277 ? 21.516 -18.25 -4.617 1 98.5 277 THR B C 1
ATOM 4512 O O . THR B 1 277 ? 20.828 -18.438 -5.629 1 98.5 277 THR B O 1
ATOM 4515 N N . PRO B 1 278 ? 22.859 -18.359 -4.668 1 98.56 278 PRO B N 1
ATOM 4516 C CA . PRO B 1 278 ? 23.484 -18.578 -5.973 1 98.56 278 PRO B CA 1
ATOM 4517 C C . PRO B 1 278 ? 23.031 -19.875 -6.637 1 98.56 278 PRO B C 1
ATOM 4519 O O . PRO B 1 278 ? 22.781 -19.891 -7.844 1 98.56 278 PRO B O 1
ATOM 4522 N N . ASP B 1 279 ? 22.875 -20.875 -5.855 1 98.5 279 ASP B N 1
ATOM 4523 C CA . ASP B 1 279 ? 22.422 -22.141 -6.406 1 98.5 279 ASP B CA 1
ATOM 4524 C C . ASP B 1 279 ? 20.984 -22.031 -6.938 1 98.5 279 ASP B C 1
ATOM 4526 O O . ASP B 1 279 ? 20.672 -22.578 -8 1 98.5 279 ASP B O 1
ATOM 4530 N N . ILE B 1 280 ? 20.172 -21.391 -6.203 1 98.38 280 ILE B N 1
ATOM 4531 C CA . ILE B 1 280 ? 18.797 -21.172 -6.633 1 98.38 280 ILE B CA 1
ATOM 4532 C C . ILE B 1 280 ? 18.781 -20.422 -7.965 1 98.38 280 ILE B C 1
ATOM 4534 O O . ILE B 1 280 ? 18.078 -20.812 -8.898 1 98.38 280 ILE B O 1
ATOM 4538 N N . LEU B 1 281 ? 19.594 -19.375 -8.062 1 98.69 281 LEU B N 1
ATOM 4539 C CA . LEU B 1 281 ? 19.625 -18.562 -9.273 1 98.69 281 LEU B CA 1
ATOM 4540 C C . LEU B 1 281 ? 20.188 -19.359 -10.453 1 98.69 281 LEU B C 1
ATOM 4542 O O . LEU B 1 281 ? 19.703 -19.234 -11.578 1 98.69 281 LEU B O 1
ATOM 4546 N N . ARG B 1 282 ? 21.172 -20.188 -10.203 1 98.38 282 ARG B N 1
ATOM 4547 C CA . ARG B 1 282 ? 21.703 -21.047 -11.258 1 98.38 282 ARG B CA 1
ATOM 4548 C C . ARG B 1 282 ? 20.656 -22.016 -11.773 1 98.38 282 ARG B C 1
ATOM 4550 O O . ARG B 1 282 ? 20.562 -22.266 -12.977 1 98.38 282 ARG B O 1
ATOM 4557 N N . ASN B 1 283 ? 19.875 -22.547 -10.859 1 97.94 283 ASN B N 1
ATOM 4558 C CA . ASN B 1 283 ? 18.797 -23.438 -11.258 1 97.94 283 ASN B CA 1
ATOM 4559 C C . ASN B 1 283 ? 17.766 -22.719 -12.117 1 97.94 283 ASN B C 1
ATOM 4561 O O . ASN B 1 283 ? 17.281 -23.266 -13.109 1 97.94 283 ASN B O 1
ATOM 4565 N N . VAL B 1 284 ? 17.453 -21.531 -11.719 1 97.69 284 VAL B N 1
ATOM 4566 C CA . VAL B 1 284 ? 16.516 -20.719 -12.492 1 97.69 284 VAL B CA 1
ATOM 4567 C C . VAL B 1 284 ? 17.078 -20.484 -13.898 1 97.69 284 VAL B C 1
ATOM 4569 O O . VAL B 1 284 ? 16.344 -20.594 -14.883 1 97.69 284 VAL B O 1
ATOM 4572 N N . LEU B 1 285 ? 18.375 -20.172 -13.984 1 97.62 285 LEU B N 1
ATOM 4573 C CA . LEU B 1 285 ? 19.016 -19.938 -15.266 1 97.62 285 LEU B CA 1
ATOM 4574 C C . LEU B 1 285 ? 18.953 -21.172 -16.156 1 97.62 285 LEU B C 1
ATOM 4576 O O . LEU B 1 285 ? 18.75 -21.062 -17.359 1 97.62 285 LEU B O 1
ATOM 4580 N N . ARG B 1 286 ? 19.047 -22.281 -15.523 1 96.25 286 ARG B N 1
ATOM 4581 C CA . ARG B 1 286 ? 18.969 -23.547 -16.266 1 96.25 286 ARG B CA 1
ATOM 4582 C C . ARG B 1 286 ? 17.562 -23.75 -16.828 1 96.25 286 ARG B C 1
ATOM 4584 O O . ARG B 1 286 ? 17.406 -24.188 -17.984 1 96.25 286 ARG B O 1
ATOM 4591 N N . ASP B 1 287 ? 16.609 -23.453 -16.047 1 93.25 287 ASP B N 1
ATOM 4592 C CA . ASP B 1 287 ? 15.219 -23.625 -16.469 1 93.25 287 ASP B CA 1
ATOM 4593 C C . ASP B 1 287 ? 14.859 -22.656 -17.594 1 93.25 287 ASP B C 1
ATOM 4595 O O . ASP B 1 287 ? 14.008 -22.969 -18.438 1 93.25 287 ASP B O 1
ATOM 4599 N N . LEU B 1 288 ? 15.484 -21.469 -17.594 1 91.69 288 LEU B N 1
ATOM 4600 C CA . LEU B 1 288 ? 15.188 -20.453 -18.594 1 91.69 288 LEU B CA 1
ATOM 4601 C C . LEU B 1 288 ? 15.883 -20.766 -19.922 1 91.69 288 LEU B C 1
ATOM 4603 O O . LEU B 1 288 ? 15.516 -20.219 -20.969 1 91.69 288 LEU B O 1
ATOM 4607 N N . THR B 1 289 ? 16.875 -21.531 -19.922 1 85.81 289 THR B N 1
ATOM 4608 C CA . THR B 1 289 ? 17.609 -21.906 -21.125 1 85.81 289 THR B CA 1
ATOM 4609 C C . THR B 1 289 ? 16.953 -23.125 -21.781 1 85.81 289 THR B C 1
ATOM 4611 O O . THR B 1 289 ? 17.141 -23.359 -22.984 1 85.81 289 THR B O 1
ATOM 4614 N N . ARG B 1 290 ? 16.047 -23.812 -21.078 1 76.19 290 ARG B N 1
ATOM 4615 C CA . ARG B 1 290 ? 15.352 -24.953 -21.672 1 76.19 290 ARG B CA 1
ATOM 4616 C C . ARG B 1 290 ? 14.133 -24.516 -22.469 1 76.19 290 ARG B C 1
ATOM 4618 O O . ARG B 1 290 ? 13.516 -23.484 -22.156 1 76.19 290 ARG B O 1
#

pLDDT: mean 92.54, std 10.66, range [20.19, 98.81]

Solvent-accessible surface area (backbone atoms only — not comparable to full-atom values): 30724 Å² total; per-residue (Å²): 132,79,70,72,82,76,89,74,52,26,43,38,39,23,28,51,50,12,44,51,51,45,51,42,30,54,75,67,70,50,51,50,54,59,55,9,53,73,62,76,49,41,40,64,54,41,52,34,34,34,62,26,74,48,80,74,53,67,70,49,52,54,51,48,36,52,73,50,66,53,76,53,64,67,59,48,52,51,52,51,51,47,44,54,49,25,57,41,80,53,94,59,54,89,52,50,88,82,44,58,69,69,56,55,52,46,53,40,50,60,69,40,17,46,35,37,40,35,40,30,53,70,48,71,57,68,66,64,50,40,72,64,38,42,45,36,59,54,38,43,80,41,68,84,53,53,69,66,58,51,51,52,52,40,47,50,46,55,55,54,30,50,43,59,72,40,94,83,35,30,34,36,41,39,36,33,32,43,52,32,79,56,32,28,35,66,34,63,67,35,33,48,52,36,47,52,47,46,49,58,44,56,69,38,90,45,38,43,46,26,38,33,53,43,84,66,31,63,50,52,53,71,46,55,53,38,33,40,37,31,51,84,49,86,88,50,70,45,38,35,40,35,70,45,82,87,51,68,46,78,40,54,53,65,74,54,40,51,52,51,49,51,20,51,54,50,38,62,64,72,22,46,54,55,87,49,32,54,58,52,44,51,51,50,49,53,60,68,72,100,133,79,73,73,85,72,78,71,52,24,42,37,37,24,30,52,51,12,44,51,52,44,51,42,31,53,75,67,70,51,51,50,54,59,55,8,53,74,61,77,48,41,42,65,55,42,51,34,35,34,62,26,73,47,80,73,52,67,68,49,53,52,52,47,35,52,74,50,67,53,75,52,64,66,58,49,50,51,52,51,53,46,44,55,50,25,57,40,81,51,93,59,55,89,52,50,87,81,45,57,68,69,56,54,53,47,54,40,49,59,69,39,17,48,35,38,41,34,41,29,54,72,48,72,57,67,64,65,49,40,71,66,38,42,45,36,56,52,38,43,79,41,68,85,52,53,69,66,57,51,52,52,53,41,49,50,47,55,56,54,31,50,43,58,72,40,94,84,33,31,33,38,41,38,36,34,31,45,53,32,78,57,32,28,35,66,34,63,66,35,34,46,53,36,46,52,48,47,49,58,44,55,70,38,91,42,38,44,47,27,38,34,52,41,84,67,31,63,51,52,53,69,47,55,51,38,34,39,36,31,50,84,49,86,88,51,71,46,37,34,40,35,69,46,81,86,50,69,46,80,40,53,52,66,72,53,40,52,51,52,51,50,19,50,54,51,37,62,66,72,23,46,53,54,88,49,32,54,58,54,44,51,51,50,49,53,59,70,74,101

Organism: NCBI:txid175570

Sequence (580 aa):
MTTAHNGSGPTVRRMQLGAKLRALREARGITREAAGHEIRGSESKISRMELGRVSFKERDVVDLLKLYRVDDPVEVERMLALTKEANAPGWWQPYNEQYPTWFQNYLGLEEASTLIRTYEVQFVPGLLQTEAYARAVIMLGHAQNDAADLDRRVALRMARRTLLDRANGPRLWAVLDEAVLRRPIGGHDVLRQQVAHLLERCQHPNVRLQVIPFLSGGHAAAGGAFTILRFPLEDLADTVYIEQLTSALYLDKPEDVDRYTAAVSKLFIEAEPPSRTPDILRNVLRDLTRMTTAHNGSGPTVRRMQLGAKLRALREARGITREAAGHEIRGSESKISRMELGRVSFKERDVVDLLKLYRVDDPVEVERMLALTKEANAPGWWQPYNEQYPTWFQNYLGLEEASTLIRTYEVQFVPGLLQTEAYARAVIMLGHAQNDAADLDRRVALRMARRTLLDRANGPRLWAVLDEAVLRRPIGGHDVLRQQVAHLLERCQHPNVRLQVIPFLSGGHAAAGGAFTILRFPLEDLADTVYIEQLTSALYLDKPEDVDRYTAAVSKLFIEAEPPSRTPDILRNVLRDLTR

Foldseek 3Di:
DPPCPDDAWLQLLQQVLLCVLVVLCVVQPHQLQNLQVQLVHHSVVNVCSSRSNDADDLVSLLSSCVVSVVDPPVVNVVSSVSSVSSPDDGPCVVVPVLDDPQVVSVLNLQLQFQAKEKEAEAADPLLLADLLLQLLVVCVLPVVDDPVSSVSSSVVSVVSNCLLVDPRHHAYEYEYEVNRLVDQRNHLVSSLVSLVSVLVCLPRPRYQYWYAYCVLPDALQVPHIKMWGHGPDPPHAIWIWADDSVDIDTDRPPVVSVSVVVRSVRVCVSTDGSVCSSVVSVVSSVVSVD/DPPPPVDAFLQLLQQVLLCVLVVLCVVQPHQLQNLQVQLVHHSVVNVCSSRSNDADDLVSLLSSCVVSVVDPPVVNVVSSVSSVSSPDDGPCVVVPVLDDPQVVSVLSLQLQFQAKEKEAEAADPLLLADLLLQLLVVCVLPVVDDPVSSVSSSVVSPVSNCLLVDPRHHAYEYEYEVNRLVDQRNHLVSSLVSLVSVLVCLPRPRYQYWYAYCVLPDALVVPHIKMWGHGPDPPHAIWIWADDSVDIDTDRPPVVSVSVVVRSVRVCVSTDGSVCSSVVSVVSSVVSVD

Nearest PDB structures (foldseek):
  1y7y-assembly1_A  TM=8.760E-01  e=1.404E-02  Aeromonas hydrophila
  3f52-assembly1_E  TM=7.452E-01  e=5.258E-03  Corynebacterium glutamicum
  2b5a-assembly1_A  TM=8.228E-01  e=2.016E-02  [Bacillus] caldolyticus
  3f51-assembly1_A  TM=7.225E-01  e=1.266E-02  Corynebacterium glutamicum
  4i6u-assembly2_C  TM=7.445E-01  e=1.110E-01  Enterobacter sp. RFL1396

Secondary structure (DSSP, 8-state):
------S--HHHHHHHHHHHHHHHHHHTT--HHHHHHHTT--HHHHHHHHTT-S---HHHHHHHHHHTT---HHHHHHHHHHHHHHTSPPTTGGGGGGS-HHHHHHHHHHHH-SEEEEEESSS--GGG--HHHHHHHHHHH-TTS-HHHHHHHHHHHHHHHGGGGSTTPPEEEEEEEHHHHH--TT-HHHHHHHHHHHHHHTT-TTEEEEEE-GGG---TTTT--EEEEE-S-TTSPPEEEEE-SS-EEEE-SHHHHHHHHHHHHHHHHHSPPGGGHHHHHHHHHHHHH-/------S--HHHHHHHHHHHHHHHHHHTT--HHHHHHHTT--HHHHHHHHTT-S---HHHHHHHHHHTT---HHHHHHHHHHHHHHTSPPTTGGGGGGS-HHHHHHHHHHHH-SEEEEEESSS--GGG--HHHHHHHHHHH-TTS-HHHHHHHHHHHHHHHGGGGSTTPPEEEEEEEHHHHH--TT-HHHHHHHHHHHHHHTT-TTEEEEEE-GGG---TTTT--EEEEE-S-TTSPPEEEEE-SS-EEEE-SHHHHHHHHHHHHHHHHHSPPGGGHHHHHHHHHHHHH-

InterPro domains:
  IPR001387 Cro/C1-type, helix-turn-helix domain [PS50943] (21-76)
  IPR001387 Cro/C1-type, helix-turn-helix domain [SM00530] (20-75)
  IPR001387 Cro/C1-type, helix-turn-helix domain [cd00093] (18-71)
  IPR010982 Lambda repressor-like, DNA-binding domain superfamily [G3DSA:1.10.260.40] (12-80)
  IPR010982 Lambda repressor-like, DNA-binding domain superfamily [SSF47413] (12-71)
  IPR043917 Domain of unknown function DUF5753 [PF19054] (103-282)